Protein AF-A0AAP0IK93-F1 (afdb_monomer)

Sequence (463 aa):
MGVGRRNWWRASSRKKPPKEFVCSISGSLMADPVIVASGQTFERNCIQACKKLGFVPLSKLDLSTLIPNMAIKATILEWCDTHGVDRPKPLGFAEAERIVQSLMADKSEEQKLDKEEDKERIKVSETELLNSVAENPPLKQQQQEQQQLSHLYSSSSSSSSSSSSSSSEIIEINNNNNSTDHPPPTTTTTTTTTTTTTSSSSSSDAYLDEEDFIAKLRSPLASEQEEAVKSLRHLTRSNEASRHALCTPRLLASLRPLLISRYGEIQTNSIAALVNLSLHKPNRVRIVRAGIVPCLIDSLKGGYPESQEHASGALFSLALEEENKMAIGVLGGLPPLLHSLSKSTSTSKSERTRQDSASALYHLTLVQSNRVKVVKLGGGGDMVGRAMLVLCNLAVCGEGRAAMMDGNAVEVFVGMLREGVEGAVGERCVAALWGMSLGSLRFRAVAREAGVAEVMRRVAEGE

Radius of gyration: 30.21 Å; Cα contacts (8 Å, |Δi|>4): 502; chains: 1; bounding box: 104×87×72 Å

Mean predicted aligned error: 17.23 Å

Nearest PDB structures (foldseek):
  5xjg-assembly1_C  TM=6.463E-01  e=5.242E-07  Saccharomyces cerevisiae S288C
  6kbm-assembly1_A  TM=6.331E-01  e=2.290E-06  Saccharomyces cerevisiae
  8j07-assembly1_u7  TM=6.109E-01  e=3.517E-05  Homo sapiens
  7rro-assembly1_H9  TM=5.043E-01  e=2.090E-05  Bos taurus
  9cpc-assembly1_1B  TM=8.161E-01  e=1.900E-03  Sus scrofa

Secondary structure (DSSP, 8-state):
-------TTSSS-PPPPPGGGB-TTTSSB-SSEEE-TTS-EEEHHHHHHHHHTT--SSTT---S--EE-HHHHHHHHHHHHHTTPPPPPP--HHHHHHHHHHHHHHHHHHHHHHHHHHHHHHHHHHHHHHHHTTS---------------------------------PPPP----------PPPP-----------------------HHHHHHHHT-S-HHHHHHHHHHHHHHHHH-HHHHHHH--HHHHHHHTTGGG-SSHHHHHHHHHHHHHHHHSTTHHHHHHHTT-HHHHHHHHHHS-HHHHHHHHHHHHHHHTSHHHHHHHHHTT-HHHHHHHHH-----HHHHHHHHHHHHHHHHHHTSHHHHHHHHHHT-SSTHHHHHHHHHHHHTTSHHHHHHHHHTTHHHHHHHHHHTT-TTTTHHHHHHHHHHHHTT-HHHHHHHHHTTHHHHHHHHHHT-

Structure (mmCIF, N/CA/C/O backbone):
data_AF-A0AAP0IK93-F1
#
_entry.id   AF-A0AAP0IK93-F1
#
loop_
_atom_site.group_PDB
_atom_site.id
_atom_site.type_symbol
_atom_site.label_atom_id
_atom_site.label_alt_id
_atom_site.label_comp_id
_atom_site.label_asym_id
_atom_site.label_entity_id
_atom_site.label_seq_id
_atom_site.pdbx_PDB_ins_code
_atom_site.Cartn_x
_atom_site.Cartn_y
_atom_site.Cartn_z
_atom_site.occupancy
_atom_site.B_iso_or_equiv
_atom_site.auth_seq_id
_atom_site.auth_comp_id
_atom_site.auth_asym_id
_atom_site.auth_atom_id
_atom_site.pdbx_PDB_model_num
ATOM 1 N N . MET A 1 1 ? -31.321 -27.455 -30.297 1.00 30.66 1 MET A N 1
ATOM 2 C CA . MET A 1 1 ? -30.361 -28.350 -29.608 1.00 30.66 1 MET A CA 1
ATOM 3 C C . MET A 1 1 ? -29.434 -27.475 -28.781 1.00 30.66 1 MET A C 1
ATOM 5 O O . MET A 1 1 ? -28.816 -26.594 -29.362 1.00 30.66 1 MET A O 1
ATOM 9 N N . GLY A 1 2 ? -29.388 -27.638 -27.457 1.00 30.20 2 GLY A N 1
ATOM 10 C CA . GLY A 1 2 ? -28.602 -26.749 -26.592 1.00 30.20 2 GLY A CA 1
ATOM 11 C C . GLY A 1 2 ? -27.095 -26.977 -26.732 1.00 30.20 2 GLY A C 1
ATOM 12 O O . GLY A 1 2 ? -26.628 -28.110 -26.609 1.00 30.20 2 GLY A O 1
ATOM 13 N N . VAL A 1 3 ? -26.326 -25.908 -26.958 1.00 34.66 3 VAL A N 1
ATOM 14 C CA . VAL A 1 3 ? -24.856 -25.965 -26.968 1.00 34.66 3 VAL A CA 1
ATOM 15 C C . VAL A 1 3 ? -24.370 -26.047 -25.521 1.00 34.66 3 VAL A C 1
ATOM 17 O O . VAL A 1 3 ? -24.153 -25.038 -24.856 1.00 34.66 3 VAL A O 1
ATOM 20 N N . GLY A 1 4 ? -24.247 -27.272 -25.007 1.00 29.95 4 GLY A N 1
ATOM 21 C CA . GLY A 1 4 ? -23.831 -27.509 -23.627 1.00 29.95 4 GLY A CA 1
ATOM 22 C C . GLY A 1 4 ? -22.498 -26.828 -23.311 1.00 29.95 4 GLY A C 1
ATOM 23 O O . GLY A 1 4 ? -21.502 -27.064 -24.002 1.00 29.95 4 GLY A O 1
ATOM 24 N N . ARG A 1 5 ? -22.476 -26.007 -22.248 1.00 41.25 5 ARG A N 1
ATOM 25 C CA . ARG A 1 5 ? -21.263 -25.352 -21.728 1.00 41.25 5 ARG A CA 1
ATOM 26 C C . ARG A 1 5 ? -20.170 -26.423 -21.592 1.00 41.25 5 ARG A C 1
ATOM 28 O O . ARG A 1 5 ? -20.353 -27.406 -20.870 1.00 41.25 5 ARG A O 1
ATOM 35 N N . ARG A 1 6 ? -19.074 -26.301 -22.357 1.00 39.28 6 ARG A N 1
ATOM 36 C CA . ARG A 1 6 ? -18.053 -27.361 -22.471 1.00 39.28 6 ARG A CA 1
ATOM 37 C C . ARG A 1 6 ? -17.189 -27.409 -21.215 1.00 39.28 6 ARG A C 1
ATOM 39 O O . ARG A 1 6 ? -16.115 -26.823 -21.131 1.00 39.28 6 ARG A O 1
ATOM 46 N N . ASN A 1 7 ? -17.715 -28.136 -20.238 1.00 40.59 7 ASN A N 1
ATOM 47 C CA . ASN A 1 7 ? -17.163 -28.363 -18.914 1.00 40.59 7 ASN A CA 1
ATOM 48 C C . ASN A 1 7 ? -15.822 -29.111 -18.997 1.00 40.59 7 ASN A C 1
ATOM 50 O O . ASN A 1 7 ? -15.761 -30.339 -18.943 1.00 40.59 7 ASN A O 1
ATOM 54 N N . TRP A 1 8 ? -14.743 -28.338 -19.125 1.00 45.16 8 TRP A N 1
ATOM 55 C CA . TRP A 1 8 ? -13.360 -28.774 -19.348 1.00 45.16 8 TRP A CA 1
ATOM 56 C C . TRP A 1 8 ? -12.785 -29.699 -18.257 1.00 45.16 8 TRP A C 1
ATOM 58 O O . TRP A 1 8 ? -11.770 -30.350 -18.476 1.00 45.16 8 TRP A O 1
ATOM 68 N N . TRP A 1 9 ? -13.472 -29.840 -17.120 1.00 49.62 9 TRP A N 1
ATOM 69 C CA . TRP A 1 9 ? -13.144 -30.774 -16.037 1.00 49.62 9 TRP A CA 1
ATOM 70 C C . TRP A 1 9 ? -13.649 -32.218 -16.242 1.00 49.62 9 TRP A C 1
ATOM 72 O O . TRP A 1 9 ? -13.553 -33.027 -15.321 1.00 49.62 9 TRP A O 1
ATOM 82 N N . ARG A 1 10 ? -14.237 -32.568 -17.398 1.00 37.03 10 ARG A N 1
ATOM 83 C CA . ARG A 1 10 ? -14.806 -33.915 -17.641 1.00 37.03 10 ARG A CA 1
ATOM 84 C C . ARG A 1 10 ? -13.812 -34.955 -18.188 1.00 37.03 10 ARG A C 1
ATOM 86 O O . ARG A 1 10 ? -14.250 -36.014 -18.629 1.00 37.03 10 ARG A O 1
ATOM 93 N N . ALA A 1 11 ? -12.506 -34.678 -18.140 1.00 38.69 11 ALA A N 1
ATOM 94 C CA . ALA A 1 11 ? -11.440 -35.610 -18.512 1.00 38.69 11 ALA A CA 1
ATOM 95 C C . ALA A 1 11 ? -10.317 -35.629 -17.455 1.00 38.69 11 ALA A C 1
ATOM 97 O O . ALA A 1 11 ? -9.742 -34.592 -17.135 1.00 38.69 11 ALA A O 1
ATOM 98 N N . SER A 1 12 ? -9.981 -36.833 -16.974 1.00 39.72 12 SER A N 1
ATOM 99 C CA . SER A 1 12 ? -9.016 -37.124 -15.897 1.00 39.72 12 SER A CA 1
ATOM 100 C C . SER A 1 12 ? -9.389 -36.615 -14.489 1.00 39.72 12 SER A C 1
ATOM 102 O O . SER A 1 12 ? -10.067 -35.607 -14.304 1.00 39.72 12 SER A O 1
ATOM 104 N N . SER A 1 13 ? -8.960 -37.351 -13.461 1.00 46.22 13 SER A N 1
ATOM 105 C CA . SER A 1 13 ? -9.402 -37.231 -12.062 1.00 46.22 13 SER A CA 1
ATOM 106 C C . SER A 1 13 ? -8.677 -36.126 -11.274 1.00 46.22 13 SER A C 1
ATOM 108 O O . SER A 1 13 ? -8.149 -36.361 -10.186 1.00 46.22 13 SER A O 1
ATOM 110 N N . ARG A 1 14 ? -8.613 -34.913 -11.832 1.00 55.34 14 ARG A N 1
ATOM 111 C CA . ARG A 1 14 ? -7.933 -33.755 -11.224 1.00 55.34 14 ARG A CA 1
ATOM 112 C C . ARG A 1 14 ? -8.880 -32.993 -10.278 1.00 55.34 14 ARG A C 1
ATOM 114 O O . ARG A 1 14 ? -10.074 -32.864 -10.550 1.00 55.34 14 ARG A O 1
ATOM 121 N N . LYS A 1 15 ? -8.361 -32.494 -9.145 1.00 63.53 15 LYS A N 1
ATOM 122 C CA . LYS A 1 15 ? -9.154 -31.726 -8.159 1.00 63.53 15 LYS A CA 1
ATOM 123 C C . LYS A 1 15 ? -9.732 -30.463 -8.813 1.00 63.53 15 LYS A C 1
ATOM 125 O O . LYS A 1 15 ? -9.048 -29.811 -9.599 1.00 63.53 15 LYS A O 1
ATOM 130 N N . LYS A 1 16 ? -10.966 -30.082 -8.458 1.00 76.88 16 LYS A N 1
ATOM 131 C CA . LYS A 1 16 ? -11.557 -28.813 -8.920 1.00 76.88 16 LYS A CA 1
ATOM 132 C C . LYS A 1 16 ? -10.712 -27.626 -8.419 1.00 76.88 16 LYS A C 1
ATOM 134 O O . LYS A 1 16 ? -10.329 -27.645 -7.247 1.00 76.88 16 LYS A O 1
ATOM 139 N N . PRO A 1 17 ? -10.449 -26.602 -9.251 1.00 84.62 17 PRO A N 1
ATOM 140 C CA . PRO A 1 17 ? -9.770 -25.394 -8.795 1.00 84.62 17 PRO A CA 1
ATOM 141 C C . PRO A 1 17 ? -10.622 -24.626 -7.768 1.00 84.62 17 PRO A C 1
ATOM 143 O O . PRO A 1 17 ? -11.855 -24.653 -7.860 1.00 84.62 17 PRO A O 1
ATOM 146 N N . PRO A 1 18 ? -9.987 -23.912 -6.818 1.00 88.81 18 PRO A N 1
ATOM 147 C CA . PRO A 1 18 ? -10.634 -22.872 -6.020 1.00 88.81 18 PRO A CA 1
ATOM 148 C C . PRO A 1 18 ? -11.421 -21.887 -6.896 1.00 88.81 18 PRO A C 1
ATOM 150 O O . PRO A 1 18 ? -10.997 -21.545 -8.005 1.00 88.81 18 PRO A O 1
ATOM 153 N N . LYS A 1 19 ? -12.578 -21.420 -6.411 1.00 87.94 19 LYS A N 1
ATOM 154 C CA . LYS A 1 19 ? -13.476 -20.536 -7.182 1.00 87.94 19 LYS A CA 1
ATOM 155 C C . LYS A 1 19 ? -12.814 -19.194 -7.497 1.00 87.94 19 LYS A C 1
ATOM 157 O O . LYS A 1 19 ? -13.084 -18.592 -8.526 1.00 87.94 19 LYS A O 1
ATOM 162 N N . GLU A 1 20 ? -11.909 -18.778 -6.624 1.00 88.81 20 GLU A N 1
ATOM 163 C CA . GLU A 1 20 ? -11.118 -17.551 -6.643 1.00 88.81 20 GLU A CA 1
ATOM 164 C C . GLU A 1 20 ? -10.133 -17.506 -7.825 1.00 88.81 20 GLU A C 1
ATOM 166 O O . GLU A 1 20 ? -9.657 -16.435 -8.197 1.00 88.81 20 GLU A O 1
ATOM 171 N N . PHE A 1 21 ? -9.824 -18.663 -8.421 1.00 92.44 21 PHE A N 1
ATOM 172 C CA . PHE A 1 21 ? -8.907 -18.797 -9.556 1.00 92.44 21 PHE A CA 1
ATOM 173 C C . PHE A 1 21 ? -9.625 -18.805 -10.913 1.00 92.44 21 PHE A C 1
ATOM 175 O O . PHE A 1 21 ? -8.982 -18.670 -11.958 1.00 92.44 21 PHE A O 1
ATOM 182 N N . VAL A 1 22 ? -10.949 -18.977 -10.907 1.00 91.69 22 VAL A N 1
ATOM 183 C CA . VAL A 1 22 ? -11.781 -19.125 -12.104 1.00 91.69 22 VAL A CA 1
ATOM 184 C C . VAL A 1 22 ? -12.462 -17.796 -12.418 1.00 91.69 22 VAL A C 1
ATOM 186 O O . VAL A 1 22 ? -13.176 -17.240 -11.588 1.00 91.69 22 VAL A O 1
ATOM 189 N N . CYS A 1 23 ? -12.286 -17.288 -13.637 1.00 91.25 23 CYS A N 1
ATOM 190 C CA . CYS A 1 23 ? -13.024 -16.114 -14.092 1.00 91.25 23 CYS A CA 1
ATOM 191 C C . CYS A 1 23 ? -14.505 -16.479 -14.254 1.00 91.25 23 CYS A C 1
ATOM 193 O O . CYS A 1 23 ? -14.845 -17.359 -15.045 1.00 91.25 23 CYS A O 1
ATOM 195 N N . SER A 1 24 ? -15.402 -15.773 -13.564 1.00 89.31 24 SER A N 1
ATOM 196 C CA . SER A 1 24 ? -16.851 -16.018 -13.646 1.00 89.31 24 SER A CA 1
ATOM 197 C C . SER A 1 24 ? -17.481 -15.651 -14.998 1.00 89.31 24 SER A C 1
ATOM 199 O O . SER A 1 24 ? -18.638 -15.986 -15.225 1.00 89.31 24 SER A O 1
ATOM 201 N N . ILE A 1 25 ? -16.729 -15.008 -15.901 1.00 89.00 25 ILE A N 1
ATOM 202 C CA . ILE A 1 25 ? -17.160 -14.705 -17.276 1.00 89.00 25 ILE A CA 1
ATOM 203 C C . ILE A 1 25 ? -16.797 -15.860 -18.227 1.00 89.00 25 ILE A C 1
ATOM 205 O O . ILE A 1 25 ? -17.652 -16.326 -18.969 1.00 89.00 25 ILE A O 1
ATOM 209 N N . SER A 1 26 ? -15.558 -16.368 -18.203 1.00 90.06 26 SER A N 1
ATOM 210 C CA . SER A 1 26 ? -15.133 -17.462 -19.101 1.00 90.06 26 SER A CA 1
ATOM 211 C C . SER A 1 26 ? -15.367 -18.871 -18.553 1.00 90.06 26 SER A C 1
ATOM 213 O O . SER A 1 26 ? -15.296 -19.837 -19.309 1.00 90.06 26 SER A O 1
ATOM 215 N N . GLY A 1 27 ? -15.574 -19.026 -17.241 1.00 87.88 27 GLY A N 1
ATOM 216 C CA . GLY A 1 27 ? -15.600 -20.335 -16.580 1.00 87.88 27 GLY A CA 1
ATOM 217 C C . GLY A 1 27 ? -14.251 -21.072 -16.596 1.00 87.88 27 GLY A C 1
ATOM 218 O O . GLY A 1 27 ? -14.201 -22.263 -16.281 1.00 87.88 27 GLY A O 1
ATOM 219 N N . SER A 1 28 ? -13.161 -20.389 -16.966 1.00 89.94 28 SER A N 1
ATOM 220 C CA . SER A 1 28 ? -11.795 -20.922 -17.044 1.00 89.94 28 SER A CA 1
ATOM 221 C C . SER A 1 28 ? -10.909 -20.370 -15.927 1.00 89.94 28 SER A C 1
ATOM 223 O O . SER A 1 28 ? -11.189 -19.307 -15.371 1.00 89.94 28 SER A O 1
ATOM 225 N N . LEU A 1 29 ? -9.790 -21.045 -15.648 1.00 91.81 29 LEU A N 1
ATOM 226 C CA . LEU A 1 29 ? -8.690 -20.439 -14.890 1.00 91.81 29 LEU A CA 1
ATOM 227 C C . LEU A 1 29 ? -8.224 -19.135 -15.558 1.00 91.81 29 LEU A C 1
ATOM 229 O O . LEU A 1 29 ? -8.228 -19.030 -16.789 1.00 91.81 29 LEU A O 1
ATOM 233 N N . MET A 1 30 ? -7.829 -18.159 -14.742 1.00 94.38 30 MET A N 1
ATOM 234 C CA . MET A 1 30 ? -7.294 -16.875 -15.206 1.00 94.38 30 MET A CA 1
ATOM 235 C C . MET A 1 30 ? -5.810 -16.986 -15.568 1.00 94.38 30 MET A C 1
ATOM 237 O O . MET A 1 30 ? -4.995 -17.425 -14.759 1.00 94.38 30 MET A O 1
ATOM 241 N N . ALA A 1 31 ? -5.453 -16.536 -16.769 1.00 93.06 31 ALA A N 1
ATOM 242 C CA . ALA A 1 31 ? -4.078 -16.425 -17.248 1.00 93.06 31 ALA A CA 1
ATOM 243 C C . ALA A 1 31 ? -3.530 -14.999 -17.073 1.00 93.06 31 ALA A C 1
ATOM 245 O O . ALA A 1 31 ? -2.340 -14.818 -16.798 1.00 93.06 31 ALA A O 1
ATOM 246 N N . ASP A 1 32 ? -4.381 -13.978 -17.195 1.00 92.69 32 ASP A N 1
ATOM 247 C CA . ASP A 1 32 ? -4.060 -12.580 -16.892 1.00 92.69 32 ASP A CA 1
ATOM 248 C C . ASP A 1 32 ? -5.123 -11.962 -15.959 1.00 92.69 32 ASP A C 1
ATOM 250 O O . ASP A 1 32 ? -5.970 -11.172 -16.391 1.00 92.69 32 ASP A O 1
ATOM 254 N N . PRO A 1 33 ? -5.123 -12.359 -14.668 1.00 93.44 33 PRO A N 1
ATOM 255 C CA . PRO A 1 33 ? -6.087 -11.877 -13.686 1.00 93.44 33 PRO A CA 1
ATOM 256 C C . PRO A 1 33 ? -5.927 -10.373 -13.408 1.00 93.44 33 PRO A C 1
ATOM 258 O O . PRO A 1 33 ? -4.853 -9.896 -13.032 1.00 93.44 33 PRO A O 1
ATOM 261 N N . VAL A 1 34 ? -7.026 -9.628 -13.522 1.00 91.81 34 VAL A N 1
ATOM 262 C CA . VAL A 1 34 ? -7.142 -8.202 -13.190 1.00 91.81 34 VAL A CA 1
ATOM 263 C C . VAL A 1 34 ? -8.254 -7.959 -12.179 1.00 91.81 34 VAL A C 1
ATOM 265 O O . VAL A 1 34 ? -9.338 -8.526 -12.282 1.00 91.81 34 VAL A O 1
ATOM 268 N N . ILE A 1 35 ? -7.991 -7.081 -11.216 1.00 89.25 35 ILE A N 1
ATOM 269 C CA . ILE A 1 35 ? -8.988 -6.533 -10.298 1.00 89.25 35 ILE A CA 1
ATOM 270 C C . ILE A 1 35 ? -9.721 -5.385 -10.992 1.00 89.25 35 ILE A C 1
ATOM 272 O O . ILE A 1 35 ? -9.081 -4.528 -11.609 1.00 89.25 35 ILE A O 1
ATOM 276 N N . VAL A 1 36 ? -11.046 -5.366 -10.852 1.00 87.69 36 VAL A N 1
ATOM 277 C CA . VAL A 1 36 ? -11.916 -4.235 -11.224 1.00 87.69 36 VAL A CA 1
ATOM 278 C C . VAL A 1 36 ? -12.380 -3.472 -9.978 1.00 87.69 36 VAL A C 1
ATOM 280 O O . VAL A 1 36 ? -12.123 -3.902 -8.853 1.00 87.69 36 VAL A O 1
ATOM 283 N N . ALA A 1 37 ? -13.087 -2.352 -10.143 1.00 77.50 37 ALA A N 1
ATOM 284 C CA . ALA A 1 37 ? -13.436 -1.452 -9.036 1.00 77.50 37 ALA A CA 1
ATOM 285 C C . ALA A 1 37 ? -14.303 -2.081 -7.917 1.00 77.50 37 ALA A C 1
ATOM 287 O O . ALA A 1 37 ? -14.277 -1.593 -6.792 1.00 77.50 37 ALA A O 1
ATOM 288 N N . SER A 1 38 ? -15.014 -3.191 -8.172 1.00 78.00 38 SER A N 1
ATOM 289 C CA . SER A 1 38 ? -15.727 -3.969 -7.133 1.00 78.00 38 SER A CA 1
ATOM 290 C C . SER A 1 38 ? -14.809 -4.806 -6.229 1.00 78.00 38 SER A C 1
ATOM 292 O O . SER A 1 38 ? -15.278 -5.468 -5.301 1.00 78.00 38 SER A O 1
ATOM 294 N N . GLY A 1 39 ? -13.509 -4.849 -6.527 1.00 78.50 39 GLY A N 1
ATOM 295 C CA . GLY A 1 39 ? -12.535 -5.695 -5.850 1.00 78.50 39 GLY A CA 1
ATOM 296 C C . GLY A 1 39 ? -12.567 -7.173 -6.258 1.00 78.50 39 GLY A C 1
ATOM 297 O O . GLY A 1 39 ? -11.800 -7.971 -5.722 1.00 78.50 39 GLY A O 1
ATOM 298 N N . GLN A 1 40 ? -13.423 -7.560 -7.205 1.00 86.50 40 GLN A N 1
ATOM 299 C CA . GLN A 1 40 ? -13.408 -8.894 -7.811 1.00 86.50 40 GLN A CA 1
ATOM 300 C C . GLN A 1 40 ? -12.294 -9.001 -8.865 1.00 86.50 40 GLN A C 1
ATOM 302 O O . GLN A 1 40 ? -11.925 -8.006 -9.490 1.00 86.50 40 GLN A O 1
ATOM 307 N N . THR A 1 41 ? -11.765 -10.213 -9.063 1.00 90.50 41 THR A N 1
ATOM 308 C CA . THR A 1 41 ? -10.706 -10.504 -10.046 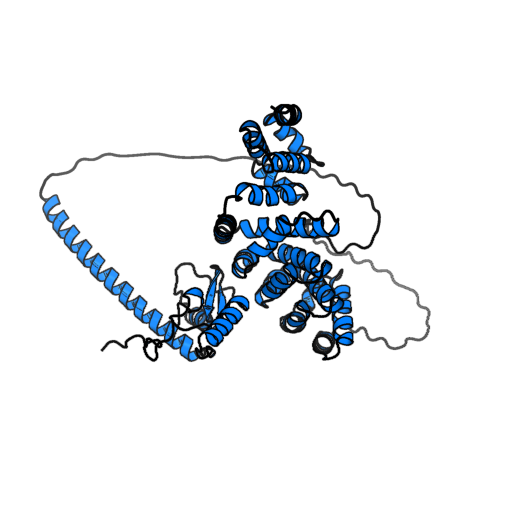1.00 90.50 41 THR A CA 1
ATOM 309 C C . THR A 1 41 ? -11.271 -11.306 -11.224 1.00 90.50 41 THR A C 1
ATOM 311 O O . THR A 1 41 ? -12.042 -12.240 -11.013 1.00 90.50 41 THR A O 1
ATOM 314 N N . PHE A 1 42 ? -10.891 -10.941 -12.450 1.00 92.56 42 PHE A N 1
ATOM 315 C CA . PHE A 1 42 ? -11.363 -11.532 -13.709 1.00 92.56 42 PHE A CA 1
ATOM 316 C C . PHE A 1 42 ? -10.220 -11.673 -14.723 1.00 92.56 42 PHE A C 1
ATOM 318 O O . PHE A 1 42 ? -9.195 -11.013 -14.603 1.00 92.56 42 PHE A O 1
ATOM 325 N N . GLU A 1 43 ? -10.413 -12.469 -15.774 1.00 93.75 43 GLU A N 1
ATOM 326 C CA . GLU A 1 43 ? -9.509 -12.513 -16.932 1.00 93.75 43 GLU A CA 1
ATOM 327 C C . GLU A 1 43 ? -9.567 -11.187 -17.723 1.00 93.75 43 GLU A C 1
ATOM 329 O O . GLU A 1 43 ? -10.660 -10.734 -18.083 1.00 93.75 43 GLU A O 1
ATOM 334 N N . ARG A 1 44 ? -8.413 -10.563 -18.021 1.00 92.81 44 ARG A N 1
ATOM 335 C CA . ARG A 1 44 ? -8.339 -9.213 -18.624 1.00 92.81 44 ARG A CA 1
ATOM 336 C C . ARG A 1 44 ? -9.187 -9.083 -19.882 1.00 92.81 44 ARG A C 1
ATOM 338 O O . ARG A 1 44 ? -9.974 -8.141 -19.999 1.00 92.81 44 ARG A O 1
ATOM 345 N N . ASN A 1 45 ? -9.046 -10.028 -20.807 1.00 93.56 45 ASN A N 1
ATOM 346 C CA . ASN A 1 45 ? -9.697 -9.928 -22.111 1.00 93.56 45 ASN A CA 1
ATOM 347 C C . ASN A 1 45 ? -11.219 -10.125 -22.020 1.00 93.56 45 ASN A C 1
ATOM 349 O O . ASN A 1 45 ? -11.942 -9.541 -22.822 1.00 93.56 45 ASN A O 1
ATOM 353 N N . CYS A 1 46 ? -11.726 -10.828 -20.996 1.00 91.69 46 CYS A N 1
ATOM 354 C CA . CYS A 1 46 ? -13.165 -10.886 -20.710 1.00 91.69 46 CYS A CA 1
ATOM 355 C C . CYS A 1 46 ? -13.721 -9.508 -20.331 1.00 91.69 46 CYS A C 1
ATOM 357 O O . CYS A 1 46 ? -14.769 -9.105 -20.832 1.00 91.69 46 CYS A O 1
ATOM 359 N N . ILE A 1 47 ? -13.009 -8.757 -19.484 1.00 90.69 47 ILE A N 1
ATOM 360 C CA . ILE A 1 47 ? -13.437 -7.412 -19.073 1.00 90.69 47 ILE A CA 1
ATOM 361 C C . ILE A 1 47 ? -13.288 -6.396 -20.211 1.00 90.69 47 ILE A C 1
ATOM 363 O O . ILE A 1 47 ? -14.159 -5.545 -20.388 1.00 90.69 47 ILE A O 1
ATOM 367 N N . GLN A 1 48 ? -12.234 -6.496 -21.025 1.00 89.88 48 GLN A N 1
ATOM 368 C CA . GLN A 1 48 ? -12.091 -5.648 -22.212 1.00 89.88 48 GLN A CA 1
ATOM 369 C C . GLN A 1 48 ? -13.190 -5.924 -23.254 1.00 89.88 48 GLN A C 1
ATOM 371 O O . GLN A 1 48 ? -13.736 -4.974 -23.810 1.00 89.88 48 GLN A O 1
ATOM 376 N N . ALA A 1 49 ? -13.571 -7.189 -23.467 1.00 90.06 49 ALA A N 1
ATOM 377 C CA . ALA A 1 49 ? -14.704 -7.558 -24.316 1.00 90.06 49 ALA A CA 1
ATOM 378 C C . ALA A 1 49 ? -16.038 -7.019 -23.765 1.00 90.06 49 ALA A C 1
ATOM 380 O O . ALA A 1 49 ? -16.784 -6.382 -24.505 1.00 90.06 49 ALA A O 1
ATOM 381 N N . CYS A 1 50 ? -16.297 -7.170 -22.458 1.00 89.12 50 CYS A N 1
ATOM 382 C CA . CYS A 1 50 ? -17.454 -6.560 -21.786 1.00 89.12 50 CYS A CA 1
ATOM 383 C C . CYS A 1 50 ? -17.517 -5.044 -22.032 1.00 89.12 50 CYS A C 1
ATOM 385 O O . CYS A 1 50 ? -18.541 -4.528 -22.473 1.00 89.12 50 CYS A O 1
ATOM 387 N N . LYS A 1 51 ? -16.393 -4.339 -21.840 1.00 87.50 51 LYS A N 1
ATOM 388 C CA . LYS A 1 51 ? -16.291 -2.889 -22.052 1.00 87.50 51 LYS A CA 1
ATOM 389 C C . LYS A 1 51 ? -16.508 -2.474 -23.513 1.00 87.50 51 LYS A C 1
ATOM 391 O O . LYS A 1 51 ? -17.170 -1.470 -23.747 1.00 87.50 51 LYS A O 1
ATOM 396 N N . LYS A 1 52 ? -15.992 -3.237 -24.485 1.00 87.88 52 LYS A N 1
ATOM 397 C CA . LYS A 1 52 ? -16.199 -2.991 -25.928 1.00 87.88 52 LYS A CA 1
ATOM 398 C C . LYS A 1 52 ? -17.658 -3.205 -26.352 1.00 87.88 52 LYS A C 1
ATOM 400 O O . LYS A 1 52 ? -18.151 -2.474 -27.202 1.00 87.88 52 LYS A O 1
ATOM 405 N N . LEU A 1 53 ? -18.338 -4.186 -25.759 1.00 85.75 53 LEU A N 1
ATOM 406 C CA . LEU A 1 53 ? -19.721 -4.561 -26.082 1.00 85.75 53 LEU A CA 1
ATOM 407 C C . LEU A 1 53 ? -20.773 -3.828 -25.224 1.00 85.75 53 LEU A C 1
ATOM 409 O O . LEU A 1 53 ? -21.958 -4.135 -25.323 1.00 85.75 53 LEU A O 1
ATOM 413 N N . GLY A 1 54 ? -20.359 -2.893 -24.359 1.00 81.75 54 GLY A N 1
ATOM 414 C CA . GLY A 1 54 ? -21.250 -2.187 -23.425 1.00 81.75 54 GLY A CA 1
ATOM 415 C C . GLY A 1 54 ? -21.899 -3.088 -22.364 1.00 81.75 54 GLY A C 1
ATOM 416 O O . GLY A 1 54 ? -22.846 -2.676 -21.697 1.00 81.75 54 GLY A O 1
ATOM 417 N N . PHE A 1 55 ? -21.419 -4.324 -22.205 1.00 79.94 55 PHE A N 1
ATOM 418 C CA . PHE A 1 55 ? -22.048 -5.340 -21.370 1.00 79.94 55 PHE A CA 1
ATOM 419 C C . PHE A 1 55 ? -21.511 -5.329 -19.942 1.00 79.94 55 PHE A C 1
ATOM 421 O O . PHE A 1 55 ? -20.304 -5.309 -19.701 1.00 79.94 55 PHE A O 1
ATOM 428 N N . VAL A 1 56 ? -22.428 -5.425 -18.982 1.00 76.00 56 VAL A N 1
ATOM 429 C CA . VAL A 1 56 ? -22.127 -5.490 -17.552 1.00 76.00 56 VAL A CA 1
ATOM 430 C C . VAL A 1 56 ? -22.671 -6.824 -17.010 1.00 76.00 56 VAL A C 1
ATOM 432 O O . VAL A 1 56 ? -23.862 -6.934 -16.705 1.00 76.00 56 VAL A O 1
ATOM 435 N N . PRO A 1 57 ? -21.836 -7.882 -16.908 1.00 64.50 57 PRO A N 1
ATOM 436 C CA . PRO A 1 57 ? -22.299 -9.215 -16.509 1.00 64.50 57 PRO A CA 1
ATOM 437 C C . PRO A 1 57 ? -22.799 -9.279 -15.058 1.00 64.50 57 PRO A C 1
ATOM 439 O O . PRO A 1 57 ? -23.617 -10.141 -14.742 1.00 64.50 57 PRO A O 1
ATOM 442 N N . LEU A 1 58 ? -22.374 -8.357 -14.189 1.00 63.97 58 LEU A N 1
ATOM 443 C CA . LEU A 1 58 ? -22.791 -8.265 -12.787 1.00 63.97 58 LEU A CA 1
ATOM 444 C C . LEU A 1 58 ? -23.239 -6.834 -12.476 1.00 63.97 58 LEU A C 1
ATOM 446 O O . LEU A 1 58 ? -22.503 -5.886 -12.740 1.00 63.97 58 LEU A O 1
ATOM 450 N N . SER A 1 59 ? -24.432 -6.662 -11.907 1.00 50.62 59 SER A N 1
ATOM 451 C CA . SER A 1 59 ? -24.975 -5.341 -11.562 1.00 50.62 59 SER A CA 1
ATOM 452 C C . SER A 1 59 ? -24.013 -4.546 -10.666 1.00 50.62 59 SER A C 1
ATOM 454 O O . SER A 1 59 ? -23.578 -5.065 -9.639 1.00 50.62 59 SER A O 1
ATOM 456 N N . LYS A 1 60 ? -23.753 -3.277 -11.018 1.00 56.75 60 LYS A N 1
ATOM 457 C CA . LYS A 1 60 ? -22.807 -2.352 -10.348 1.00 56.75 60 LYS A CA 1
ATOM 458 C C . LYS A 1 60 ? -21.305 -2.663 -10.540 1.00 56.75 60 LYS A C 1
ATOM 460 O O . LYS A 1 60 ? -20.489 -2.236 -9.727 1.00 56.75 60 LYS A O 1
ATOM 465 N N . LEU A 1 61 ? -20.915 -3.364 -11.609 1.00 62.25 61 LEU A N 1
ATOM 466 C CA . LEU A 1 61 ? -19.501 -3.580 -11.947 1.00 62.25 61 LEU A CA 1
ATOM 467 C C . LEU A 1 61 ? -18.924 -2.406 -12.765 1.00 62.25 61 LEU A C 1
ATOM 469 O O . LEU A 1 61 ? -19.148 -2.328 -13.971 1.00 62.25 61 LEU A O 1
ATOM 473 N N . ASP A 1 62 ? -18.160 -1.510 -12.131 1.00 67.38 62 ASP A N 1
ATOM 474 C CA . ASP A 1 62 ? -17.389 -0.493 -12.863 1.00 67.38 62 ASP A CA 1
ATOM 475 C C . ASP A 1 62 ? -16.137 -1.104 -13.530 1.00 67.38 62 ASP A C 1
ATOM 477 O O . ASP A 1 62 ? -15.310 -1.761 -12.891 1.00 67.38 62 ASP A O 1
ATOM 481 N N . LEU A 1 63 ? -16.018 -0.858 -14.841 1.00 69.31 63 LEU A N 1
ATOM 482 C CA . LEU A 1 63 ? -14.967 -1.343 -15.742 1.00 69.31 63 LEU A CA 1
ATOM 483 C C . LEU A 1 63 ? -13.963 -0.228 -16.129 1.00 69.31 63 LEU A C 1
ATOM 485 O O . LEU A 1 63 ? -13.217 -0.352 -17.110 1.00 69.31 63 LEU A O 1
ATOM 489 N N . SER A 1 64 ? -13.955 0.902 -15.410 1.00 67.25 64 SER A N 1
ATOM 490 C CA . SER A 1 64 ? -13.008 2.009 -15.610 1.00 67.25 64 SER A CA 1
ATOM 491 C C . SER A 1 64 ? -11.559 1.580 -15.361 1.00 67.25 64 SER A C 1
ATOM 493 O O . SER A 1 64 ? -10.659 1.930 -16.128 1.00 67.25 64 SER A O 1
ATOM 495 N N . THR A 1 65 ? -11.354 0.783 -14.310 1.00 73.00 65 THR A N 1
ATOM 496 C CA . THR A 1 65 ? -10.065 0.549 -13.661 1.00 73.00 65 THR A CA 1
ATOM 497 C C . THR A 1 65 ? -9.724 -0.933 -13.684 1.00 73.00 65 THR A C 1
ATOM 499 O O . THR A 1 65 ? -10.448 -1.736 -13.108 1.00 73.00 65 THR A O 1
ATOM 502 N N . LEU A 1 66 ? -8.606 -1.286 -14.330 1.00 86.56 66 LEU A N 1
ATOM 503 C CA . LEU A 1 66 ? -8.074 -2.651 -14.391 1.00 86.56 66 LEU A CA 1
ATOM 504 C C . LEU A 1 66 ? -6.691 -2.682 -13.734 1.00 86.56 66 LEU A C 1
ATOM 506 O O . LEU A 1 66 ? -5.765 -2.031 -14.220 1.00 86.56 66 LEU A O 1
ATOM 510 N N . ILE A 1 67 ? -6.547 -3.431 -12.643 1.00 85.06 67 ILE A N 1
ATOM 511 C CA . ILE A 1 67 ? -5.312 -3.500 -11.846 1.00 85.06 67 ILE A CA 1
ATOM 512 C C . ILE A 1 67 ? -4.770 -4.942 -11.881 1.00 85.06 67 ILE A C 1
ATOM 514 O O . ILE A 1 67 ? -5.490 -5.851 -11.470 1.00 85.06 67 ILE A O 1
ATOM 518 N N . PRO A 1 68 ? -3.543 -5.204 -12.379 1.00 90.31 68 PRO A N 1
ATOM 519 C CA . PRO A 1 68 ? -3.003 -6.563 -12.488 1.00 90.31 68 PRO A CA 1
ATOM 520 C C . PRO A 1 68 ? -2.883 -7.267 -11.131 1.00 90.31 68 PRO A C 1
ATOM 522 O O . PRO A 1 68 ? -2.192 -6.787 -10.231 1.00 90.31 68 PRO A O 1
ATOM 525 N N . ASN A 1 69 ? -3.502 -8.440 -10.993 1.00 90.75 69 ASN A N 1
ATOM 526 C CA . ASN A 1 69 ? -3.458 -9.241 -9.773 1.00 90.75 69 ASN A CA 1
ATOM 527 C C . ASN A 1 69 ? -2.341 -10.291 -9.852 1.00 90.75 69 ASN A C 1
ATOM 529 O O . ASN A 1 69 ? -2.580 -11.492 -9.995 1.00 90.75 69 ASN A O 1
ATOM 533 N N . MET A 1 70 ? -1.094 -9.818 -9.773 1.00 87.75 70 MET A N 1
ATOM 534 C CA . MET A 1 70 ? 0.093 -10.680 -9.841 1.00 87.75 70 MET A CA 1
ATOM 535 C C . MET A 1 70 ? 0.141 -11.720 -8.711 1.00 87.75 70 MET A C 1
ATOM 537 O O . MET A 1 70 ? 0.673 -12.805 -8.927 1.00 87.75 70 MET A O 1
ATOM 541 N N . ALA A 1 71 ? -0.465 -11.430 -7.553 1.00 82.38 71 ALA A N 1
ATOM 542 C CA . ALA A 1 71 ? -0.587 -12.377 -6.447 1.00 82.38 71 ALA A CA 1
ATOM 543 C C . ALA A 1 71 ? -1.453 -13.587 -6.840 1.00 82.38 71 ALA A C 1
ATOM 545 O O . ALA A 1 71 ? -0.958 -14.710 -6.833 1.00 82.38 71 ALA A O 1
ATOM 546 N N . ILE A 1 72 ? -2.696 -13.365 -7.295 1.00 89.94 72 ILE A N 1
ATOM 547 C CA . ILE A 1 72 ? -3.556 -14.452 -7.797 1.00 89.94 72 ILE A CA 1
ATOM 548 C C . ILE A 1 72 ? -2.912 -15.161 -8.994 1.00 89.94 72 ILE A C 1
ATOM 550 O O . ILE A 1 72 ? -2.985 -16.383 -9.073 1.00 89.94 72 ILE A O 1
ATOM 554 N N . LYS A 1 73 ? -2.214 -14.444 -9.887 1.00 91.94 73 LYS A N 1
ATOM 555 C CA . LYS A 1 73 ? -1.476 -15.077 -10.995 1.00 91.94 73 LYS A CA 1
ATOM 556 C C . LYS A 1 73 ? -0.416 -16.065 -10.495 1.00 91.94 73 LYS A C 1
ATOM 558 O O . LYS A 1 73 ? -0.344 -17.174 -11.015 1.00 91.94 73 LYS A O 1
ATOM 563 N N . ALA A 1 74 ? 0.370 -15.690 -9.485 1.00 87.88 74 ALA A N 1
ATOM 564 C CA . ALA A 1 74 ? 1.356 -16.578 -8.874 1.00 87.88 74 ALA A CA 1
ATOM 565 C C . ALA A 1 74 ? 0.687 -17.779 -8.182 1.00 87.88 74 ALA A C 1
ATOM 567 O O . ALA A 1 74 ? 1.073 -18.914 -8.442 1.00 87.88 74 ALA A O 1
ATOM 568 N N . THR A 1 75 ? -0.366 -17.559 -7.385 1.00 90.06 75 THR A N 1
ATOM 569 C CA . THR A 1 75 ? -1.083 -18.649 -6.695 1.00 90.06 75 THR A CA 1
ATOM 570 C C . THR A 1 75 ? -1.755 -19.626 -7.667 1.00 90.06 75 THR A C 1
ATOM 572 O O . THR A 1 75 ? -1.781 -20.825 -7.403 1.00 90.06 75 THR A O 1
ATOM 575 N N . ILE A 1 76 ? -2.261 -19.147 -8.810 1.00 91.44 76 ILE A N 1
ATOM 576 C CA . ILE A 1 76 ? -2.810 -20.005 -9.871 1.00 91.44 76 ILE A CA 1
ATOM 577 C C . ILE A 1 76 ? -1.721 -20.889 -10.479 1.00 91.44 76 ILE A C 1
ATOM 579 O O . ILE A 1 76 ? -1.953 -22.083 -10.656 1.00 91.44 76 ILE A O 1
ATOM 583 N N . LEU A 1 77 ? -0.550 -20.326 -10.795 1.00 91.81 77 LEU A N 1
ATOM 584 C CA . LEU A 1 77 ? 0.569 -21.085 -11.364 1.00 91.81 77 LEU A CA 1
ATOM 585 C C . LEU A 1 77 ? 1.072 -22.147 -10.377 1.00 91.81 77 LEU A C 1
ATOM 587 O O . LEU A 1 77 ? 1.123 -23.318 -10.739 1.00 91.81 77 LEU A O 1
ATOM 591 N N . GLU A 1 78 ? 1.305 -21.761 -9.121 1.00 90.50 78 GLU A N 1
ATOM 592 C CA . GLU A 1 78 ? 1.712 -22.663 -8.035 1.00 90.50 78 GLU A CA 1
ATOM 593 C C . GLU A 1 78 ? 0.701 -23.801 -7.816 1.00 90.50 78 GLU A C 1
ATOM 595 O O . GLU A 1 78 ? 1.068 -24.971 -7.692 1.00 90.50 78 GLU A O 1
ATOM 600 N N . TRP A 1 79 ? -0.602 -23.488 -7.830 1.00 91.75 79 TRP A N 1
ATOM 601 C CA . TRP A 1 79 ? -1.653 -24.500 -7.724 1.00 91.75 79 TRP A CA 1
ATOM 602 C C . TRP A 1 79 ? -1.662 -25.455 -8.920 1.00 91.75 79 TRP A C 1
ATOM 604 O O . TRP A 1 79 ? -1.861 -26.655 -8.719 1.00 91.75 79 TRP A O 1
ATOM 614 N N . CYS A 1 80 ? -1.446 -24.940 -10.137 1.00 90.19 80 CYS A N 1
ATOM 615 C CA . CYS A 1 80 ? -1.363 -25.751 -11.350 1.00 90.19 80 CYS A CA 1
ATOM 616 C C . CYS A 1 80 ? -0.186 -26.726 -11.273 1.00 90.19 80 CYS A C 1
ATOM 618 O O . CYS A 1 80 ? -0.388 -27.927 -11.447 1.00 90.19 80 CYS A O 1
ATOM 620 N N . ASP A 1 81 ? 1.003 -26.229 -10.928 1.00 89.44 81 ASP A N 1
ATOM 621 C CA . ASP A 1 81 ? 2.217 -27.036 -10.799 1.00 89.44 81 ASP A CA 1
ATOM 622 C C . ASP A 1 81 ? 2.057 -28.105 -9.700 1.00 89.44 81 ASP A C 1
ATOM 624 O O . ASP A 1 81 ? 2.252 -29.293 -9.957 1.00 89.44 81 ASP A O 1
ATOM 628 N N . THR A 1 82 ? 1.569 -27.714 -8.514 1.00 89.12 82 THR A N 1
ATOM 629 C CA . THR A 1 82 ? 1.295 -28.616 -7.374 1.00 89.12 82 THR A CA 1
ATOM 630 C C . THR A 1 82 ? 0.289 -29.728 -7.707 1.00 89.12 82 THR A C 1
ATOM 632 O O . THR A 1 82 ? 0.374 -30.830 -7.164 1.00 89.12 82 THR A O 1
ATOM 635 N N . HIS A 1 83 ? -0.694 -29.462 -8.574 1.00 86.06 83 HIS A N 1
ATOM 636 C CA . HIS A 1 83 ? -1.754 -30.421 -8.920 1.00 86.06 83 HIS A CA 1
ATOM 637 C C . HIS A 1 83 ? -1.550 -31.108 -10.278 1.00 86.06 83 HIS A C 1
ATOM 639 O O . HIS A 1 83 ? -2.432 -31.853 -10.717 1.00 86.06 83 HIS A O 1
ATOM 645 N N . GLY A 1 84 ? -0.418 -30.867 -10.949 1.00 84.50 84 GLY A N 1
ATOM 646 C CA . GLY A 1 84 ? -0.143 -31.384 -12.289 1.00 84.50 84 GLY A CA 1
ATOM 647 C C . GLY A 1 84 ? -1.194 -30.959 -13.318 1.00 84.50 84 GLY A C 1
ATOM 648 O O . GLY A 1 84 ? -1.556 -31.759 -14.179 1.00 84.50 84 GLY A O 1
ATOM 649 N N . VAL A 1 85 ? -1.740 -29.746 -13.191 1.00 86.75 85 VAL A N 1
ATOM 650 C CA . VAL A 1 85 ? -2.716 -29.145 -14.111 1.00 86.75 85 VAL A CA 1
ATOM 651 C C . VAL A 1 85 ? -1.980 -28.239 -15.094 1.00 86.75 85 VAL A C 1
ATOM 653 O O . VAL A 1 85 ? -1.071 -27.504 -14.722 1.00 86.75 85 VAL A O 1
ATOM 656 N N . ASP A 1 86 ? -2.385 -28.267 -16.358 1.00 86.88 86 ASP A N 1
ATOM 657 C CA . ASP A 1 86 ? -1.780 -27.450 -17.405 1.00 86.88 86 ASP A CA 1
ATOM 658 C C . ASP A 1 86 ? -1.994 -25.949 -17.132 1.00 86.88 86 ASP A C 1
ATOM 660 O O . ASP A 1 86 ? -3.128 -25.487 -16.973 1.00 86.88 86 ASP A O 1
ATOM 664 N N . ARG A 1 87 ? -0.896 -25.179 -17.081 1.00 90.31 87 ARG A N 1
ATOM 665 C CA . ARG A 1 87 ? -0.921 -23.734 -16.791 1.00 90.31 87 ARG A CA 1
ATOM 666 C C . ARG A 1 87 ? -1.848 -22.987 -17.775 1.00 90.31 87 ARG A C 1
ATOM 668 O O . ARG A 1 87 ? -1.769 -23.229 -18.985 1.00 90.31 87 ARG A O 1
ATOM 675 N N . PRO A 1 88 ? -2.700 -22.055 -17.301 1.00 91.06 88 PRO A N 1
ATOM 676 C CA . PRO A 1 88 ? -3.703 -21.411 -18.143 1.00 91.06 88 PRO A CA 1
ATOM 677 C C . PRO A 1 88 ? -3.062 -20.531 -19.222 1.00 91.06 88 PRO A C 1
ATOM 679 O O . PRO A 1 88 ? -2.197 -19.696 -18.950 1.00 91.06 88 PRO A O 1
ATOM 682 N N . LYS A 1 89 ? -3.512 -20.710 -20.467 1.00 87.69 89 LYS A N 1
ATOM 683 C CA . LYS A 1 89 ? -3.064 -19.926 -21.627 1.00 87.69 89 LYS A CA 1
ATOM 684 C C . LYS A 1 89 ? -3.870 -18.619 -21.723 1.00 87.69 89 LYS A C 1
ATOM 686 O O . LYS A 1 89 ? -5.077 -18.666 -21.487 1.00 87.69 89 LYS A O 1
ATOM 691 N N . PRO A 1 90 ? -3.255 -17.477 -22.093 1.00 85.62 90 PRO A N 1
ATOM 692 C CA . PRO A 1 90 ? -3.973 -16.219 -22.303 1.00 85.62 90 PRO A CA 1
ATOM 693 C C . PRO A 1 90 ? -5.151 -16.372 -23.270 1.00 85.62 90 PRO A C 1
ATOM 695 O O . PRO A 1 90 ? -4.983 -16.829 -24.401 1.00 85.62 90 PRO A O 1
ATOM 698 N N . LEU A 1 91 ? -6.346 -15.982 -22.823 1.00 89.06 91 LEU A N 1
ATOM 699 C CA . LEU A 1 91 ? -7.564 -16.049 -23.626 1.00 89.06 91 LEU A CA 1
ATOM 700 C C . LEU A 1 91 ? -7.510 -14.989 -24.734 1.00 89.06 91 LEU A C 1
ATOM 702 O O . LEU A 1 91 ? -7.496 -13.793 -24.447 1.00 89.06 91 LEU A O 1
ATOM 706 N N . GLY A 1 92 ? -7.485 -15.407 -26.001 1.00 90.69 92 GLY A N 1
ATOM 707 C CA . GLY A 1 92 ? -7.459 -14.484 -27.140 1.00 90.69 92 GLY A CA 1
ATOM 708 C C . GLY A 1 92 ? -8.682 -13.560 -27.164 1.00 90.69 92 GLY A C 1
ATOM 709 O O . GLY A 1 92 ? -9.797 -14.002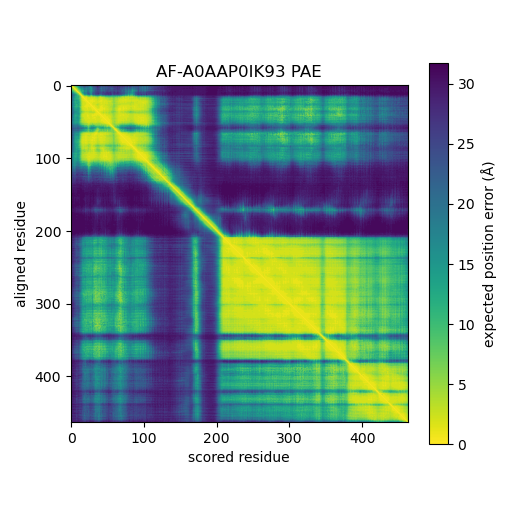 -26.895 1.00 90.69 92 GLY A O 1
ATOM 710 N N . PHE A 1 93 ? -8.486 -12.280 -27.504 1.00 90.50 93 PHE A N 1
ATOM 711 C CA . PHE A 1 93 ? -9.536 -11.256 -27.403 1.00 90.50 93 PHE A CA 1
ATOM 712 C C . PHE A 1 93 ? -10.824 -11.628 -28.158 1.00 90.50 93 PHE A C 1
ATOM 714 O O . PHE A 1 93 ? -11.902 -11.575 -27.578 1.00 90.50 93 PHE A O 1
ATOM 721 N N . ALA A 1 94 ? -10.716 -12.118 -29.397 1.00 90.31 94 ALA A N 1
ATOM 722 C CA . ALA A 1 94 ? -11.872 -12.549 -30.189 1.00 90.31 94 ALA A CA 1
ATOM 723 C C . ALA A 1 94 ? -12.646 -13.740 -29.578 1.00 90.31 94 ALA A C 1
ATOM 725 O O . ALA A 1 94 ? -13.841 -13.879 -29.819 1.00 90.31 94 ALA A O 1
ATOM 726 N N . GLU A 1 95 ? -11.999 -14.590 -28.772 1.00 91.25 95 GLU A N 1
ATOM 727 C CA . GLU A 1 95 ? -12.681 -15.673 -28.046 1.00 91.25 95 GLU A CA 1
ATOM 728 C C . GLU A 1 95 ? -13.375 -15.138 -26.786 1.00 91.25 95 GLU A C 1
ATOM 730 O O . GLU A 1 95 ? -14.502 -15.527 -26.484 1.00 91.25 95 GLU A O 1
ATOM 735 N N . ALA A 1 96 ? -12.754 -14.173 -26.098 1.00 90.25 96 ALA A N 1
ATOM 736 C CA . ALA A 1 96 ? -13.400 -13.442 -25.012 1.00 90.25 96 ALA A CA 1
ATOM 737 C C . ALA A 1 96 ? -14.643 -12.667 -25.495 1.00 90.25 96 ALA A C 1
ATOM 739 O O . ALA A 1 96 ? -15.656 -12.659 -24.799 1.00 90.25 96 ALA A O 1
ATOM 740 N N . GLU A 1 97 ? -14.612 -12.081 -26.699 1.00 91.38 97 GLU A N 1
ATOM 741 C CA . GLU A 1 97 ? -15.791 -11.458 -27.317 1.00 91.38 97 GLU A CA 1
ATOM 742 C C . GLU A 1 97 ? -16.925 -12.463 -27.555 1.00 91.38 97 GLU A C 1
ATOM 744 O O . GLU A 1 97 ? -18.054 -12.181 -27.161 1.00 91.38 97 GLU A O 1
ATOM 749 N N . ARG A 1 98 ? -16.646 -13.654 -28.109 1.00 91.81 98 ARG A N 1
ATOM 750 C CA . ARG A 1 98 ? -17.669 -14.705 -28.303 1.00 91.81 98 ARG A CA 1
ATOM 751 C C . ARG A 1 98 ? -18.298 -15.162 -26.988 1.00 91.81 98 ARG A C 1
ATOM 753 O O . ARG A 1 98 ? -19.512 -15.330 -26.914 1.00 91.81 98 ARG A O 1
ATOM 760 N N . ILE A 1 99 ? -17.481 -15.350 -25.950 1.00 90.88 99 ILE A N 1
ATOM 761 C CA . ILE A 1 99 ? -17.945 -15.720 -24.605 1.00 90.88 99 ILE A CA 1
ATOM 762 C C . ILE A 1 99 ? -18.896 -14.648 -24.058 1.00 90.88 99 ILE A C 1
ATOM 764 O O . ILE A 1 99 ? -19.986 -14.970 -23.590 1.00 90.88 99 ILE A O 1
ATOM 768 N N . VAL A 1 100 ? -18.520 -13.370 -24.164 1.00 89.44 100 VAL A N 1
ATOM 769 C CA . VAL A 1 100 ? -19.360 -12.254 -23.709 1.00 89.44 100 VAL A CA 1
ATOM 770 C C . VAL A 1 100 ? -20.646 -12.141 -24.534 1.00 89.44 100 VAL A C 1
ATOM 772 O O . VAL A 1 100 ? -21.713 -11.980 -23.952 1.00 89.44 100 VAL A O 1
ATOM 775 N N . GLN A 1 101 ? -20.583 -12.306 -25.858 1.00 89.00 101 GLN A N 1
ATOM 776 C CA . GLN A 1 101 ? -21.763 -12.324 -26.733 1.00 89.00 101 GLN A CA 1
ATOM 777 C C . GLN A 1 101 ? -22.730 -13.467 -26.385 1.00 89.00 101 GLN A C 1
ATOM 779 O O . GLN A 1 101 ? -23.940 -13.250 -26.367 1.00 89.00 101 GLN A O 1
ATOM 784 N N . SER A 1 102 ? -22.223 -14.654 -26.032 1.00 89.00 102 SER A N 1
ATOM 785 C CA . SER A 1 102 ? -23.065 -15.751 -25.534 1.00 89.00 102 SER A CA 1
ATOM 786 C C . SER A 1 102 ? -23.762 -15.373 -24.225 1.00 89.00 102 SER A C 1
ATOM 788 O O . SER A 1 102 ? -24.957 -15.591 -24.094 1.00 89.00 102 SER A O 1
ATOM 790 N N . LEU A 1 103 ? -23.060 -14.741 -23.278 1.00 86.62 103 LEU A N 1
ATOM 791 C CA . LEU A 1 103 ? -23.659 -14.287 -22.013 1.00 86.62 103 LEU A CA 1
ATOM 792 C C . LEU A 1 103 ? -24.671 -13.141 -22.194 1.00 86.62 103 LEU A C 1
ATOM 794 O O . LEU A 1 103 ? -25.575 -12.988 -21.374 1.00 86.62 103 LEU A O 1
ATOM 798 N N . MET A 1 104 ? -24.534 -12.336 -23.252 1.00 84.81 104 MET A N 1
ATOM 799 C CA . MET A 1 104 ? -25.544 -11.349 -23.652 1.00 84.81 104 MET A CA 1
ATOM 800 C C . MET A 1 104 ? -26.806 -12.029 -24.198 1.00 84.81 104 MET A C 1
ATOM 802 O O . MET A 1 104 ? -27.910 -11.578 -23.894 1.00 84.81 104 MET A O 1
ATOM 806 N N . ALA A 1 105 ? -26.653 -13.114 -24.967 1.00 83.31 105 ALA A N 1
ATOM 807 C CA . ALA A 1 105 ? -27.769 -13.916 -25.460 1.00 83.31 105 ALA A CA 1
ATOM 808 C C . ALA A 1 105 ? -28.495 -14.638 -24.313 1.00 83.31 105 ALA A C 1
ATOM 810 O O . ALA A 1 105 ? -29.691 -14.413 -24.157 1.00 83.31 105 ALA A O 1
ATOM 811 N N . ASP A 1 106 ? -27.771 -15.382 -23.460 1.00 79.12 106 ASP A N 1
ATOM 812 C CA . ASP A 1 106 ? -28.306 -16.076 -22.273 1.00 79.12 106 ASP A CA 1
ATOM 813 C C . ASP A 1 106 ? -29.225 -15.142 -21.451 1.00 79.12 106 ASP A C 1
ATOM 815 O O . ASP A 1 106 ? -30.409 -15.420 -21.257 1.00 79.12 106 ASP A O 1
ATOM 819 N N . LYS A 1 107 ? -28.719 -13.963 -21.053 1.00 72.12 107 LYS A N 1
ATOM 820 C CA . LYS A 1 107 ? -29.495 -12.973 -20.282 1.00 72.12 107 LYS A CA 1
ATOM 821 C C . LYS A 1 107 ? -30.698 -12.393 -21.026 1.00 72.12 107 LYS A C 1
ATOM 823 O O . LYS A 1 107 ? -31.653 -11.948 -20.393 1.00 72.12 107 LYS A O 1
ATOM 828 N N . SER A 1 108 ? -30.646 -12.351 -22.355 1.00 67.44 108 SER A N 1
ATOM 829 C CA . SER A 1 108 ? -31.749 -11.869 -23.1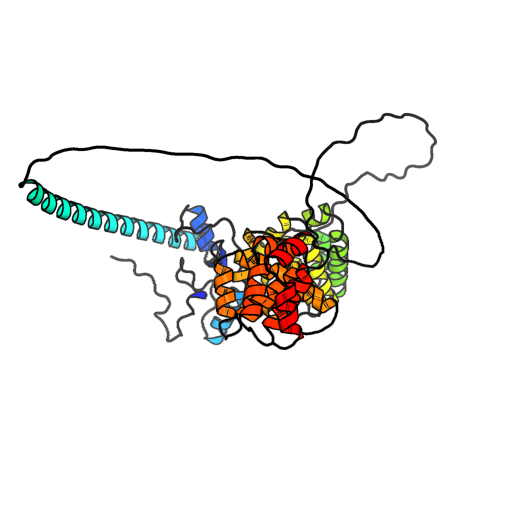97 1.00 67.44 108 SER A CA 1
ATOM 830 C C . SER A 1 108 ? -32.854 -12.917 -23.380 1.00 67.44 108 SER A C 1
ATOM 832 O O . SER A 1 108 ? -33.913 -12.587 -23.916 1.00 67.44 108 SER A O 1
ATOM 834 N N . GLU A 1 109 ? -32.619 -14.162 -22.959 1.00 65.06 109 GLU A N 1
ATOM 835 C CA . GLU A 1 109 ? -33.625 -15.222 -22.853 1.00 65.06 109 GLU A CA 1
ATOM 836 C C . GLU A 1 109 ? -34.170 -15.315 -21.419 1.00 65.06 109 GLU A C 1
ATOM 838 O O . GLU A 1 109 ? -35.388 -15.329 -21.249 1.00 65.06 109 GLU A O 1
ATOM 843 N N . GLU A 1 110 ? -33.310 -15.228 -20.394 1.00 63.28 110 GLU A N 1
ATOM 844 C CA . GLU A 1 110 ? -33.721 -15.103 -18.979 1.00 63.28 110 GLU A CA 1
ATOM 845 C C . GLU A 1 110 ? -34.718 -13.937 -18.790 1.00 63.28 110 GLU A C 1
ATOM 847 O O . GLU A 1 110 ? -35.847 -14.143 -18.351 1.00 63.28 110 GLU A O 1
ATOM 852 N N . GLN A 1 111 ? -34.388 -12.733 -19.282 1.00 60.31 111 GLN A N 1
ATOM 853 C CA . GLN A 1 111 ? -35.271 -11.553 -19.213 1.00 60.31 111 GLN A CA 1
ATOM 854 C C . GLN A 1 111 ? -36.533 -11.611 -20.101 1.00 60.31 111 GLN A C 1
ATOM 856 O O . GLN A 1 111 ? -37.304 -10.643 -20.122 1.00 60.31 111 GLN A O 1
ATOM 861 N N . LYS A 1 112 ? -36.737 -12.685 -20.875 1.00 59.06 112 LYS A N 1
ATOM 862 C CA . LYS A 1 112 ? -38.012 -12.968 -21.556 1.00 59.06 112 LYS A CA 1
ATOM 863 C C . LYS A 1 112 ? -38.859 -13.927 -20.731 1.00 59.06 112 LYS A C 1
ATOM 865 O O . LYS A 1 112 ? -40.033 -13.637 -20.551 1.00 59.06 112 LYS A O 1
ATOM 870 N N . LEU A 1 113 ? -38.252 -14.986 -20.192 1.00 57.09 113 LEU A N 1
ATOM 871 C CA . LEU A 1 113 ? -38.907 -15.937 -19.289 1.00 57.09 113 LEU A CA 1
ATOM 872 C C . LEU A 1 113 ? -39.485 -15.227 -18.057 1.00 57.09 113 LEU A C 1
ATOM 874 O O . LEU A 1 113 ? -40.683 -15.343 -17.817 1.00 57.09 113 LEU A O 1
ATOM 878 N N . ASP A 1 114 ? -38.695 -14.379 -17.383 1.00 56.19 114 ASP A N 1
ATOM 879 C CA . ASP A 1 114 ? -39.165 -13.555 -16.253 1.00 56.19 114 ASP A CA 1
ATOM 880 C C . ASP A 1 114 ? -40.426 -12.739 -16.618 1.00 56.19 114 ASP A C 1
ATOM 882 O O . ASP A 1 114 ? -41.361 -12.607 -15.830 1.00 56.19 114 ASP A O 1
ATOM 886 N N . LYS A 1 115 ? -40.474 -12.205 -17.848 1.00 55.22 115 LYS A N 1
ATOM 887 C CA . LYS A 1 115 ? -41.577 -11.369 -18.356 1.00 55.22 115 LYS A CA 1
ATOM 888 C C . LYS A 1 115 ? -42.773 -12.157 -18.876 1.00 55.22 115 LYS A C 1
ATOM 890 O O . LYS A 1 115 ? -43.821 -11.550 -19.091 1.00 55.22 115 LYS A O 1
ATOM 895 N N . GLU A 1 116 ? -42.637 -13.456 -19.116 1.00 56.94 116 GLU A N 1
ATOM 896 C CA . GLU A 1 116 ? -43.775 -14.328 -19.400 1.00 56.94 116 GLU A CA 1
ATOM 897 C C . GLU A 1 116 ? -44.363 -14.866 -18.089 1.00 56.94 116 GLU A C 1
ATOM 899 O O . GLU A 1 116 ? -45.576 -14.766 -17.920 1.00 56.94 116 GLU A O 1
ATOM 904 N N . GLU A 1 117 ? -43.540 -15.253 -17.102 1.00 55.09 117 GLU A N 1
ATOM 905 C CA . GLU A 1 117 ? -44.022 -15.624 -15.759 1.00 55.09 117 GLU A CA 1
ATOM 906 C C . GLU A 1 117 ? -44.771 -14.476 -15.056 1.00 55.09 117 GLU A C 1
ATOM 908 O O . GLU A 1 117 ? -45.886 -14.682 -14.571 1.00 55.09 117 GLU A O 1
ATOM 913 N N . ASP A 1 118 ? -44.231 -13.248 -15.041 1.00 55.75 118 ASP A N 1
ATOM 914 C CA . ASP A 1 118 ? -44.945 -12.087 -14.478 1.00 55.75 118 ASP A CA 1
ATOM 915 C C . ASP A 1 118 ? -46.258 -11.806 -15.227 1.00 55.75 118 ASP A C 1
ATOM 917 O O . ASP A 1 118 ? -47.262 -11.418 -14.630 1.00 55.75 118 ASP A O 1
ATOM 921 N N . LYS A 1 119 ? -46.289 -12.035 -16.543 1.00 55.34 119 LYS A N 1
ATOM 922 C CA . LYS A 1 119 ? -47.471 -11.792 -17.381 1.00 55.34 119 LYS A CA 1
ATOM 923 C C . LYS A 1 119 ? -48.541 -12.875 -17.224 1.00 55.34 119 LYS A C 1
ATOM 925 O O . LYS A 1 119 ? -49.715 -12.590 -17.459 1.00 55.34 119 LYS A O 1
ATOM 930 N N . GLU A 1 120 ? -48.176 -14.082 -16.798 1.00 56.78 120 GLU A N 1
ATOM 931 C CA . GLU A 1 120 ? -49.133 -15.087 -16.330 1.00 56.78 120 GLU A CA 1
ATOM 932 C C . GLU A 1 120 ? -49.613 -14.791 -14.903 1.00 56.78 120 GLU A C 1
ATOM 934 O O . GLU A 1 120 ? -50.823 -14.813 -14.676 1.00 56.78 120 GLU A O 1
ATOM 939 N N . ARG A 1 121 ? -48.728 -14.389 -13.974 1.00 55.12 121 ARG A N 1
ATOM 940 C CA . ARG A 1 121 ? -49.132 -13.934 -12.624 1.00 55.12 121 ARG A CA 1
ATOM 941 C C . ARG A 1 121 ? -50.149 -12.798 -12.681 1.00 55.12 121 ARG A C 1
ATOM 943 O O . ARG A 1 121 ? -51.182 -12.886 -12.028 1.00 55.12 121 ARG A O 1
ATOM 950 N N . ILE A 1 122 ? -49.890 -11.770 -13.493 1.00 55.34 122 ILE A N 1
ATOM 951 C CA . ILE A 1 122 ? -50.785 -10.615 -13.648 1.00 55.34 122 ILE A CA 1
ATOM 952 C C . ILE A 1 122 ? -52.162 -11.051 -14.169 1.00 55.34 122 ILE A C 1
ATOM 954 O O . ILE A 1 122 ? -53.167 -10.612 -13.619 1.00 55.34 122 ILE A O 1
ATOM 958 N N . LYS A 1 123 ? -52.235 -11.960 -15.154 1.00 54.66 123 LYS A N 1
ATOM 959 C CA . LYS A 1 123 ? -53.518 -12.503 -15.645 1.00 54.66 123 LYS A CA 1
ATOM 960 C C . LYS A 1 123 ? -54.293 -13.255 -14.563 1.00 54.66 123 LYS A C 1
ATOM 962 O O . LYS A 1 123 ? -55.502 -13.074 -14.459 1.00 54.66 123 LYS A O 1
ATOM 967 N N . VAL A 1 124 ? -53.616 -14.095 -13.773 1.00 52.38 124 VAL A N 1
ATOM 968 C CA . VAL A 1 124 ? -54.253 -14.829 -12.666 1.00 52.38 124 VAL A CA 1
ATOM 969 C C . VAL A 1 124 ? -54.819 -13.837 -11.646 1.00 52.38 124 VAL A C 1
ATOM 971 O O . VAL A 1 124 ? -56.007 -13.904 -11.329 1.00 52.38 124 VAL A O 1
ATOM 974 N N . SER A 1 125 ? -54.019 -12.851 -11.226 1.00 54.66 125 SER A N 1
ATOM 975 C CA . SER A 1 125 ? -54.463 -11.779 -10.326 1.00 54.66 125 SER A CA 1
ATOM 976 C C . SER A 1 125 ? -55.638 -10.974 -10.892 1.00 54.66 125 SER A C 1
ATOM 978 O O . SER A 1 125 ? -56.565 -10.650 -10.158 1.00 54.66 125 SER A O 1
ATOM 980 N N . GLU A 1 126 ? -55.642 -10.676 -12.193 1.00 53.44 126 GLU A N 1
ATOM 981 C CA . GLU A 1 126 ? -56.727 -9.952 -12.865 1.00 53.44 126 GLU A CA 1
ATOM 982 C C . GLU A 1 126 ? -58.034 -10.765 -12.874 1.00 53.44 126 GLU A C 1
ATOM 984 O O . GLU A 1 126 ? -59.092 -10.222 -12.561 1.00 53.44 126 GLU A O 1
ATOM 989 N N . THR A 1 127 ? -57.979 -12.082 -13.116 1.00 56.62 127 THR A N 1
ATOM 990 C CA . THR A 1 127 ? -59.168 -12.952 -13.004 1.00 56.62 127 THR A CA 1
ATOM 991 C C . THR A 1 127 ? -59.695 -13.093 -11.573 1.00 56.62 127 THR A C 1
ATOM 993 O O . THR A 1 127 ? -60.905 -13.182 -11.370 1.00 56.62 127 THR A O 1
ATOM 996 N N . GLU A 1 128 ? -58.815 -13.068 -10.572 1.00 56.06 128 GLU A N 1
ATOM 997 C CA . GLU A 1 128 ? -59.179 -13.170 -9.153 1.00 56.06 128 GLU A CA 1
ATOM 998 C C . GLU A 1 128 ? -59.795 -11.850 -8.634 1.00 56.06 128 GLU A C 1
ATOM 1000 O O . GLU A 1 128 ? -60.802 -11.849 -7.916 1.00 56.06 128 GLU A O 1
ATOM 1005 N N . LEU A 1 129 ? -59.275 -10.708 -9.099 1.00 47.28 129 LEU A N 1
ATOM 1006 C CA . LEU A 1 129 ? -59.835 -9.376 -8.850 1.00 47.28 129 LEU A CA 1
ATOM 1007 C C . LEU A 1 129 ? -61.194 -9.166 -9.536 1.00 47.28 129 LEU A C 1
ATOM 1009 O O . LEU A 1 129 ? -62.090 -8.589 -8.924 1.00 47.28 129 LEU A O 1
ATOM 1013 N N . LEU A 1 130 ? -61.388 -9.656 -10.765 1.00 50.56 130 LEU A N 1
ATOM 1014 C CA . LEU A 1 130 ? -62.664 -9.518 -11.482 1.00 50.56 130 LEU A CA 1
ATOM 1015 C C . LEU A 1 130 ? -63.823 -10.254 -10.789 1.00 50.56 130 LEU A C 1
ATOM 1017 O O . LEU A 1 130 ? -64.930 -9.721 -10.748 1.00 50.56 130 LEU A O 1
ATOM 1021 N N . ASN A 1 131 ? -63.569 -11.414 -10.173 1.00 50.91 131 ASN A N 1
ATOM 1022 C CA . ASN A 1 131 ? -64.555 -12.074 -9.306 1.00 50.91 131 ASN A CA 1
ATOM 1023 C C . ASN A 1 131 ? -64.843 -11.265 -8.027 1.00 50.91 131 ASN A C 1
ATOM 1025 O O . ASN A 1 131 ? -65.969 -11.261 -7.540 1.00 50.91 131 ASN A O 1
ATOM 1029 N N . SER A 1 132 ? -63.839 -10.562 -7.496 1.00 43.53 132 SER A N 1
ATOM 1030 C CA . SER A 1 132 ? -63.935 -9.815 -6.233 1.00 43.53 132 SER A CA 1
ATOM 1031 C C . SER A 1 132 ? -64.673 -8.472 -6.360 1.00 43.53 132 SER A C 1
ATOM 1033 O O . SER A 1 132 ? -65.216 -7.973 -5.381 1.00 43.53 132 SER A O 1
ATOM 1035 N N . VAL A 1 133 ? -64.712 -7.877 -7.559 1.00 45.19 133 VAL A N 1
ATOM 1036 C CA . VAL A 1 133 ? -65.353 -6.569 -7.828 1.00 45.19 133 VAL A CA 1
ATOM 1037 C C . VAL A 1 133 ? -66.866 -6.685 -8.095 1.00 45.19 133 VAL A C 1
ATOM 1039 O O . VAL A 1 133 ? -67.566 -5.675 -8.152 1.00 45.19 133 VAL A O 1
ATOM 1042 N N . ALA A 1 134 ? -67.409 -7.902 -8.197 1.00 47.66 134 ALA A N 1
ATOM 1043 C CA . ALA A 1 134 ? -68.852 -8.123 -8.314 1.00 47.66 134 ALA A CA 1
ATOM 1044 C C . ALA A 1 134 ? -69.637 -7.752 -7.035 1.00 47.66 134 ALA A C 1
ATOM 1046 O O . ALA A 1 134 ? -70.844 -7.517 -7.112 1.00 47.66 134 ALA A O 1
ATOM 1047 N N . GLU A 1 135 ? -68.973 -7.665 -5.875 1.00 45.53 135 GLU A N 1
ATOM 1048 C CA . GLU A 1 135 ? -69.610 -7.363 -4.591 1.00 45.53 135 GLU A CA 1
ATOM 1049 C C . GLU A 1 135 ? -69.151 -6.014 -3.992 1.00 45.53 135 GLU A C 1
ATOM 1051 O O . GLU A 1 135 ? -68.040 -5.884 -3.480 1.00 45.53 135 GLU A O 1
ATOM 1056 N N . ASN A 1 136 ? -70.105 -5.070 -3.924 1.00 36.22 136 ASN A N 1
ATOM 1057 C CA . ASN A 1 136 ? -70.145 -3.798 -3.163 1.00 36.22 136 ASN A CA 1
ATOM 1058 C C . ASN A 1 136 ? -69.719 -2.474 -3.873 1.00 36.22 136 ASN A C 1
ATOM 1060 O O . ASN A 1 136 ? -68.680 -2.412 -4.528 1.00 36.22 136 ASN A O 1
ATOM 1064 N N . PRO A 1 137 ? -70.496 -1.371 -3.706 1.00 37.72 137 PRO A N 1
ATOM 1065 C CA . PRO A 1 137 ? -70.206 -0.034 -4.257 1.00 37.72 137 PRO A CA 1
ATOM 1066 C C . PRO A 1 137 ? -69.442 0.916 -3.284 1.00 37.72 137 PRO A C 1
ATOM 1068 O O . PRO A 1 137 ? -69.378 0.640 -2.086 1.00 37.72 137 PRO A O 1
ATOM 1071 N N . PRO A 1 138 ? -68.884 2.061 -3.755 1.00 43.91 138 PRO A N 1
ATOM 1072 C CA . PRO A 1 138 ? -67.871 2.844 -3.015 1.00 43.91 138 PRO A CA 1
ATOM 1073 C C . PRO A 1 138 ? -68.336 4.159 -2.331 1.00 43.91 138 PRO A C 1
ATOM 1075 O O . PRO A 1 138 ? -69.334 4.770 -2.714 1.00 43.91 138 PRO A O 1
ATOM 1078 N N . LEU A 1 139 ? -67.514 4.668 -1.393 1.00 31.62 139 LEU A N 1
ATOM 1079 C CA . LEU A 1 139 ? -67.579 6.008 -0.756 1.00 31.62 139 LEU A CA 1
ATOM 1080 C C . LEU A 1 139 ? -66.173 6.684 -0.680 1.00 31.62 139 LEU A C 1
ATOM 1082 O O . LEU A 1 139 ? -65.190 6.085 -1.107 1.00 31.62 139 LEU A O 1
ATOM 1086 N N . LYS A 1 140 ? -66.064 7.952 -0.219 1.00 34.78 140 LYS A N 1
ATOM 1087 C CA . LYS A 1 140 ? -64.897 8.867 -0.424 1.00 34.78 140 LYS A CA 1
ATOM 1088 C C . LYS A 1 140 ? -64.370 9.566 0.856 1.00 34.78 140 LYS A C 1
ATOM 1090 O O . LYS A 1 140 ? -65.216 9.958 1.649 1.00 34.78 140 LYS A O 1
ATOM 1095 N N . GLN A 1 141 ? -63.052 9.874 0.943 1.00 31.28 141 GLN A N 1
ATOM 1096 C CA . GLN A 1 141 ? -62.384 11.105 1.507 1.00 31.28 141 GLN A CA 1
ATOM 1097 C C . GLN A 1 141 ? -60.818 10.960 1.492 1.00 31.28 141 GLN A C 1
ATOM 1099 O O . GLN A 1 141 ? -60.362 9.833 1.635 1.00 31.28 141 GLN A O 1
ATOM 1104 N N . GLN A 1 142 ? -59.940 11.896 1.044 1.00 33.47 142 GLN A N 1
ATOM 1105 C CA . GLN A 1 142 ? -59.438 13.248 1.488 1.00 33.47 142 GLN A CA 1
ATOM 1106 C C . GLN A 1 142 ? -58.273 13.234 2.548 1.00 33.47 142 GLN A C 1
ATOM 1108 O O . GLN A 1 142 ? -58.487 12.700 3.625 1.00 33.47 142 GLN A O 1
ATOM 1113 N N . GLN A 1 143 ? -56.999 13.596 2.218 1.00 35.56 143 GLN A N 1
ATOM 1114 C CA . GLN A 1 143 ? -56.225 14.891 2.391 1.00 35.56 143 GLN A CA 1
ATOM 1115 C C . GLN A 1 143 ? -55.654 15.175 3.826 1.00 35.56 143 GLN A C 1
ATOM 1117 O O . GLN A 1 143 ? -56.334 14.822 4.778 1.00 35.56 143 GLN A O 1
ATOM 1122 N N . GLN A 1 144 ? -54.482 15.802 4.132 1.00 34.28 144 GLN A N 1
ATOM 1123 C CA . GLN A 1 144 ? -53.320 16.430 3.407 1.00 34.28 144 GLN A CA 1
ATOM 1124 C C . GLN A 1 144 ? -51.965 16.132 4.188 1.00 34.28 144 GLN A C 1
ATOM 1126 O O . GLN A 1 144 ? -51.894 15.009 4.671 1.00 34.28 144 GLN A O 1
ATOM 1131 N N . GLU A 1 145 ? -50.837 16.869 4.413 1.00 31.92 145 GLU A N 1
ATOM 1132 C CA . GLU A 1 145 ? -50.294 18.254 4.211 1.00 31.92 145 GLU A CA 1
ATOM 1133 C C . GLU A 1 145 ? -48.704 18.313 4.139 1.00 31.92 145 GLU A C 1
ATOM 1135 O O . GLU A 1 145 ? -48.120 17.515 3.409 1.00 31.92 145 GLU A O 1
ATOM 1140 N N . GLN A 1 146 ? -47.987 19.253 4.815 1.00 30.69 146 GLN A N 1
ATOM 1141 C CA . GLN A 1 146 ? -46.636 19.839 4.488 1.00 30.69 146 GLN A CA 1
ATOM 1142 C C . GLN A 1 146 ? -45.903 20.485 5.729 1.00 30.69 146 GLN A C 1
ATOM 1144 O O . GLN A 1 146 ? -46.573 20.605 6.749 1.00 30.69 146 GLN A O 1
ATOM 1149 N N . GLN A 1 147 ? -44.642 21.013 5.807 1.00 32.31 147 GLN A N 1
ATOM 1150 C CA . GLN A 1 147 ? -43.318 21.028 5.079 1.00 32.31 147 GLN A CA 1
ATOM 1151 C C . GLN A 1 147 ? -42.263 21.890 5.914 1.00 32.31 147 GLN A C 1
ATOM 1153 O O . GLN A 1 147 ? -42.689 22.549 6.856 1.00 32.31 147 GLN A O 1
ATOM 1158 N N . GLN A 1 148 ? -40.952 21.982 5.539 1.00 32.59 148 GLN A N 1
ATOM 1159 C CA . GLN A 1 148 ? -39.914 23.043 5.879 1.00 32.59 148 GLN A CA 1
ATOM 1160 C C . GLN A 1 148 ? -39.051 22.932 7.189 1.00 32.59 148 GLN A C 1
ATOM 1162 O O . GLN A 1 148 ? -39.422 22.155 8.059 1.00 32.59 148 GLN A O 1
ATOM 1167 N N . LEU A 1 149 ? -37.881 23.600 7.434 1.00 26.77 149 LEU A N 1
ATOM 1168 C CA . LEU A 1 149 ? -36.959 24.540 6.697 1.00 26.77 149 LEU A CA 1
ATOM 1169 C C . LEU A 1 149 ? -35.449 24.402 7.155 1.00 26.77 149 LEU A C 1
ATOM 1171 O O . LEU A 1 149 ? -35.113 23.443 7.844 1.00 26.77 149 LEU A O 1
ATOM 1175 N N . SER A 1 150 ? -34.530 25.336 6.803 1.00 28.61 150 SER A N 1
ATOM 1176 C CA . SER A 1 150 ? -33.055 25.314 7.038 1.00 28.61 150 SER A CA 1
ATOM 1177 C C . SER A 1 150 ? -32.395 26.708 7.249 1.00 28.61 150 SER A C 1
ATOM 1179 O O . SER A 1 150 ? -32.940 27.687 6.750 1.00 28.61 150 SER A O 1
ATOM 1181 N N . HIS A 1 151 ? -31.225 26.803 7.934 1.00 27.75 151 HIS A N 1
ATOM 1182 C CA . HIS A 1 151 ? -30.279 27.966 8.075 1.00 27.75 151 HIS A CA 1
ATOM 1183 C C . HIS A 1 151 ? -29.106 27.606 9.062 1.00 27.75 151 HIS A C 1
ATOM 1185 O O . HIS A 1 151 ? -29.230 26.570 9.709 1.00 27.75 151 HIS A O 1
ATOM 1191 N N . LEU A 1 152 ? -27.956 28.302 9.279 1.00 26.86 152 LEU A N 1
ATOM 1192 C CA . LEU A 1 152 ? -27.284 29.503 8.700 1.00 26.86 152 LEU A CA 1
ATOM 1193 C C . LEU A 1 152 ? -25.746 29.566 9.034 1.00 26.86 152 LEU A C 1
ATOM 1195 O O . LEU A 1 152 ? -25.375 29.372 10.184 1.00 26.86 152 LEU A O 1
ATOM 1199 N N . TYR A 1 153 ? -24.914 29.998 8.066 1.00 24.86 153 TYR A N 1
ATOM 1200 C CA . TYR A 1 153 ? -23.639 30.781 8.150 1.00 24.86 153 TYR A CA 1
ATOM 1201 C C . TYR A 1 153 ? -22.306 30.284 8.791 1.00 24.86 153 TYR A C 1
ATOM 1203 O O . TYR A 1 153 ? -22.240 29.326 9.551 1.00 24.86 153 TYR A O 1
ATOM 1211 N N . SER A 1 154 ? -21.218 31.003 8.443 1.00 25.84 154 SER A N 1
ATOM 1212 C CA . SER A 1 154 ? -19.786 30.671 8.647 1.00 25.84 154 SER A CA 1
ATOM 1213 C C . SER A 1 154 ? -18.963 31.807 9.291 1.00 25.84 154 SER A C 1
ATOM 1215 O O . SER A 1 154 ? -19.351 32.972 9.221 1.00 25.84 154 SER A O 1
ATOM 1217 N N . SER A 1 155 ? -17.760 31.506 9.808 1.00 26.66 155 SER A N 1
ATOM 1218 C CA . SER A 1 155 ? -16.631 32.458 9.956 1.00 26.66 155 SER A CA 1
ATOM 1219 C C . SER A 1 155 ? -15.292 31.734 10.171 1.00 26.66 155 SER A C 1
ATOM 1221 O O . SER A 1 155 ? -15.268 30.595 10.632 1.00 26.66 155 SER A O 1
ATOM 1223 N N . SER A 1 156 ? -14.175 32.390 9.841 1.00 26.34 156 SER A N 1
ATOM 1224 C CA . SER A 1 156 ? -12.813 31.831 9.921 1.00 26.34 156 SER A CA 1
ATOM 1225 C C . SER A 1 156 ? -11.817 32.853 10.472 1.00 26.34 156 SER A C 1
ATOM 1227 O O . SER A 1 156 ? -11.981 34.052 10.261 1.00 26.34 156 SER A O 1
ATOM 1229 N N . SER A 1 157 ? -10.750 32.386 11.121 1.00 26.30 157 SER A N 1
ATOM 1230 C CA . SER A 1 157 ? -9.577 33.202 11.451 1.00 26.30 157 SER A CA 1
ATOM 1231 C C . SER A 1 157 ? -8.307 32.345 11.461 1.00 26.30 157 SER A C 1
ATOM 1233 O O . SER A 1 157 ? -8.360 31.129 11.645 1.00 26.30 157 SER A O 1
ATOM 1235 N N . SER A 1 158 ? -7.165 32.979 11.201 1.00 26.72 158 SER A N 1
ATOM 1236 C CA . SER A 1 158 ? -5.880 32.320 10.952 1.00 26.72 158 SER A CA 1
ATOM 1237 C C . SER A 1 158 ? -4.759 32.965 11.758 1.00 26.72 158 SER A C 1
ATOM 1239 O O . SER A 1 158 ? -4.673 34.192 11.818 1.00 26.72 158 SER A O 1
ATOM 1241 N N . SER A 1 159 ? -3.841 32.160 12.285 1.00 25.78 159 SER A N 1
ATOM 1242 C CA . SER A 1 159 ? -2.559 32.634 12.806 1.00 25.78 159 SER A CA 1
ATOM 1243 C C . SER A 1 159 ? -1.449 31.631 12.495 1.00 25.78 159 SER A C 1
ATOM 1245 O O . SER A 1 159 ? -1.674 30.423 12.423 1.00 25.78 159 SER A O 1
ATOM 1247 N N . SER A 1 160 ? -0.247 32.150 12.258 1.00 26.22 160 SER A N 1
ATOM 1248 C CA . SER A 1 160 ? 0.917 31.393 11.795 1.00 26.22 160 SER A CA 1
ATOM 1249 C C . SER A 1 160 ? 2.145 31.752 12.621 1.00 26.22 160 SER A C 1
ATOM 1251 O O . SER A 1 160 ? 2.422 32.933 12.828 1.00 26.22 160 SER A O 1
ATOM 1253 N N . SER A 1 161 ? 2.927 30.754 13.016 1.00 25.52 161 SER A N 1
ATOM 1254 C CA . SER A 1 161 ? 4.249 30.952 13.612 1.00 25.52 161 SER A CA 1
ATOM 1255 C C . SER A 1 161 ? 5.191 29.844 13.159 1.00 25.52 161 SER A C 1
ATOM 1257 O O . SER A 1 161 ? 4.816 28.673 13.169 1.00 25.52 161 SER A O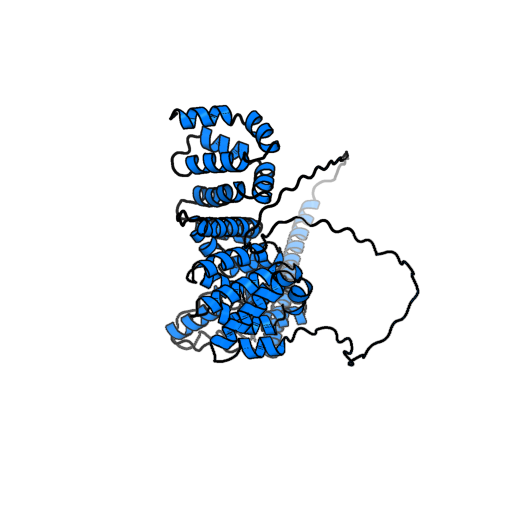 1
ATOM 1259 N N . SER A 1 162 ? 6.408 30.219 12.780 1.00 25.73 162 SER A N 1
ATOM 1260 C CA . SER A 1 162 ? 7.428 29.329 12.225 1.00 25.73 162 SER A CA 1
ATOM 1261 C C . SER A 1 162 ? 8.722 29.423 13.027 1.00 25.73 162 SER A C 1
ATOM 1263 O O . SER A 1 162 ? 9.208 30.526 13.278 1.00 25.73 162 SER A O 1
ATOM 1265 N N . SER A 1 163 ? 9.327 28.284 13.345 1.00 26.78 163 SER A N 1
ATOM 1266 C CA . SER A 1 163 ? 10.711 28.198 13.813 1.00 26.78 163 SER A CA 1
ATOM 1267 C C . SER A 1 163 ? 11.393 26.979 13.189 1.00 26.78 163 SER A C 1
ATOM 1269 O O . SER A 1 163 ? 10.745 25.992 12.846 1.00 26.78 163 SER A O 1
ATOM 1271 N N . SER A 1 164 ? 12.700 27.090 12.960 1.00 28.03 164 SER A N 1
ATOM 1272 C CA . SER A 1 164 ? 13.467 26.206 12.077 1.00 28.03 164 SER A CA 1
ATOM 1273 C C . SER A 1 164 ? 14.623 25.523 12.800 1.00 28.03 164 SER A C 1
ATOM 1275 O O . SER A 1 164 ? 15.341 26.176 13.557 1.00 28.03 164 SER A O 1
ATOM 1277 N N . SER A 1 165 ? 14.889 24.255 12.486 1.00 26.39 165 SER A N 1
ATOM 1278 C CA . SER A 1 165 ? 16.192 23.604 12.691 1.00 26.39 165 SER A CA 1
ATOM 1279 C C . SER A 1 165 ? 16.331 22.397 11.761 1.00 26.39 165 SER A C 1
ATOM 1281 O O . SER A 1 165 ? 15.353 21.713 11.480 1.00 26.39 165 SER A O 1
ATOM 1283 N N . SER A 1 166 ? 17.538 22.163 11.248 1.00 27.75 166 SER A N 1
ATOM 1284 C CA . SER A 1 166 ? 17.801 21.191 10.177 1.00 27.75 166 SER A CA 1
ATOM 1285 C C . SER A 1 166 ? 18.194 19.808 10.699 1.00 27.75 166 SER A C 1
ATOM 1287 O O . SER A 1 166 ? 19.042 19.737 11.587 1.00 27.75 166 SER A O 1
ATOM 1289 N N . SER A 1 167 ? 17.740 18.730 10.038 1.00 26.98 167 SER A N 1
ATOM 1290 C CA . SER A 1 167 ? 18.622 17.639 9.552 1.00 26.98 167 SER A CA 1
ATOM 1291 C C . SER A 1 167 ? 17.901 16.561 8.719 1.00 26.98 167 SER A C 1
ATOM 1293 O O . SER A 1 167 ? 17.138 15.765 9.246 1.00 26.98 167 SER A O 1
ATOM 1295 N N . SER A 1 168 ? 18.281 16.432 7.442 1.00 39.16 168 SER A N 1
ATOM 1296 C CA . SER A 1 168 ? 18.238 15.171 6.665 1.00 39.16 168 SER A CA 1
ATOM 1297 C C . SER A 1 168 ? 16.890 14.462 6.409 1.00 39.16 168 SER A C 1
ATOM 1299 O O . SER A 1 168 ? 16.884 13.271 6.095 1.00 39.16 168 SER A O 1
ATOM 1301 N N . GLU A 1 169 ? 15.754 15.158 6.428 1.00 32.53 169 GLU A N 1
ATOM 1302 C CA . GLU A 1 169 ? 14.429 14.525 6.291 1.00 32.53 169 GLU A CA 1
ATOM 1303 C C . GLU A 1 169 ? 13.993 14.242 4.838 1.00 32.53 169 GLU A C 1
ATOM 1305 O O . GLU A 1 169 ? 14.146 15.066 3.930 1.00 32.53 169 GLU A O 1
ATOM 1310 N N . ILE A 1 170 ? 13.424 13.054 4.606 1.00 44.12 170 ILE A N 1
ATOM 1311 C CA . ILE A 1 170 ? 12.569 12.774 3.436 1.00 44.12 170 ILE A CA 1
ATOM 1312 C C . ILE A 1 170 ? 11.285 13.599 3.599 1.00 44.12 170 ILE A C 1
ATOM 1314 O O . ILE A 1 170 ? 10.852 13.805 4.728 1.00 44.12 170 ILE A O 1
ATOM 1318 N N . ILE A 1 171 ? 10.684 14.071 2.498 1.00 43.84 171 ILE A N 1
ATOM 1319 C CA . ILE A 1 171 ? 9.452 14.875 2.558 1.00 43.84 171 ILE A CA 1
ATOM 1320 C C . ILE A 1 171 ? 8.378 14.114 3.339 1.00 43.84 171 ILE A C 1
ATOM 1322 O O . ILE A 1 171 ? 7.919 13.055 2.909 1.00 43.84 171 ILE A O 1
ATOM 1326 N N . GLU A 1 172 ? 7.973 14.679 4.474 1.00 41.25 172 GLU A N 1
ATOM 1327 C CA . GLU A 1 172 ? 6.824 14.191 5.223 1.00 41.25 172 GLU A CA 1
ATOM 1328 C C . GLU A 1 172 ? 5.548 14.399 4.406 1.00 41.25 172 GLU A C 1
ATOM 1330 O O . GLU A 1 172 ? 5.381 15.424 3.741 1.00 41.25 172 GLU A O 1
ATOM 1335 N N . ILE A 1 173 ? 4.621 13.442 4.473 1.00 48.22 173 ILE A N 1
ATOM 1336 C CA . ILE A 1 173 ? 3.325 13.517 3.787 1.00 48.22 173 ILE A CA 1
ATOM 1337 C C . ILE A 1 173 ? 2.405 14.451 4.596 1.00 48.22 173 ILE A C 1
ATOM 1339 O O . ILE A 1 173 ? 1.466 14.021 5.260 1.00 48.22 173 ILE A O 1
ATOM 1343 N N . ASN A 1 174 ? 2.738 15.744 4.595 1.00 35.38 174 ASN A N 1
ATOM 1344 C CA . ASN A 1 174 ? 2.053 16.786 5.351 1.00 35.38 174 ASN A CA 1
ATOM 1345 C C . ASN A 1 174 ? 1.016 17.492 4.458 1.00 35.38 174 ASN A C 1
ATOM 1347 O O . ASN A 1 174 ? 1.340 18.032 3.401 1.00 35.38 174 ASN A O 1
ATOM 1351 N N . ASN A 1 175 ? -0.253 17.430 4.859 1.00 37.31 175 ASN A N 1
ATOM 1352 C CA . ASN A 1 175 ? -1.403 17.537 3.959 1.00 37.31 175 ASN A CA 1
ATOM 1353 C C . ASN A 1 175 ? -2.038 18.945 3.958 1.00 37.31 175 ASN A C 1
ATOM 1355 O O . ASN A 1 175 ? -3.184 19.114 4.362 1.00 37.31 175 ASN A O 1
ATOM 1359 N N . ASN A 1 176 ? -1.290 19.962 3.512 1.00 30.56 176 ASN A N 1
ATOM 1360 C CA . ASN A 1 176 ? -1.757 21.355 3.423 1.00 30.56 176 ASN A CA 1
ATOM 1361 C C . ASN A 1 176 ? -1.842 21.840 1.964 1.00 30.56 176 ASN A C 1
ATOM 1363 O O . ASN A 1 176 ? -0.943 22.518 1.469 1.00 30.56 176 ASN A O 1
ATOM 1367 N N . ASN A 1 177 ? -2.949 21.529 1.283 1.00 30.92 177 ASN A N 1
ATOM 1368 C CA . ASN A 1 177 ? -3.268 22.119 -0.021 1.00 30.92 177 ASN A CA 1
ATOM 1369 C C . ASN A 1 177 ? -4.014 23.448 0.155 1.00 30.92 177 ASN A C 1
ATOM 1371 O O . ASN A 1 177 ? -5.155 23.451 0.614 1.00 30.92 177 ASN A O 1
ATOM 1375 N N . ASN A 1 178 ? -3.420 24.558 -0.284 1.00 30.08 178 ASN A N 1
ATOM 1376 C CA . ASN A 1 178 ? -4.162 25.786 -0.567 1.00 30.08 178 ASN A CA 1
ATOM 1377 C C . ASN A 1 178 ? -3.525 26.502 -1.767 1.00 30.08 178 ASN A C 1
ATOM 1379 O O . ASN A 1 178 ? -2.466 27.113 -1.643 1.00 30.08 178 ASN A O 1
ATOM 1383 N N . SER A 1 179 ? -4.141 26.364 -2.941 1.00 28.97 179 SER A N 1
ATOM 1384 C CA . SER A 1 179 ? -3.644 26.922 -4.202 1.00 28.97 179 SER A CA 1
ATOM 1385 C C . SER A 1 179 ? -4.365 28.226 -4.527 1.00 28.97 179 SER A C 1
ATOM 1387 O O . SER A 1 179 ? -5.586 28.238 -4.657 1.00 28.97 179 SER A O 1
ATOM 1389 N N . THR A 1 180 ? -3.609 29.307 -4.714 1.00 27.78 180 THR A N 1
ATOM 1390 C CA . THR A 1 180 ? -4.115 30.580 -5.244 1.00 27.78 180 THR A CA 1
ATOM 1391 C C . THR A 1 180 ? -3.187 31.073 -6.347 1.00 27.78 180 THR A C 1
ATOM 1393 O O . THR A 1 180 ? -2.081 31.533 -6.063 1.00 27.78 180 THR A O 1
ATOM 1396 N N . ASP A 1 181 ? -3.634 30.970 -7.597 1.00 30.88 181 ASP A N 1
ATOM 1397 C CA . ASP A 1 181 ? -2.939 31.538 -8.753 1.00 30.88 181 ASP A CA 1
ATOM 1398 C C . ASP A 1 181 ? -2.921 33.071 -8.697 1.00 30.88 181 ASP A C 1
ATOM 1400 O O . ASP A 1 181 ? -3.944 33.693 -8.423 1.00 30.88 181 ASP A O 1
ATOM 1404 N N . HIS A 1 182 ? -1.791 33.685 -9.057 1.00 30.47 182 HIS A N 1
ATOM 1405 C CA . HIS A 1 182 ? -1.750 35.027 -9.648 1.00 30.47 182 HIS A CA 1
ATOM 1406 C C . HIS A 1 182 ? -0.464 35.201 -10.489 1.00 30.47 182 HIS A C 1
ATOM 1408 O O . HIS A 1 182 ? 0.571 34.627 -10.145 1.00 30.47 182 HIS A O 1
ATOM 1414 N N . PRO A 1 183 ? -0.504 35.961 -11.603 1.00 35.22 183 PRO A N 1
ATOM 1415 C CA . PRO A 1 183 ? 0.617 36.081 -12.535 1.00 35.22 183 PRO A CA 1
ATOM 1416 C C . PRO A 1 183 ? 1.641 37.156 -12.114 1.00 35.22 183 PRO A C 1
ATOM 1418 O O . PRO A 1 183 ? 1.287 38.101 -11.403 1.00 35.22 183 PRO A O 1
ATOM 1421 N N . PRO A 1 184 ? 2.898 37.073 -12.592 1.00 36.09 184 PRO A N 1
ATOM 1422 C CA . PRO A 1 184 ? 3.912 38.097 -12.350 1.00 36.09 184 PRO A CA 1
ATOM 1423 C C . PRO A 1 184 ? 3.682 39.358 -13.212 1.00 36.09 184 PRO A C 1
ATOM 1425 O O . PRO A 1 184 ? 3.268 39.242 -14.369 1.00 36.09 184 PRO A O 1
ATOM 1428 N N . PRO A 1 185 ? 3.989 40.566 -12.702 1.00 31.83 185 PRO A N 1
ATOM 1429 C CA . PRO A 1 185 ? 3.936 41.800 -13.481 1.00 31.83 185 PRO A CA 1
ATOM 1430 C C . PRO A 1 185 ? 5.184 41.989 -14.357 1.00 31.83 185 PRO A C 1
ATOM 1432 O O . PRO A 1 185 ? 6.294 41.605 -13.994 1.00 31.83 185 PRO A O 1
ATOM 1435 N N . THR A 1 186 ? 5.014 42.664 -15.493 1.00 33.22 186 THR A N 1
ATOM 1436 C CA . THR A 1 186 ? 6.113 43.134 -16.349 1.00 33.22 186 THR A CA 1
ATOM 1437 C C . THR A 1 186 ? 6.801 44.367 -15.762 1.00 33.22 186 THR A C 1
ATOM 1439 O O . THR A 1 186 ? 6.127 45.360 -15.483 1.00 33.22 186 THR A O 1
ATOM 1442 N N . THR A 1 187 ? 8.134 44.374 -15.695 1.00 27.73 187 THR A N 1
ATOM 1443 C CA . THR A 1 187 ? 8.933 45.595 -15.500 1.00 27.73 187 THR A CA 1
ATOM 1444 C C . THR A 1 187 ? 10.044 45.693 -16.544 1.00 27.73 187 THR A C 1
ATOM 1446 O O . THR A 1 187 ? 10.841 44.777 -16.730 1.00 27.73 187 THR A O 1
ATOM 1449 N N . THR A 1 188 ? 10.078 46.823 -17.251 1.00 28.02 188 THR A N 1
ATOM 1450 C CA . THR A 1 188 ? 11.037 47.099 -18.328 1.00 28.02 188 THR A CA 1
ATOM 1451 C C . THR A 1 188 ? 12.194 47.936 -17.793 1.00 28.02 188 THR A C 1
ATOM 1453 O O . THR A 1 188 ? 11.969 49.063 -17.356 1.00 28.02 188 THR A O 1
ATOM 1456 N N . THR A 1 189 ? 13.428 47.439 -17.910 1.00 27.33 189 THR A N 1
ATOM 1457 C CA . THR A 1 189 ? 14.646 48.235 -17.688 1.00 27.33 189 THR A CA 1
ATOM 1458 C C . THR A 1 189 ? 15.659 47.931 -18.789 1.00 27.33 189 THR A C 1
ATOM 1460 O O . THR A 1 189 ? 15.888 46.771 -19.124 1.00 27.33 189 THR A O 1
ATOM 1463 N N . THR A 1 190 ? 16.263 48.976 -19.353 1.00 26.08 190 THR A N 1
ATOM 1464 C CA . THR A 1 190 ? 17.149 48.912 -20.528 1.00 26.08 190 THR A CA 1
ATOM 1465 C C . THR A 1 190 ? 18.552 49.406 -20.164 1.00 26.08 190 THR A C 1
ATOM 1467 O O . THR A 1 190 ? 18.686 50.240 -19.267 1.00 26.08 190 THR A O 1
ATOM 1470 N N . THR A 1 191 ? 19.564 49.021 -20.960 1.00 25.98 191 THR A N 1
ATOM 1471 C CA . THR A 1 191 ? 20.960 49.538 -20.952 1.00 25.98 191 THR A CA 1
ATOM 1472 C C . THR A 1 191 ? 21.815 49.100 -19.736 1.00 25.98 191 THR A C 1
ATOM 1474 O O . THR A 1 191 ? 21.292 48.914 -18.646 1.00 25.98 191 THR A O 1
ATOM 1477 N N . THR A 1 192 ? 23.130 48.844 -19.843 1.00 26.20 192 THR A N 1
ATOM 1478 C CA . THR A 1 192 ? 24.090 49.100 -20.946 1.00 26.20 192 THR A CA 1
ATOM 1479 C C . THR A 1 192 ? 25.071 47.932 -21.157 1.00 26.20 192 THR A C 1
ATOM 1481 O O . THR A 1 192 ? 25.329 47.141 -20.257 1.00 26.20 192 THR A O 1
ATOM 1484 N N . THR A 1 193 ? 25.631 47.851 -22.364 1.00 27.45 193 THR A N 1
ATOM 1485 C CA . THR A 1 193 ? 26.621 46.880 -22.852 1.00 27.45 193 THR A CA 1
ATOM 1486 C C . THR A 1 193 ? 28.005 46.959 -22.191 1.00 27.45 193 THR A C 1
ATOM 1488 O O . THR A 1 193 ? 28.581 48.040 -22.097 1.00 27.45 193 THR A O 1
ATOM 1491 N N . THR A 1 194 ? 28.625 45.795 -21.975 1.00 27.84 194 THR A N 1
ATOM 1492 C CA . THR A 1 194 ? 30.072 45.569 -22.184 1.00 27.84 194 THR A CA 1
ATOM 1493 C C . THR A 1 194 ? 30.311 44.134 -22.667 1.00 27.84 194 THR A C 1
ATOM 1495 O O . THR A 1 194 ? 29.519 43.235 -22.396 1.00 27.84 194 THR A O 1
ATOM 1498 N N . THR A 1 195 ? 31.364 43.923 -23.460 1.00 31.59 195 THR A N 1
ATOM 1499 C CA . THR A 1 195 ? 31.557 42.718 -24.287 1.00 31.59 195 THR A CA 1
ATOM 1500 C C . THR A 1 195 ? 32.672 41.796 -23.795 1.00 31.59 195 THR A C 1
ATOM 1502 O O . THR A 1 195 ? 33.805 42.261 -23.681 1.00 31.59 195 THR A O 1
ATOM 1505 N N . THR A 1 196 ? 32.417 40.482 -23.730 1.00 29.53 196 THR A N 1
ATOM 1506 C CA . THR A 1 196 ? 33.456 39.459 -23.987 1.00 29.53 196 THR A CA 1
ATOM 1507 C C . THR A 1 196 ? 32.869 38.095 -24.384 1.00 29.53 196 THR A C 1
ATOM 1509 O O . THR A 1 196 ? 32.001 37.565 -23.705 1.00 29.53 196 THR A O 1
ATOM 1512 N N . THR A 1 197 ? 33.383 37.530 -25.487 1.00 30.62 197 THR A N 1
ATOM 1513 C CA . THR A 1 197 ? 33.385 36.092 -25.861 1.00 30.62 197 THR A CA 1
ATOM 1514 C C . THR A 1 197 ? 32.168 35.233 -25.485 1.00 30.62 197 THR A C 1
ATOM 1516 O O . THR A 1 197 ? 32.146 34.572 -24.450 1.00 30.62 197 THR A O 1
ATOM 1519 N N . THR A 1 198 ? 31.209 35.129 -26.410 1.00 27.91 198 THR A N 1
ATOM 1520 C CA . THR A 1 198 ? 30.138 34.118 -26.364 1.00 27.91 198 THR A CA 1
ATOM 1521 C C . THR A 1 198 ? 30.617 32.801 -26.978 1.00 27.91 198 THR A C 1
ATOM 1523 O O . THR A 1 198 ? 30.853 32.738 -28.184 1.00 27.91 198 THR A O 1
ATOM 1526 N N . SER A 1 199 ? 30.712 31.737 -26.182 1.00 34.72 199 SER A N 1
ATOM 1527 C CA . SER A 1 199 ? 30.591 30.368 -26.694 1.00 34.72 199 SER A CA 1
ATOM 1528 C C . SER A 1 199 ? 29.103 30.021 -26.830 1.00 34.72 199 SER A C 1
ATOM 1530 O O . SER A 1 199 ? 28.274 30.445 -26.027 1.00 34.72 199 SER A O 1
ATOM 1532 N N . SER A 1 200 ? 28.731 29.300 -27.886 1.00 36.12 200 SER A N 1
ATOM 1533 C CA . SER A 1 200 ? 27.330 29.118 -28.277 1.00 36.12 200 SER A CA 1
ATOM 1534 C C . SER A 1 200 ? 26.612 28.036 -27.458 1.00 36.12 200 SER A C 1
ATOM 1536 O O . SER A 1 200 ? 26.423 26.916 -27.933 1.00 36.12 200 SER A O 1
ATOM 1538 N N . SER A 1 201 ? 26.172 28.366 -26.243 1.00 34.66 201 SER A N 1
ATOM 1539 C CA . SER A 1 201 ? 25.211 27.552 -25.489 1.00 34.66 201 SER A CA 1
ATOM 1540 C C . SER A 1 201 ? 23.781 27.846 -25.957 1.00 34.66 201 SER A C 1
ATOM 1542 O O . SER A 1 201 ? 23.111 28.737 -25.433 1.00 34.66 201 SER A O 1
ATOM 1544 N N . SER A 1 202 ? 23.312 27.105 -26.963 1.00 37.09 202 SER A N 1
ATOM 1545 C CA . SER A 1 202 ? 21.900 27.090 -27.362 1.00 37.09 202 SER A CA 1
ATOM 1546 C C . SER A 1 202 ? 21.020 26.618 -26.203 1.00 37.09 202 SER A C 1
ATOM 1548 O O . SER A 1 202 ? 21.270 25.553 -25.641 1.00 37.09 202 SER A O 1
ATOM 1550 N N . SER A 1 203 ? 19.979 27.381 -25.871 1.00 38.78 203 SER A N 1
ATOM 1551 C CA . SER A 1 203 ? 19.018 27.053 -24.815 1.00 38.78 203 SER A CA 1
ATOM 1552 C C . SER A 1 203 ? 18.149 25.850 -25.203 1.00 38.78 203 SER A C 1
ATOM 1554 O O . SER A 1 203 ? 17.095 26.003 -25.817 1.00 38.78 203 SER A O 1
ATOM 1556 N N . SER A 1 204 ? 18.608 24.651 -24.853 1.00 37.38 204 SER A N 1
ATOM 1557 C CA . SER A 1 204 ? 17.832 23.412 -24.913 1.00 37.38 204 SER A CA 1
ATOM 1558 C C . SER A 1 204 ? 17.181 23.137 -23.559 1.00 37.38 204 SER A C 1
ATOM 1560 O O . SER A 1 204 ? 17.898 22.968 -22.568 1.00 37.38 204 SER A O 1
ATOM 1562 N N . ASP A 1 205 ? 15.850 23.034 -23.515 1.00 37.16 205 ASP A N 1
ATOM 1563 C CA . ASP A 1 205 ? 15.155 22.520 -22.331 1.00 37.16 205 ASP A CA 1
ATOM 1564 C C . ASP A 1 205 ? 15.700 21.135 -21.963 1.00 37.16 205 ASP A C 1
ATOM 1566 O O . ASP A 1 205 ? 15.903 20.275 -22.825 1.00 37.16 205 ASP A O 1
ATOM 1570 N N . ALA A 1 206 ? 15.959 20.924 -20.673 1.00 41.09 206 ALA A N 1
ATOM 1571 C CA . ALA A 1 206 ? 16.576 19.702 -20.178 1.00 41.09 206 ALA A CA 1
ATOM 1572 C C . ALA A 1 206 ? 15.576 18.533 -20.191 1.00 41.09 206 ALA A C 1
ATOM 1574 O O . ALA A 1 206 ? 14.945 18.221 -19.178 1.00 41.09 206 ALA A O 1
ATOM 1575 N N . TYR A 1 207 ? 15.448 17.875 -21.345 1.00 52.56 207 TYR A N 1
ATOM 1576 C CA . TYR A 1 207 ? 14.778 16.582 -21.461 1.00 52.56 207 TYR A CA 1
ATOM 1577 C C . TYR A 1 207 ? 15.403 15.597 -20.467 1.00 52.56 207 TYR A C 1
ATOM 1579 O O . TYR A 1 207 ? 16.571 15.228 -20.583 1.00 52.56 207 TYR A O 1
ATOM 1587 N N . LEU A 1 208 ? 14.613 15.175 -19.478 1.00 61.34 208 LEU A N 1
ATOM 1588 C CA . LEU A 1 208 ? 15.000 14.113 -18.557 1.00 61.34 208 LEU A CA 1
ATOM 1589 C C . LEU A 1 208 ? 15.021 12.801 -19.344 1.00 61.34 208 LEU A C 1
ATOM 1591 O O . LEU A 1 208 ? 13.966 12.336 -19.777 1.00 61.34 208 LEU A O 1
ATOM 1595 N N . ASP A 1 209 ? 16.207 12.229 -19.547 1.00 76.62 209 ASP A N 1
ATOM 1596 C CA . ASP A 1 209 ? 16.377 11.046 -20.389 1.00 76.62 209 ASP A CA 1
ATOM 1597 C C . ASP A 1 209 ? 15.808 9.784 -19.715 1.00 76.62 209 ASP A C 1
ATOM 1599 O O . ASP A 1 209 ? 16.470 9.076 -18.951 1.00 76.62 209 ASP A O 1
ATOM 1603 N N . GLU A 1 210 ? 14.530 9.514 -19.992 1.00 85.25 210 GLU A N 1
ATOM 1604 C CA . GLU A 1 210 ? 13.835 8.300 -19.563 1.00 85.25 210 GLU A CA 1
ATOM 1605 C C . GLU A 1 210 ? 14.508 7.032 -20.120 1.00 85.25 210 GLU A C 1
ATOM 1607 O O . GLU A 1 210 ? 14.437 5.985 -19.478 1.00 85.25 210 GLU A O 1
ATOM 1612 N N . GLU A 1 211 ? 15.166 7.100 -21.283 1.00 88.19 211 GLU A N 1
ATOM 1613 C CA . GLU A 1 211 ? 15.798 5.940 -21.916 1.00 88.19 211 GLU A CA 1
ATOM 1614 C C . GLU A 1 211 ? 17.131 5.586 -21.252 1.00 88.19 211 GLU A C 1
ATOM 1616 O O . GLU A 1 211 ? 17.361 4.404 -21.004 1.00 88.19 211 GLU A O 1
ATOM 1621 N N . ASP A 1 212 ? 17.962 6.565 -20.875 1.00 89.12 212 ASP A N 1
ATOM 1622 C CA . ASP A 1 212 ? 19.167 6.333 -20.057 1.00 89.12 212 ASP A CA 1
ATOM 1623 C C . ASP A 1 212 ? 18.807 5.695 -18.704 1.00 89.12 212 ASP A C 1
ATOM 1625 O O . ASP A 1 212 ? 19.382 4.672 -18.310 1.00 89.12 212 ASP A O 1
ATOM 1629 N N . PHE A 1 213 ? 17.773 6.219 -18.031 1.00 89.94 213 PHE A N 1
ATOM 1630 C CA . PHE A 1 213 ? 17.231 5.589 -16.827 1.00 89.94 213 PHE A CA 1
ATOM 1631 C C . PHE A 1 213 ? 16.753 4.156 -17.107 1.00 89.94 213 PHE A C 1
ATOM 1633 O O . PHE A 1 213 ? 17.131 3.233 -16.385 1.00 89.94 213 PHE A O 1
ATOM 1640 N N . ILE A 1 214 ? 15.941 3.927 -18.144 1.00 93.56 214 ILE A N 1
ATOM 1641 C CA . ILE A 1 214 ? 15.428 2.589 -18.483 1.00 93.56 214 ILE A CA 1
ATOM 1642 C C . ILE A 1 214 ? 16.559 1.615 -18.844 1.00 93.56 214 ILE A C 1
ATOM 1644 O O . ILE A 1 214 ? 16.465 0.439 -18.484 1.00 93.56 214 ILE A O 1
ATOM 1648 N N . ALA A 1 215 ? 17.615 2.073 -19.517 1.00 93.88 215 ALA A N 1
ATOM 1649 C CA . ALA A 1 215 ? 18.777 1.268 -19.869 1.00 93.88 215 ALA A CA 1
ATOM 1650 C C . ALA A 1 215 ? 19.533 0.817 -18.611 1.00 93.88 215 ALA A C 1
ATOM 1652 O O . ALA A 1 215 ? 19.669 -0.386 -18.380 1.00 93.88 215 ALA A O 1
ATOM 1653 N N . LYS A 1 216 ? 19.935 1.758 -17.747 1.00 94.25 216 LYS A N 1
ATOM 1654 C CA . LYS A 1 216 ? 20.689 1.460 -16.517 1.00 94.25 216 LYS A CA 1
ATOM 1655 C C . LYS A 1 216 ? 19.878 0.634 -15.512 1.00 94.25 216 LYS A C 1
ATOM 1657 O O . LYS A 1 216 ? 20.388 -0.341 -14.966 1.00 94.25 216 LYS A O 1
ATOM 1662 N N . LEU A 1 217 ? 18.581 0.922 -15.343 1.00 94.62 217 LEU A N 1
ATOM 1663 C CA . LEU A 1 217 ? 17.671 0.124 -14.498 1.00 94.62 217 LEU A CA 1
ATOM 1664 C C . LEU A 1 217 ? 17.490 -1.325 -14.994 1.00 94.62 217 LEU A C 1
ATOM 1666 O O . LEU A 1 217 ? 17.084 -2.188 -14.217 1.00 94.62 217 LEU A O 1
ATOM 1670 N N . ARG A 1 218 ? 17.769 -1.602 -16.276 1.00 94.88 218 ARG A N 1
ATOM 1671 C CA . ARG A 1 218 ? 17.720 -2.945 -16.884 1.00 94.88 218 ARG A CA 1
ATOM 1672 C C . ARG A 1 218 ? 19.096 -3.586 -17.071 1.00 94.88 218 ARG A C 1
ATOM 1674 O O . ARG A 1 218 ? 19.157 -4.718 -17.551 1.00 94.88 218 ARG A O 1
ATOM 1681 N N . SER A 1 219 ? 20.176 -2.897 -16.704 1.00 94.69 219 SER A N 1
ATOM 1682 C CA . SER A 1 219 ? 21.534 -3.428 -16.801 1.00 94.69 219 SER A CA 1
ATOM 1683 C C . SER A 1 219 ? 21.682 -4.721 -15.989 1.00 94.69 219 SER A C 1
ATOM 1685 O O . SER A 1 219 ? 21.101 -4.826 -14.905 1.00 94.69 219 SER A O 1
ATOM 1687 N N . PRO A 1 220 ? 22.469 -5.714 -16.447 1.00 92.62 220 PRO A N 1
ATOM 1688 C CA . PRO A 1 220 ? 22.844 -6.850 -15.611 1.00 92.62 220 PRO A CA 1
ATOM 1689 C C . PRO A 1 220 ? 23.840 -6.469 -14.497 1.00 92.62 220 PRO A C 1
ATOM 1691 O O . PRO A 1 220 ? 24.059 -7.276 -13.592 1.00 92.62 220 PRO A O 1
ATOM 1694 N N . LEU A 1 221 ? 24.435 -5.267 -14.527 1.00 95.31 221 LEU A N 1
ATOM 1695 C CA . LEU A 1 221 ? 25.337 -4.781 -13.485 1.00 95.31 221 LEU A CA 1
ATOM 1696 C C . LEU A 1 221 ? 24.550 -4.136 -12.339 1.00 95.31 221 LEU A C 1
ATOM 1698 O O . LEU A 1 221 ? 23.892 -3.109 -12.501 1.00 95.31 221 LEU A O 1
ATOM 1702 N N . ALA A 1 222 ? 24.684 -4.707 -11.140 1.00 94.94 222 ALA A N 1
ATOM 1703 C CA . ALA A 1 222 ? 24.063 -4.180 -9.924 1.00 94.94 222 ALA A CA 1
ATOM 1704 C C . ALA A 1 222 ? 24.503 -2.734 -9.608 1.00 94.94 222 ALA A C 1
ATOM 1706 O O . ALA A 1 222 ? 23.705 -1.954 -9.102 1.00 94.94 222 ALA A O 1
ATOM 1707 N N . SER A 1 223 ? 25.736 -2.348 -9.953 1.00 95.31 223 SER A N 1
ATOM 1708 C CA . SER A 1 223 ? 26.247 -0.982 -9.778 1.00 95.31 223 SER A CA 1
ATOM 1709 C C . SER A 1 223 ? 25.499 0.052 -10.625 1.00 95.31 223 SER A C 1
ATOM 1711 O O . SER A 1 223 ? 25.129 1.103 -10.112 1.00 95.31 223 SER A O 1
ATOM 1713 N N . GLU A 1 224 ? 25.219 -0.259 -11.893 1.00 95.56 224 GLU A N 1
ATOM 1714 C CA . GLU A 1 224 ? 24.484 0.631 -12.806 1.00 95.56 224 GLU A CA 1
ATOM 1715 C C . GLU A 1 224 ? 23.008 0.749 -12.399 1.00 95.56 224 GLU A C 1
ATOM 1717 O O . GLU A 1 224 ? 22.440 1.842 -12.409 1.00 95.56 224 GLU A O 1
ATOM 1722 N N . GLN A 1 225 ? 22.403 -0.360 -11.951 1.00 96.81 225 GLN A N 1
ATOM 1723 C CA . GLN A 1 225 ? 21.075 -0.340 -11.333 1.00 96.81 225 GLN A CA 1
ATOM 1724 C C . GLN A 1 225 ? 21.051 0.559 -10.087 1.00 96.81 225 GLN A C 1
ATOM 1726 O O . GLN A 1 225 ? 20.122 1.350 -9.924 1.00 96.81 225 GLN A O 1
ATOM 1731 N N . GLU A 1 226 ? 22.054 0.446 -9.209 1.00 96.56 226 GLU A N 1
ATOM 1732 C CA . GLU A 1 226 ? 22.144 1.206 -7.958 1.00 96.56 226 GLU A CA 1
ATOM 1733 C C . GLU A 1 226 ? 22.316 2.713 -8.203 1.00 96.56 226 GLU A C 1
ATOM 1735 O O . GLU A 1 226 ? 21.595 3.520 -7.610 1.00 96.56 226 GLU A O 1
ATOM 1740 N N . GLU A 1 227 ? 23.211 3.095 -9.118 1.00 95.62 227 GLU A N 1
ATOM 1741 C CA . GLU A 1 227 ? 23.413 4.483 -9.545 1.00 95.62 227 GLU A CA 1
ATOM 1742 C C . GLU A 1 227 ? 22.127 5.080 -10.140 1.00 95.62 227 GLU A C 1
ATOM 1744 O O . GLU A 1 227 ? 21.727 6.193 -9.779 1.00 95.62 227 GLU A O 1
ATOM 1749 N N . ALA A 1 228 ? 21.424 4.321 -10.987 1.00 95.88 228 ALA A N 1
ATOM 1750 C CA . ALA A 1 228 ? 20.171 4.757 -11.593 1.00 95.88 228 ALA A CA 1
ATOM 1751 C C . ALA A 1 228 ? 19.057 4.972 -10.558 1.00 95.88 228 ALA A C 1
ATOM 1753 O O . ALA A 1 228 ? 18.386 6.005 -10.596 1.00 95.88 228 ALA A O 1
ATOM 1754 N N . VAL A 1 229 ? 18.865 4.059 -9.594 1.00 96.38 229 VAL A N 1
ATOM 1755 C CA . VAL A 1 229 ? 17.824 4.241 -8.561 1.00 96.38 229 VAL A CA 1
ATOM 1756 C C . VAL A 1 229 ? 18.178 5.342 -7.563 1.00 96.38 229 VAL A C 1
ATOM 1758 O O . VAL A 1 229 ? 17.278 6.047 -7.107 1.00 96.38 229 VAL A O 1
ATOM 1761 N N . LYS A 1 230 ? 19.466 5.560 -7.262 1.00 95.75 230 LYS A N 1
ATOM 1762 C CA . LYS A 1 230 ? 19.929 6.697 -6.445 1.00 95.75 230 LYS A CA 1
ATOM 1763 C C . LYS A 1 230 ? 19.690 8.028 -7.159 1.00 95.75 230 LYS A C 1
ATOM 1765 O O . LYS A 1 230 ? 19.125 8.946 -6.562 1.00 95.75 230 LYS A O 1
ATOM 1770 N N . SER A 1 231 ? 20.010 8.101 -8.449 1.00 94.56 231 SER A N 1
ATOM 1771 C CA . SER A 1 231 ? 19.759 9.279 -9.290 1.00 94.56 231 SER A CA 1
ATOM 1772 C C . SER A 1 231 ? 18.259 9.568 -9.432 1.00 94.56 231 SER A C 1
ATOM 1774 O O . SER A 1 231 ? 17.830 10.712 -9.275 1.00 94.56 231 SER A O 1
ATOM 1776 N N . LEU A 1 232 ? 17.435 8.529 -9.613 1.00 94.75 232 LEU A N 1
ATOM 1777 C CA . LEU A 1 232 ? 15.975 8.639 -9.663 1.00 94.75 232 LEU A CA 1
ATOM 1778 C C . LEU A 1 232 ? 15.386 9.088 -8.313 1.00 94.75 232 LEU A C 1
ATOM 1780 O O . LEU A 1 232 ? 14.539 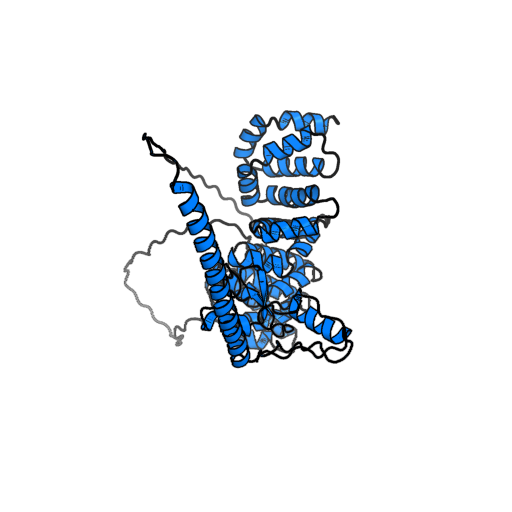9.984 -8.287 1.00 94.75 232 LEU A O 1
ATOM 1784 N N . ARG A 1 233 ? 15.854 8.531 -7.181 1.00 95.31 233 ARG A N 1
ATOM 1785 C CA . ARG A 1 233 ? 15.477 8.963 -5.816 1.00 95.31 233 ARG A CA 1
ATOM 1786 C C . ARG A 1 233 ? 15.825 10.435 -5.594 1.00 95.31 233 ARG A C 1
ATOM 1788 O O . ARG A 1 233 ? 15.003 11.167 -5.052 1.00 95.31 233 ARG A O 1
ATOM 1795 N N . HIS A 1 234 ? 17.000 10.886 -6.032 1.00 94.06 234 HIS A N 1
ATOM 1796 C CA . HIS A 1 234 ? 17.418 12.284 -5.916 1.00 94.06 234 HIS A CA 1
ATOM 1797 C C . HIS A 1 234 ? 16.533 13.220 -6.756 1.00 94.06 234 HIS A C 1
ATOM 1799 O O . HIS A 1 234 ? 15.912 14.138 -6.220 1.00 94.06 234 HIS A O 1
ATOM 1805 N N . LEU A 1 235 ? 16.409 12.948 -8.058 1.00 92.56 235 LEU A N 1
ATOM 1806 C CA . LEU A 1 235 ? 15.678 13.781 -9.017 1.00 92.56 235 LEU A CA 1
ATOM 1807 C C . LEU A 1 235 ? 14.179 13.908 -8.689 1.00 92.56 235 LEU A C 1
ATOM 1809 O O . LEU A 1 235 ? 13.579 14.959 -8.910 1.00 92.56 235 LEU A O 1
ATOM 1813 N N . THR A 1 236 ? 13.576 12.865 -8.114 1.00 93.81 236 THR A N 1
ATOM 1814 C CA . THR A 1 236 ? 12.165 12.866 -7.685 1.00 93.81 236 THR A CA 1
ATOM 1815 C C . THR A 1 236 ? 11.931 13.462 -6.290 1.00 93.81 236 THR A C 1
ATOM 1817 O O . THR A 1 236 ? 10.774 13.692 -5.933 1.00 93.81 236 THR A O 1
ATOM 1820 N N . ARG A 1 237 ? 12.981 13.735 -5.493 1.00 92.62 237 ARG A N 1
ATOM 1821 C CA . ARG A 1 237 ? 12.851 14.191 -4.092 1.00 92.62 237 ARG A CA 1
ATOM 1822 C C . ARG A 1 237 ? 12.169 15.547 -3.974 1.00 92.62 237 ARG A C 1
ATOM 1824 O O . ARG A 1 237 ? 11.262 15.686 -3.162 1.00 92.62 237 ARG A O 1
ATOM 1831 N N . SER A 1 238 ? 12.562 16.520 -4.793 1.00 87.00 238 SER A N 1
ATOM 1832 C CA . SER A 1 238 ? 12.067 17.904 -4.678 1.00 87.00 238 SER A CA 1
ATOM 1833 C C . SER A 1 238 ? 11.348 18.411 -5.930 1.00 87.00 238 SER A C 1
ATOM 1835 O O . SER A 1 238 ? 10.473 19.260 -5.809 1.00 87.00 238 SER A O 1
ATOM 1837 N N . ASN A 1 239 ? 11.667 17.887 -7.118 1.00 89.81 239 ASN A N 1
ATOM 1838 C CA . ASN A 1 239 ? 11.119 18.386 -8.379 1.00 89.81 239 ASN A CA 1
ATOM 1839 C C . ASN A 1 239 ? 9.797 17.681 -8.742 1.00 89.81 239 ASN A C 1
ATOM 1841 O O . ASN A 1 239 ? 9.767 16.481 -9.020 1.00 89.81 239 ASN A O 1
ATOM 1845 N N . GLU A 1 240 ? 8.695 18.433 -8.758 1.00 90.62 240 GLU A N 1
ATOM 1846 C CA . GLU A 1 240 ? 7.373 17.917 -9.126 1.00 90.62 240 GLU A CA 1
ATOM 1847 C C . GLU A 1 240 ? 7.213 17.642 -10.627 1.00 90.62 240 GLU A C 1
ATOM 1849 O O . GLU A 1 240 ? 6.611 16.630 -10.984 1.00 90.62 240 GLU A O 1
ATOM 1854 N N . ALA A 1 241 ? 7.826 18.441 -11.505 1.00 91.19 241 ALA A N 1
ATOM 1855 C CA . ALA A 1 241 ? 7.844 18.156 -12.940 1.00 91.19 241 ALA A CA 1
ATOM 1856 C C . ALA A 1 241 ? 8.571 16.830 -13.232 1.00 91.19 241 ALA A C 1
ATOM 1858 O O . ALA A 1 241 ? 8.072 16.013 -14.006 1.00 91.19 241 ALA A O 1
ATOM 1859 N N . SER A 1 242 ? 9.673 16.541 -12.526 1.00 91.56 242 SER A N 1
ATOM 1860 C CA . SER A 1 242 ? 10.326 15.223 -12.572 1.00 91.56 242 SER A CA 1
ATOM 1861 C C . SER A 1 242 ? 9.414 14.106 -12.067 1.00 91.56 242 SER A C 1
ATOM 1863 O O . SER A 1 242 ? 9.368 13.034 -12.671 1.00 91.56 242 SER A O 1
ATOM 1865 N N . ARG A 1 243 ? 8.659 14.336 -10.980 1.00 94.31 243 ARG A N 1
ATOM 1866 C CA . ARG A 1 243 ? 7.676 13.360 -10.477 1.00 94.31 243 ARG A CA 1
ATOM 1867 C C . ARG A 1 243 ? 6.573 13.088 -11.499 1.00 94.31 243 ARG A C 1
ATOM 1869 O O . ARG A 1 243 ? 6.184 11.933 -11.656 1.00 94.31 243 ARG A O 1
ATOM 1876 N N . HIS A 1 244 ? 6.086 14.109 -12.198 1.00 92.19 244 HIS A N 1
ATOM 1877 C CA . HIS A 1 244 ? 5.102 13.967 -13.269 1.00 92.19 244 HIS A CA 1
ATOM 1878 C C . HIS A 1 244 ? 5.675 13.180 -14.459 1.00 92.19 244 HIS A C 1
ATOM 1880 O O . HIS A 1 244 ? 5.128 12.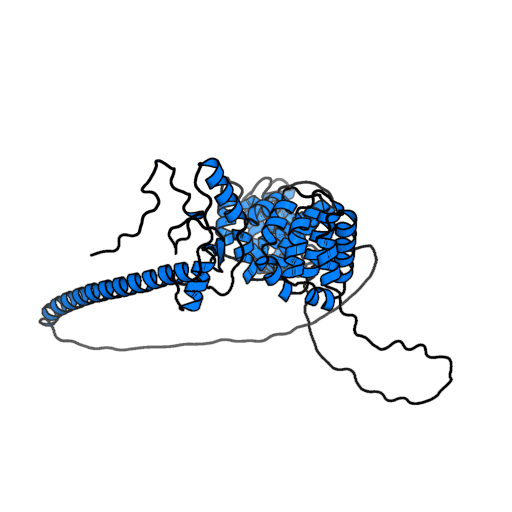141 -14.833 1.00 92.19 244 HIS A O 1
ATOM 1886 N N . ALA A 1 245 ? 6.792 13.649 -15.023 1.00 92.31 245 ALA A N 1
ATOM 1887 C CA . ALA A 1 245 ? 7.384 13.110 -16.246 1.00 92.31 245 ALA A CA 1
ATOM 1888 C C . ALA A 1 245 ? 7.831 11.648 -16.092 1.00 92.31 245 ALA A C 1
ATOM 1890 O O . ALA A 1 245 ? 7.482 10.803 -16.912 1.00 92.31 245 ALA A O 1
ATOM 1891 N N . LEU A 1 246 ? 8.544 11.323 -15.009 1.00 92.56 246 LEU A N 1
ATOM 1892 C CA . LEU A 1 246 ? 9.178 10.011 -14.835 1.00 92.56 246 LEU A CA 1
ATOM 1893 C C . LEU A 1 246 ? 8.204 8.908 -14.387 1.00 92.56 246 LEU A C 1
ATOM 1895 O O . LEU A 1 246 ? 8.556 7.732 -14.407 1.00 92.56 246 LEU A O 1
ATOM 1899 N N . CYS A 1 247 ? 6.956 9.219 -14.018 1.00 94.69 247 CYS A N 1
ATOM 1900 C CA . CYS A 1 247 ? 5.984 8.200 -13.600 1.00 94.69 247 CYS A CA 1
ATOM 1901 C C . CYS A 1 247 ? 5.331 7.463 -14.791 1.00 94.69 247 CYS A C 1
ATOM 1903 O O . CYS A 1 247 ? 4.104 7.316 -14.870 1.00 94.69 247 CYS A O 1
ATOM 1905 N N . THR A 1 248 ? 6.122 7.034 -15.775 1.00 94.19 248 THR A N 1
ATOM 1906 C CA . THR A 1 248 ? 5.633 6.355 -16.985 1.00 94.19 248 THR A CA 1
ATOM 1907 C C . THR A 1 248 ? 5.363 4.864 -16.731 1.00 94.19 248 THR A C 1
ATOM 1909 O O . THR A 1 248 ? 5.969 4.254 -15.845 1.00 94.19 248 THR A O 1
ATOM 1912 N N . PRO A 1 249 ? 4.505 4.209 -17.537 1.00 91.19 249 PRO A N 1
ATOM 1913 C CA . PRO A 1 249 ? 4.359 2.755 -17.490 1.00 91.19 249 PRO A CA 1
ATOM 1914 C C . PRO A 1 249 ? 5.663 1.999 -17.794 1.00 91.19 249 PRO A C 1
ATOM 1916 O O . PRO A 1 249 ? 5.842 0.886 -17.304 1.00 91.19 249 PRO A O 1
ATOM 1919 N N . ARG A 1 250 ? 6.577 2.587 -18.584 1.00 94.25 250 ARG A N 1
ATOM 1920 C CA . ARG A 1 250 ? 7.850 1.967 -18.987 1.00 94.25 250 ARG A CA 1
ATOM 1921 C C . ARG A 1 250 ? 8.882 2.022 -17.865 1.00 94.25 250 ARG A C 1
ATOM 1923 O O . ARG A 1 250 ? 9.503 0.995 -17.576 1.00 94.25 250 ARG A O 1
ATOM 1930 N N . LEU A 1 251 ? 9.018 3.166 -17.192 1.00 95.44 251 LEU A N 1
ATOM 1931 C CA . LEU A 1 251 ? 9.895 3.299 -16.033 1.00 95.44 251 LEU A CA 1
ATOM 1932 C C . LEU A 1 251 ? 9.371 2.453 -14.868 1.00 95.44 251 LEU A C 1
ATOM 1934 O O . LEU A 1 251 ? 10.124 1.653 -14.323 1.00 95.44 251 LEU A O 1
ATOM 1938 N N . LEU A 1 252 ? 8.068 2.513 -14.556 1.00 95.88 252 LEU A N 1
ATOM 1939 C CA . LEU A 1 252 ? 7.461 1.683 -13.504 1.00 95.88 252 LEU A CA 1
ATOM 1940 C C . LEU A 1 252 ? 7.634 0.176 -13.768 1.00 95.88 252 LEU A C 1
ATOM 1942 O O . LEU A 1 252 ? 7.940 -0.576 -12.843 1.00 95.88 252 LEU A O 1
ATOM 1946 N N . ALA A 1 253 ? 7.498 -0.281 -15.019 1.00 93.88 253 ALA A N 1
ATOM 1947 C CA . ALA A 1 253 ? 7.755 -1.678 -15.379 1.00 93.88 253 ALA A CA 1
ATOM 1948 C C . ALA A 1 253 ? 9.234 -2.085 -15.231 1.00 93.88 253 ALA A C 1
ATOM 1950 O O . ALA A 1 253 ? 9.505 -3.245 -14.926 1.00 93.88 253 ALA A O 1
ATOM 1951 N N . SER A 1 254 ? 10.166 -1.145 -15.420 1.00 95.81 254 SER A N 1
ATOM 1952 C CA . SER A 1 254 ? 11.617 -1.364 -15.289 1.00 95.81 254 SER A CA 1
ATOM 1953 C C . SER A 1 254 ? 12.092 -1.281 -13.833 1.00 95.81 254 SER A C 1
ATOM 1955 O O . SER A 1 254 ? 12.990 -2.013 -13.443 1.00 95.81 254 SER A O 1
ATOM 1957 N N . LEU A 1 255 ? 11.440 -0.454 -13.010 1.00 96.44 255 LEU A N 1
ATOM 1958 C CA . LEU A 1 255 ? 11.691 -0.319 -11.573 1.00 96.44 255 LEU A CA 1
ATOM 1959 C C . LEU A 1 255 ? 11.123 -1.502 -10.767 1.00 96.44 255 LEU A C 1
ATOM 1961 O O . LEU A 1 255 ? 11.689 -1.886 -9.747 1.00 96.44 255 LEU A O 1
ATOM 1965 N N . ARG A 1 256 ? 10.011 -2.106 -11.215 1.00 95.56 256 ARG A N 1
ATOM 1966 C CA . ARG A 1 256 ? 9.292 -3.160 -10.471 1.00 95.56 256 ARG A CA 1
ATOM 1967 C C . ARG A 1 256 ? 10.161 -4.347 -10.004 1.00 95.56 256 ARG A C 1
ATOM 1969 O O . ARG A 1 256 ? 9.973 -4.747 -8.858 1.00 95.56 256 ARG A O 1
ATOM 1976 N N . PRO A 1 257 ? 11.092 -4.916 -10.799 1.00 95.12 257 PRO A N 1
ATOM 1977 C CA . PRO A 1 257 ? 11.979 -5.985 -10.326 1.00 95.12 257 PRO A CA 1
ATOM 1978 C C . PRO A 1 257 ? 12.941 -5.526 -9.220 1.00 95.12 257 PRO A C 1
ATOM 1980 O O . PRO A 1 257 ? 13.286 -6.307 -8.337 1.00 95.12 257 PRO A O 1
ATOM 1983 N N . LEU A 1 258 ? 13.346 -4.254 -9.235 1.00 96.94 258 LEU A N 1
ATOM 1984 C CA . LEU A 1 258 ? 14.305 -3.690 -8.284 1.00 96.94 258 LEU A CA 1
ATOM 1985 C C . LEU A 1 258 ? 13.685 -3.466 -6.893 1.00 96.94 258 LEU A C 1
ATOM 1987 O O . LEU A 1 258 ? 14.381 -3.558 -5.884 1.00 96.94 258 LEU A O 1
ATOM 1991 N N . LEU A 1 259 ? 12.357 -3.290 -6.818 1.00 96.38 259 LEU A N 1
ATOM 1992 C CA . LEU A 1 259 ? 11.593 -3.236 -5.559 1.00 96.38 259 LEU A CA 1
ATOM 1993 C C . LEU A 1 259 ? 11.663 -4.537 -4.738 1.00 96.38 259 LEU A C 1
ATOM 1995 O O . LEU A 1 259 ? 11.370 -4.508 -3.546 1.00 96.38 259 LEU A O 1
ATOM 1999 N N . ILE A 1 260 ? 12.055 -5.657 -5.354 1.00 94.62 260 ILE A N 1
ATOM 2000 C CA . ILE A 1 260 ? 12.344 -6.945 -4.695 1.00 94.62 260 ILE A CA 1
ATOM 2001 C C . ILE A 1 260 ? 13.833 -7.327 -4.840 1.00 94.62 260 ILE A C 1
ATOM 2003 O O . ILE A 1 260 ? 14.199 -8.496 -4.936 1.00 94.62 260 ILE A O 1
ATOM 2007 N N . SER A 1 261 ? 14.692 -6.300 -4.869 1.00 95.31 261 SER A N 1
ATOM 2008 C CA . SER A 1 261 ? 16.156 -6.359 -4.836 1.00 95.31 261 SER A CA 1
ATOM 2009 C C . SER A 1 261 ? 16.716 -7.346 -3.795 1.00 95.31 261 SER A C 1
ATOM 2011 O O . SER A 1 261 ? 16.444 -7.179 -2.609 1.00 95.31 261 SER A O 1
ATOM 2013 N N . ARG A 1 262 ? 17.595 -8.287 -4.183 1.00 94.81 262 ARG A N 1
ATOM 2014 C CA . ARG A 1 262 ? 18.486 -8.998 -3.235 1.00 94.81 262 ARG A CA 1
ATOM 2015 C C . ARG A 1 262 ? 19.625 -8.115 -2.699 1.00 94.81 262 ARG A C 1
ATOM 2017 O O . ARG A 1 262 ? 20.441 -8.575 -1.907 1.00 94.81 262 ARG A O 1
ATOM 2024 N N . TYR A 1 263 ? 19.731 -6.890 -3.211 1.00 95.81 263 TYR A N 1
ATOM 2025 C CA . TYR A 1 263 ? 20.712 -5.883 -2.826 1.00 95.81 263 TYR A CA 1
ATOM 2026 C C . TYR A 1 263 ? 19.984 -4.759 -2.081 1.00 95.81 263 TYR A C 1
ATOM 2028 O O . TYR A 1 263 ? 19.116 -4.099 -2.657 1.00 95.81 263 TYR A O 1
ATOM 2036 N N . GLY A 1 264 ? 20.323 -4.541 -0.807 1.00 95.31 264 GLY A N 1
ATOM 2037 C CA . GLY A 1 264 ? 19.569 -3.636 0.070 1.00 95.31 264 GLY A CA 1
ATOM 2038 C C . GLY A 1 264 ? 19.573 -2.172 -0.357 1.00 95.31 264 GLY A C 1
ATOM 2039 O O . GLY A 1 264 ? 18.535 -1.517 -0.261 1.00 95.31 264 GLY A O 1
ATOM 2040 N N . GLU A 1 265 ? 20.685 -1.684 -0.910 1.00 96.12 265 GLU A N 1
ATOM 2041 C CA . GLU A 1 265 ? 20.760 -0.348 -1.510 1.00 96.12 265 GLU A CA 1
ATOM 2042 C C . GLU A 1 265 ? 19.799 -0.216 -2.696 1.00 96.12 265 GLU A C 1
ATOM 2044 O O . GLU A 1 265 ? 19.022 0.738 -2.755 1.00 96.12 265 GLU A O 1
ATOM 2049 N N . ILE A 1 266 ? 19.785 -1.195 -3.605 1.00 97.44 266 ILE A N 1
ATOM 2050 C CA . ILE A 1 266 ? 18.899 -1.188 -4.775 1.00 97.44 266 ILE A CA 1
ATOM 2051 C C . ILE A 1 266 ? 17.432 -1.241 -4.335 1.00 97.44 266 ILE A C 1
ATOM 2053 O O . ILE A 1 266 ? 16.639 -0.417 -4.793 1.00 97.44 266 ILE A O 1
ATOM 2057 N N . GLN A 1 267 ? 17.064 -2.145 -3.417 1.00 97.44 267 GLN A N 1
ATOM 2058 C CA . GLN A 1 267 ? 15.687 -2.253 -2.923 1.00 97.44 267 GLN A CA 1
ATOM 2059 C C . GLN A 1 267 ? 15.231 -0.950 -2.249 1.00 97.44 267 GLN A C 1
ATOM 2061 O O . GLN A 1 267 ? 14.210 -0.372 -2.629 1.00 97.44 267 GLN A O 1
ATOM 2066 N N . THR A 1 268 ? 16.022 -0.447 -1.300 1.00 95.94 268 THR A N 1
ATOM 2067 C CA . THR A 1 268 ? 15.675 0.728 -0.490 1.00 95.94 268 THR A CA 1
ATOM 2068 C C . THR A 1 268 ? 15.560 1.985 -1.347 1.00 95.94 268 THR A C 1
ATOM 2070 O O . THR A 1 268 ? 14.565 2.706 -1.248 1.00 95.94 268 THR A O 1
ATOM 2073 N N . ASN A 1 269 ? 16.524 2.235 -2.240 1.00 97.31 269 ASN A N 1
ATOM 2074 C CA . ASN A 1 269 ? 16.474 3.402 -3.120 1.00 97.31 269 ASN A CA 1
ATOM 2075 C C . ASN A 1 269 ? 15.347 3.288 -4.165 1.00 97.31 269 ASN A C 1
ATOM 2077 O O . ASN A 1 269 ? 14.714 4.301 -4.464 1.00 97.31 269 ASN A O 1
ATOM 2081 N N . SER A 1 270 ? 15.017 2.080 -4.647 1.00 97.62 270 SER A N 1
ATOM 2082 C CA . SER A 1 270 ? 13.875 1.858 -5.553 1.00 97.62 270 SER A CA 1
ATOM 2083 C C . SER A 1 270 ? 12.532 2.181 -4.896 1.00 97.62 270 SER A C 1
ATOM 2085 O O . SER A 1 270 ? 11.696 2.860 -5.495 1.00 97.62 270 SER A O 1
ATOM 2087 N N . ILE A 1 271 ? 12.312 1.714 -3.660 1.00 97.44 271 ILE A N 1
ATOM 2088 C CA . ILE A 1 271 ? 11.062 1.975 -2.933 1.00 97.44 271 ILE A CA 1
ATOM 2089 C C . ILE A 1 271 ? 10.990 3.457 -2.538 1.00 97.44 271 ILE A C 1
ATOM 2091 O O . ILE A 1 271 ? 9.945 4.075 -2.718 1.00 97.44 271 ILE A O 1
ATOM 2095 N N . ALA A 1 272 ? 12.097 4.074 -2.111 1.00 96.12 272 ALA A N 1
ATOM 2096 C CA . ALA A 1 272 ? 12.144 5.509 -1.821 1.00 96.12 272 ALA A CA 1
ATOM 2097 C C . ALA A 1 272 ? 11.844 6.386 -3.052 1.00 96.12 272 ALA A C 1
ATOM 2099 O O . ALA A 1 272 ? 11.109 7.369 -2.951 1.00 96.12 272 ALA A O 1
ATOM 2100 N N . ALA A 1 273 ? 12.366 6.024 -4.229 1.00 96.81 273 ALA A N 1
ATOM 2101 C CA . ALA A 1 273 ? 12.016 6.687 -5.483 1.00 96.81 273 ALA A CA 1
ATOM 2102 C C . ALA A 1 273 ? 10.513 6.551 -5.795 1.00 96.81 273 ALA A C 1
ATOM 2104 O O . ALA A 1 273 ? 9.888 7.506 -6.254 1.00 96.81 273 ALA A O 1
ATOM 2105 N N . LEU A 1 274 ? 9.900 5.403 -5.489 1.00 96.94 274 LEU A N 1
ATOM 2106 C CA . LEU A 1 274 ? 8.457 5.214 -5.636 1.00 96.94 274 LEU A CA 1
ATOM 2107 C C . LEU A 1 274 ? 7.638 6.059 -4.639 1.00 96.94 274 LEU A C 1
ATOM 2109 O O . LEU A 1 274 ? 6.627 6.636 -5.041 1.00 96.94 274 LEU A O 1
ATOM 2113 N N . VAL A 1 275 ? 8.074 6.174 -3.375 1.00 95.56 275 VAL A N 1
ATOM 2114 C CA . VAL A 1 275 ? 7.464 7.080 -2.379 1.00 95.56 275 VAL A CA 1
ATOM 2115 C C . VAL A 1 275 ? 7.451 8.501 -2.932 1.00 95.56 275 VAL A C 1
ATOM 2117 O O . VAL A 1 275 ? 6.377 9.089 -3.047 1.00 95.56 275 VAL A O 1
ATOM 2120 N N . ASN A 1 276 ? 8.603 9.002 -3.387 1.00 96.88 276 ASN A N 1
ATOM 2121 C CA . ASN A 1 276 ? 8.709 10.316 -4.018 1.00 96.88 276 ASN A CA 1
ATOM 2122 C C . ASN A 1 276 ? 7.740 10.461 -5.205 1.00 96.88 276 ASN A C 1
ATOM 2124 O O . ASN A 1 276 ? 6.980 11.426 -5.263 1.00 96.88 276 ASN A O 1
ATOM 2128 N N . LEU A 1 277 ? 7.712 9.496 -6.134 1.00 96.56 277 LEU A N 1
ATOM 2129 C CA . LEU A 1 277 ? 6.782 9.515 -7.271 1.00 96.56 277 LEU A CA 1
ATOM 2130 C C . LEU A 1 277 ? 5.309 9.563 -6.828 1.00 96.56 277 LEU A C 1
ATOM 2132 O O . LEU A 1 277 ? 4.514 10.219 -7.493 1.00 96.56 277 LEU A O 1
ATOM 2136 N N . SER A 1 278 ? 4.931 8.918 -5.722 1.00 96.75 278 SER A N 1
ATOM 2137 C CA . SER A 1 278 ? 3.542 8.885 -5.232 1.00 96.75 278 SER A CA 1
ATOM 2138 C C . SER A 1 278 ? 3.041 10.192 -4.591 1.00 96.75 278 SER A C 1
ATOM 2140 O O . SER A 1 278 ? 1.829 10.352 -4.426 1.00 96.75 278 SER A O 1
ATOM 2142 N N . LEU A 1 279 ? 3.939 11.137 -4.272 1.00 93.62 279 LEU A N 1
ATOM 2143 C CA . LEU A 1 279 ? 3.572 12.448 -3.717 1.00 93.62 279 LEU A CA 1
ATOM 2144 C C . LEU A 1 279 ? 2.734 13.277 -4.711 1.00 93.62 279 LEU A C 1
ATOM 2146 O O . LEU A 1 279 ? 1.750 13.898 -4.318 1.00 93.62 279 LEU A O 1
ATOM 2150 N N . HIS A 1 280 ? 3.075 13.236 -6.004 1.00 94.81 280 HIS A N 1
ATOM 2151 C CA . HIS A 1 280 ? 2.305 13.887 -7.072 1.00 94.81 280 HIS A CA 1
ATOM 2152 C C . HIS A 1 280 ? 1.006 13.103 -7.330 1.00 94.81 280 HIS A C 1
ATOM 2154 O O . HIS A 1 280 ? 1.032 11.984 -7.847 1.00 94.81 280 HIS A O 1
ATOM 2160 N N . LYS A 1 281 ? -0.144 13.687 -6.964 1.00 93.38 281 LYS A N 1
ATOM 2161 C CA . LYS A 1 281 ? -1.447 12.998 -6.876 1.00 93.38 281 LYS A CA 1
ATOM 2162 C C . LYS A 1 281 ? -1.803 12.107 -8.095 1.00 93.38 281 LYS A C 1
ATOM 2164 O O . LYS A 1 281 ? -2.095 10.927 -7.876 1.00 93.38 281 LYS A O 1
ATOM 2169 N N . PRO A 1 282 ? -1.712 12.564 -9.366 1.00 93.19 282 PRO A N 1
ATOM 2170 C CA . PRO A 1 282 ? -2.017 11.737 -10.546 1.00 93.19 282 PRO A CA 1
ATOM 2171 C C . PRO A 1 282 ? -1.198 10.440 -10.681 1.00 93.19 282 PRO A C 1
ATOM 2173 O O . PRO A 1 282 ? -1.612 9.507 -11.375 1.00 93.19 282 PRO A O 1
ATOM 2176 N N . ASN A 1 283 ? -0.040 10.345 -10.021 1.00 96.12 283 ASN A N 1
ATOM 2177 C CA . ASN A 1 283 ? 0.817 9.162 -10.075 1.00 96.12 283 ASN A CA 1
ATOM 2178 C C . ASN A 1 283 ? 0.275 7.995 -9.253 1.00 96.12 283 ASN A C 1
ATOM 2180 O O . ASN A 1 283 ? 0.546 6.841 -9.586 1.00 96.12 283 ASN A O 1
ATOM 2184 N N . ARG A 1 284 ? -0.512 8.260 -8.205 1.00 95.44 284 ARG A N 1
ATOM 2185 C CA . ARG A 1 284 ? -0.966 7.232 -7.257 1.00 95.44 284 ARG A CA 1
ATOM 2186 C C . ARG A 1 284 ? -1.742 6.120 -7.956 1.00 95.44 284 ARG A C 1
ATOM 2188 O O . ARG A 1 284 ? -1.452 4.941 -7.763 1.00 95.44 284 ARG A O 1
ATOM 2195 N N . VAL A 1 285 ? -2.678 6.480 -8.832 1.00 94.38 285 VAL A N 1
ATOM 2196 C CA . VAL A 1 285 ? -3.467 5.510 -9.611 1.00 94.38 285 VAL A CA 1
ATOM 2197 C C . VAL A 1 285 ? -2.607 4.806 -10.674 1.00 94.38 285 VAL A C 1
ATOM 2199 O O . VAL A 1 285 ? -2.798 3.618 -10.942 1.00 94.38 285 VAL A O 1
ATOM 2202 N N . ARG A 1 286 ? -1.612 5.496 -11.257 1.00 94.88 286 ARG A N 1
ATOM 2203 C CA . ARG A 1 286 ? -0.666 4.920 -12.240 1.00 94.88 286 ARG A CA 1
ATOM 2204 C C . ARG A 1 286 ? 0.209 3.834 -11.602 1.00 94.88 286 ARG A C 1
ATOM 2206 O O . ARG A 1 286 ? 0.329 2.747 -12.165 1.00 94.88 286 ARG A O 1
ATOM 2213 N N . ILE A 1 287 ? 0.744 4.092 -10.408 1.00 96.75 287 ILE A N 1
ATOM 2214 C CA . ILE A 1 287 ? 1.577 3.158 -9.634 1.00 96.75 287 ILE A CA 1
ATOM 2215 C C . ILE A 1 287 ? 0.797 1.883 -9.276 1.00 96.75 287 ILE A C 1
ATOM 2217 O O . ILE A 1 287 ? 1.293 0.776 -9.495 1.00 96.75 287 ILE A O 1
ATOM 2221 N N . VAL A 1 288 ? -0.447 2.006 -8.799 1.00 95.38 288 VAL A N 1
ATOM 2222 C CA . VAL A 1 288 ? -1.280 0.827 -8.495 1.00 95.38 288 VAL A CA 1
ATOM 2223 C C . VAL A 1 288 ? -1.633 0.050 -9.770 1.00 95.38 288 VAL A C 1
ATOM 2225 O O . VAL A 1 288 ? -1.452 -1.169 -9.807 1.00 95.38 288 VAL A O 1
ATOM 2228 N N . ARG A 1 289 ? -2.042 0.727 -10.856 1.00 92.12 289 ARG A N 1
ATOM 2229 C CA . ARG A 1 289 ? -2.348 0.085 -12.154 1.00 92.12 289 ARG A CA 1
ATOM 2230 C C . ARG A 1 289 ? -1.132 -0.577 -12.824 1.00 92.12 289 ARG A C 1
ATOM 2232 O O . ARG A 1 289 ? -1.319 -1.526 -13.581 1.00 92.12 289 ARG A O 1
ATOM 2239 N N . ALA A 1 290 ? 0.099 -0.165 -12.511 1.00 92.69 290 ALA A N 1
ATOM 2240 C CA . ALA A 1 290 ? 1.326 -0.843 -12.952 1.00 92.69 290 ALA A CA 1
ATOM 2241 C C . ALA A 1 290 ? 1.611 -2.178 -12.213 1.00 92.69 290 ALA A C 1
ATOM 2243 O O . ALA A 1 290 ? 2.552 -2.901 -12.560 1.00 92.69 290 ALA A O 1
ATOM 2244 N N . GLY A 1 291 ? 0.794 -2.539 -11.214 1.00 92.25 291 GLY A N 1
ATOM 2245 C CA . GLY A 1 291 ? 0.940 -3.781 -10.449 1.00 92.25 291 GLY A CA 1
ATOM 2246 C C . GLY A 1 291 ? 2.103 -3.739 -9.455 1.00 92.25 291 GLY A C 1
ATOM 2247 O O . GLY A 1 291 ? 2.759 -4.755 -9.247 1.00 92.25 291 GLY A O 1
ATOM 2248 N N . ILE A 1 292 ? 2.382 -2.564 -8.881 1.00 96.50 292 ILE A N 1
ATOM 2249 C CA . ILE A 1 292 ? 3.497 -2.333 -7.945 1.00 96.50 292 ILE A CA 1
ATOM 2250 C C . ILE A 1 292 ? 3.157 -2.745 -6.500 1.00 96.50 292 ILE A C 1
ATOM 2252 O O . ILE A 1 292 ? 4.032 -3.165 -5.748 1.00 96.50 292 ILE A O 1
ATOM 2256 N N . VAL A 1 293 ? 1.879 -2.669 -6.113 1.00 96.62 293 VAL A N 1
ATOM 2257 C CA . VAL A 1 293 ? 1.411 -2.931 -4.737 1.00 96.62 293 VAL A CA 1
ATOM 2258 C C . VAL A 1 293 ? 1.825 -4.307 -4.175 1.00 96.62 293 VAL A C 1
ATOM 2260 O O . VAL A 1 293 ? 2.234 -4.331 -3.017 1.00 96.62 293 VAL A O 1
ATOM 2263 N N . PRO A 1 294 ? 1.817 -5.428 -4.930 1.00 95.56 294 PRO A N 1
ATOM 2264 C CA . PRO A 1 294 ? 2.346 -6.706 -4.437 1.00 95.56 294 PRO A CA 1
ATOM 2265 C C . PRO A 1 294 ? 3.824 -6.634 -4.025 1.00 95.56 294 PRO A C 1
ATOM 2267 O O . PRO A 1 294 ? 4.184 -7.129 -2.964 1.00 95.56 294 PRO A O 1
ATOM 2270 N N . CYS A 1 295 ? 4.667 -5.937 -4.795 1.00 96.31 295 CYS A N 1
ATOM 2271 C CA . CYS A 1 295 ? 6.083 -5.765 -4.459 1.00 96.31 295 CYS A CA 1
ATOM 2272 C C . CYS A 1 295 ? 6.268 -4.954 -3.166 1.00 96.31 295 CYS A C 1
ATOM 2274 O O . CYS A 1 295 ? 7.110 -5.302 -2.348 1.00 96.31 295 CYS A O 1
ATOM 2276 N N . LEU A 1 296 ? 5.452 -3.915 -2.940 1.00 96.88 296 LEU A N 1
ATOM 2277 C CA . LEU A 1 296 ? 5.450 -3.171 -1.669 1.00 96.88 296 LEU A CA 1
ATOM 2278 C C . LEU A 1 296 ? 4.998 -4.045 -0.493 1.00 96.88 296 LEU A C 1
ATOM 2280 O O . LEU A 1 296 ? 5.577 -3.981 0.586 1.00 96.88 296 LEU A O 1
ATOM 2284 N N . ILE A 1 297 ? 3.983 -4.881 -0.711 1.00 95.56 297 ILE A N 1
ATOM 2285 C CA . ILE A 1 297 ? 3.461 -5.833 0.274 1.00 95.56 297 ILE A CA 1
ATOM 2286 C C . ILE A 1 297 ? 4.526 -6.854 0.686 1.00 95.56 297 ILE A C 1
ATOM 2288 O O . ILE A 1 297 ? 4.635 -7.164 1.870 1.00 95.56 297 ILE A O 1
ATOM 2292 N N . ASP A 1 298 ? 5.319 -7.367 -0.254 1.00 93.44 298 ASP A N 1
ATOM 2293 C CA . ASP A 1 298 ? 6.366 -8.347 0.045 1.00 93.44 298 ASP A CA 1
ATOM 2294 C C . ASP A 1 298 ? 7.600 -7.692 0.690 1.00 93.44 298 ASP A C 1
ATOM 2296 O O . ASP A 1 298 ? 8.126 -8.214 1.676 1.00 93.44 298 ASP A O 1
ATOM 2300 N N . SER A 1 299 ? 7.983 -6.489 0.251 1.00 93.75 299 SER A N 1
ATOM 2301 C CA . SER A 1 299 ? 9.033 -5.691 0.903 1.00 93.75 299 SER A CA 1
ATOM 2302 C C . SER A 1 299 ? 8.663 -5.254 2.324 1.00 93.75 299 SER A C 1
ATOM 2304 O O . SER A 1 299 ? 9.535 -5.230 3.188 1.00 93.75 299 SER A O 1
ATOM 2306 N N . LEU A 1 300 ? 7.381 -4.998 2.613 1.00 92.25 300 LEU A N 1
ATOM 2307 C CA . LEU A 1 300 ? 6.903 -4.724 3.974 1.00 92.25 300 LEU A CA 1
ATOM 2308 C C . LEU A 1 300 ? 6.934 -5.973 4.879 1.00 92.25 300 LEU A C 1
ATOM 2310 O O . LEU A 1 300 ? 7.162 -5.845 6.078 1.00 92.25 300 LEU A O 1
ATOM 2314 N N . LYS A 1 301 ? 6.736 -7.183 4.331 1.00 90.69 301 LYS A N 1
ATOM 2315 C CA . LYS A 1 301 ? 6.841 -8.443 5.099 1.00 90.69 301 LYS A CA 1
ATOM 2316 C C . LYS A 1 301 ? 8.288 -8.835 5.412 1.00 90.69 301 LYS A C 1
ATOM 2318 O O . LYS A 1 301 ? 8.536 -9.386 6.481 1.00 90.69 301 LYS A O 1
ATOM 2323 N N . GLY A 1 302 ? 9.205 -8.648 4.458 1.00 86.88 302 GLY A N 1
ATOM 2324 C CA . GLY A 1 302 ? 10.521 -9.302 4.489 1.00 86.88 302 GLY A CA 1
ATOM 2325 C C . GLY A 1 302 ? 11.670 -8.579 3.781 1.00 86.88 302 GLY A C 1
ATOM 2326 O O . GLY A 1 302 ? 12.728 -9.178 3.614 1.00 86.88 302 GLY A O 1
ATOM 2327 N N . GLY A 1 303 ? 11.495 -7.320 3.369 1.00 88.38 303 GLY A N 1
ATOM 2328 C CA . GLY A 1 303 ? 12.597 -6.471 2.902 1.00 88.38 303 GLY A CA 1
ATOM 2329 C C . GLY A 1 303 ? 13.477 -5.958 4.049 1.00 88.38 303 GLY A C 1
ATOM 2330 O O . GLY A 1 303 ? 13.216 -6.224 5.224 1.00 88.38 303 GLY A O 1
ATOM 2331 N N . TYR A 1 304 ? 14.516 -5.188 3.722 1.00 90.50 304 TYR A N 1
ATOM 2332 C CA . TYR A 1 304 ? 15.400 -4.549 4.714 1.00 90.50 304 TYR A CA 1
ATOM 2333 C C . TYR A 1 304 ? 14.655 -3.501 5.571 1.00 90.50 304 TYR A C 1
ATOM 2335 O O . TYR A 1 304 ? 13.646 -2.973 5.111 1.00 90.50 304 TYR A O 1
ATOM 2343 N N . PRO A 1 305 ? 15.137 -3.121 6.774 1.00 89.06 305 PRO A N 1
ATOM 2344 C CA . PRO A 1 305 ? 14.423 -2.188 7.656 1.00 89.06 305 PRO A CA 1
ATOM 2345 C C . PRO A 1 305 ? 14.015 -0.860 6.993 1.00 89.06 305 PRO A C 1
ATOM 2347 O O . PRO A 1 305 ? 12.836 -0.522 7.005 1.00 89.06 305 PRO A O 1
ATOM 2350 N N . GLU A 1 306 ? 14.933 -0.165 6.308 1.00 90.25 306 GLU A N 1
ATOM 2351 C CA . GLU A 1 306 ? 14.591 1.080 5.592 1.00 90.25 306 GLU A CA 1
ATOM 2352 C C . GLU A 1 306 ? 13.672 0.821 4.374 1.00 90.25 306 GLU A C 1
ATOM 2354 O O . GLU A 1 306 ? 12.842 1.654 4.019 1.00 90.25 306 GLU A O 1
ATOM 2359 N N . SER A 1 307 ? 13.738 -0.371 3.769 1.00 92.81 307 SER A N 1
ATOM 2360 C CA . SER A 1 307 ? 12.772 -0.796 2.746 1.00 92.81 307 SER A CA 1
ATOM 2361 C C . SER A 1 307 ? 11.370 -1.057 3.320 1.00 92.81 307 SER A C 1
ATOM 2363 O O . SER A 1 307 ? 10.394 -0.809 2.617 1.00 92.81 307 SER A O 1
ATOM 2365 N N . GLN A 1 308 ? 11.247 -1.512 4.574 1.00 91.94 308 GLN A N 1
ATOM 2366 C CA . GLN A 1 308 ? 9.963 -1.652 5.279 1.00 91.94 308 GLN A CA 1
ATOM 2367 C C . GLN A 1 308 ? 9.374 -0.272 5.614 1.00 91.94 308 GLN A C 1
ATOM 2369 O O . GLN A 1 308 ? 8.207 -0.038 5.301 1.00 91.94 308 GLN A O 1
ATOM 2374 N N . GLU A 1 309 ? 10.195 0.650 6.143 1.00 90.06 309 GLU A N 1
ATOM 2375 C CA . GLU A 1 309 ? 9.838 2.063 6.391 1.00 90.06 309 GLU A CA 1
ATOM 2376 C C . GLU A 1 309 ? 9.265 2.718 5.112 1.00 90.06 309 GLU A C 1
ATOM 2378 O O . GLU A 1 309 ? 8.153 3.254 5.108 1.00 90.06 309 GLU A O 1
ATOM 2383 N N . HIS A 1 310 ? 9.976 2.607 3.982 1.00 94.19 310 HIS A N 1
ATOM 2384 C CA . HIS A 1 310 ? 9.514 3.186 2.713 1.00 94.19 310 HIS A CA 1
ATOM 2385 C C . HIS A 1 310 ? 8.317 2.434 2.111 1.00 94.19 310 HIS A C 1
ATOM 2387 O O . HIS A 1 310 ? 7.500 3.043 1.419 1.00 94.19 310 HIS A O 1
ATOM 2393 N N . ALA A 1 311 ? 8.165 1.130 2.367 1.00 95.50 311 ALA A N 1
ATOM 2394 C CA . ALA A 1 311 ? 7.021 0.358 1.880 1.00 95.50 311 ALA A CA 1
ATOM 2395 C C . ALA A 1 311 ? 5.714 0.722 2.605 1.00 95.50 311 ALA A C 1
ATOM 2397 O O . ALA A 1 311 ? 4.674 0.814 1.946 1.00 95.50 311 ALA A O 1
ATOM 2398 N N . SER A 1 312 ? 5.745 0.989 3.918 1.00 93.25 312 SER A N 1
ATOM 2399 C CA . SER A 1 312 ? 4.574 1.516 4.634 1.00 93.25 312 SER A CA 1
ATOM 2400 C C . SER A 1 312 ? 4.211 2.923 4.159 1.00 93.25 312 SER A C 1
ATOM 2402 O O . SER A 1 312 ? 3.048 3.153 3.827 1.00 93.25 312 SER A O 1
ATOM 2404 N N . GLY A 1 313 ? 5.190 3.826 4.021 1.00 93.06 313 GLY A N 1
ATOM 2405 C CA . GLY A 1 313 ? 4.958 5.187 3.520 1.00 93.06 313 GLY A CA 1
ATOM 2406 C C . GLY A 1 313 ? 4.402 5.213 2.090 1.00 93.06 313 GLY A C 1
ATOM 2407 O O . GLY A 1 313 ? 3.478 5.969 1.786 1.00 93.06 313 GLY A O 1
ATOM 2408 N N . ALA A 1 314 ? 4.879 4.316 1.217 1.00 96.44 314 ALA A N 1
ATOM 2409 C CA . ALA A 1 314 ? 4.319 4.135 -0.121 1.00 96.44 314 ALA A CA 1
ATOM 2410 C C . ALA A 1 314 ? 2.865 3.636 -0.072 1.00 96.44 314 ALA A C 1
ATOM 2412 O O . ALA A 1 314 ? 2.006 4.182 -0.762 1.00 96.44 314 ALA A O 1
ATOM 2413 N N . LEU A 1 315 ? 2.557 2.622 0.745 1.00 97.06 315 LEU A N 1
ATOM 2414 C CA . LEU A 1 315 ? 1.191 2.100 0.872 1.00 97.06 315 LEU A CA 1
ATOM 2415 C C . LEU A 1 315 ? 0.223 3.132 1.473 1.00 97.06 315 LEU A C 1
ATOM 2417 O O . LEU A 1 315 ? -0.916 3.204 1.014 1.00 97.06 315 LEU A O 1
ATOM 2421 N N . PHE A 1 316 ? 0.672 3.964 2.418 1.00 94.88 316 PHE A N 1
ATOM 2422 C CA . PHE A 1 316 ? -0.082 5.113 2.931 1.00 94.88 316 PHE A CA 1
ATOM 2423 C C . PHE A 1 316 ? -0.358 6.143 1.826 1.00 94.88 316 PHE A C 1
ATOM 2425 O O . PHE A 1 316 ? -1.520 6.413 1.524 1.00 94.88 316 PHE A O 1
ATOM 2432 N N . SER A 1 317 ? 0.686 6.641 1.156 1.00 96.19 317 SER A N 1
ATOM 2433 C CA . SER A 1 317 ? 0.572 7.630 0.073 1.00 96.19 317 SER A CA 1
ATOM 2434 C C . SER A 1 317 ? -0.357 7.173 -1.063 1.00 96.19 317 SER A C 1
ATOM 2436 O O . SER A 1 317 ? -1.145 7.953 -1.598 1.00 96.19 317 SER A O 1
ATOM 2438 N N . LEU A 1 318 ? -0.326 5.880 -1.409 1.00 97.06 318 LEU A N 1
ATOM 2439 C CA . LEU A 1 318 ? -1.225 5.294 -2.406 1.00 97.06 318 LEU A CA 1
ATOM 2440 C C . LEU A 1 318 ? -2.661 5.105 -1.889 1.00 97.06 318 LEU A C 1
ATOM 2442 O O . LEU A 1 318 ? -3.588 5.189 -2.694 1.00 97.06 318 LEU A O 1
ATOM 2446 N N . ALA A 1 319 ? -2.861 4.862 -0.589 1.00 95.88 319 ALA A N 1
ATOM 2447 C CA . ALA A 1 319 ? -4.178 4.697 0.034 1.00 95.88 319 ALA A CA 1
ATOM 2448 C C . ALA A 1 319 ? -4.940 6.018 0.247 1.00 95.88 319 ALA A C 1
ATOM 2450 O O . ALA A 1 319 ? -6.150 5.973 0.463 1.00 95.88 319 ALA A O 1
ATOM 2451 N N . LEU A 1 320 ? -4.276 7.175 0.134 1.00 91.75 320 LEU A N 1
ATOM 2452 C CA . LEU A 1 320 ? -4.928 8.493 0.107 1.00 91.75 320 LEU A CA 1
ATOM 2453 C C . LEU A 1 320 ? -5.913 8.659 -1.069 1.00 91.75 320 LEU A C 1
ATOM 2455 O O . LEU A 1 320 ? -6.805 9.498 -0.999 1.00 91.75 320 LEU A O 1
ATOM 2459 N N . GLU A 1 321 ? -5.767 7.872 -2.139 1.00 93.88 321 GLU A N 1
ATOM 2460 C CA . GLU A 1 321 ? -6.580 7.976 -3.356 1.00 93.88 321 GLU A CA 1
ATOM 2461 C C . GLU A 1 321 ? -7.748 6.975 -3.358 1.00 93.88 321 GLU A C 1
ATOM 2463 O O . GLU A 1 321 ? -7.541 5.780 -3.128 1.00 93.88 321 GLU A O 1
ATOM 2468 N N . GLU A 1 322 ? -8.975 7.430 -3.632 1.00 88.00 322 GLU A N 1
ATOM 2469 C CA . GLU A 1 322 ? -10.190 6.611 -3.470 1.00 88.00 322 GLU A CA 1
ATOM 2470 C C . GLU A 1 322 ? -10.177 5.333 -4.323 1.00 88.00 322 GLU A C 1
ATOM 2472 O O . GLU A 1 322 ? -10.425 4.234 -3.815 1.00 88.00 322 GLU A O 1
ATOM 2477 N N . GLU A 1 323 ? -9.809 5.443 -5.603 1.00 90.25 323 GLU A N 1
ATOM 2478 C CA . GLU A 1 323 ? -9.778 4.329 -6.559 1.00 90.25 323 GLU A CA 1
ATOM 2479 C C . GLU A 1 323 ? -8.766 3.241 -6.167 1.00 90.25 323 GLU A C 1
ATOM 2481 O O . GLU A 1 323 ? -8.913 2.072 -6.538 1.00 90.25 323 GLU A O 1
ATOM 2486 N N . ASN A 1 324 ? -7.741 3.602 -5.393 1.00 94.56 324 ASN A N 1
ATOM 2487 C CA . ASN A 1 324 ? -6.702 2.681 -4.949 1.00 94.56 324 ASN A CA 1
ATOM 2488 C C . ASN A 1 324 ? -7.131 1.848 -3.734 1.00 94.56 324 ASN A C 1
ATOM 2490 O O . ASN A 1 324 ? -6.710 0.692 -3.608 1.00 94.56 324 ASN A O 1
ATOM 2494 N N . LYS A 1 325 ? -7.957 2.402 -2.834 1.00 91.69 325 LYS A N 1
ATOM 2495 C CA . LYS A 1 325 ? -8.226 1.817 -1.507 1.00 91.69 325 LYS A CA 1
ATOM 2496 C C . LYS A 1 325 ? -8.773 0.396 -1.579 1.00 91.69 325 LYS A C 1
ATOM 2498 O O . LYS A 1 325 ? -8.298 -0.499 -0.872 1.00 91.69 325 LYS A O 1
ATOM 2503 N N . MET A 1 326 ? -9.760 0.150 -2.445 1.00 88.44 326 MET A N 1
ATOM 2504 C CA . MET A 1 326 ? -10.324 -1.196 -2.567 1.00 88.44 326 MET A CA 1
ATOM 2505 C C . MET A 1 326 ? -9.309 -2.171 -3.174 1.00 88.44 326 MET A C 1
ATOM 2507 O O . MET A 1 326 ? -9.176 -3.288 -2.679 1.00 88.44 326 MET A O 1
ATOM 2511 N N . ALA A 1 327 ? -8.540 -1.744 -4.179 1.00 90.75 327 ALA A N 1
ATOM 2512 C CA . ALA A 1 327 ? -7.550 -2.588 -4.839 1.00 90.75 327 ALA A CA 1
ATOM 2513 C C . ALA A 1 327 ? -6.392 -2.989 -3.910 1.00 90.75 327 ALA A C 1
ATOM 2515 O O . ALA A 1 327 ? -6.061 -4.171 -3.841 1.00 90.75 327 ALA A O 1
ATOM 2516 N N . ILE A 1 328 ? -5.831 -2.058 -3.128 1.00 94.62 328 ILE A N 1
ATOM 2517 C CA . ILE A 1 328 ? -4.786 -2.357 -2.128 1.00 94.62 328 ILE A CA 1
ATOM 2518 C C . ILE A 1 328 ? -5.303 -3.377 -1.099 1.00 94.62 328 ILE A C 1
ATOM 2520 O O . ILE A 1 328 ? -4.622 -4.353 -0.773 1.00 94.62 328 ILE A O 1
ATOM 2524 N N . GLY A 1 329 ? -6.547 -3.213 -0.640 1.00 91.38 329 GLY A N 1
ATOM 2525 C CA . GLY A 1 329 ? -7.190 -4.158 0.271 1.00 91.38 329 GLY A CA 1
ATOM 2526 C C . GLY A 1 329 ? -7.604 -5.495 -0.361 1.00 91.38 329 GLY A C 1
ATOM 2527 O O . GLY A 1 329 ? -7.962 -6.420 0.366 1.00 91.38 329 GLY A O 1
ATOM 2528 N N . VAL A 1 330 ? -7.596 -5.638 -1.691 1.00 89.19 330 VAL A N 1
ATOM 2529 C CA . VAL A 1 330 ? -7.790 -6.921 -2.406 1.00 89.19 330 VAL A CA 1
ATOM 2530 C C . VAL A 1 330 ? -6.456 -7.608 -2.686 1.00 89.19 330 VAL A C 1
ATOM 2532 O O . VAL A 1 330 ? -6.359 -8.818 -2.524 1.00 89.19 330 VAL A O 1
ATOM 2535 N N . LEU A 1 331 ? -5.415 -6.842 -3.022 1.00 91.75 331 LEU A N 1
ATOM 2536 C CA . LEU A 1 331 ? -4.051 -7.333 -3.256 1.00 91.75 331 LEU A CA 1
ATOM 2537 C C . LEU A 1 331 ? -3.337 -7.820 -1.980 1.00 91.75 331 LEU A C 1
ATOM 2539 O O . LEU A 1 331 ? -2.200 -8.272 -2.057 1.00 91.75 331 LEU A O 1
ATOM 2543 N N . GLY A 1 332 ? -3.995 -7.753 -0.818 1.00 90.25 332 GLY A N 1
ATOM 2544 C CA . GLY A 1 332 ? -3.469 -8.268 0.446 1.00 90.25 332 GLY A CA 1
ATOM 2545 C C . GLY A 1 332 ? -2.674 -7.253 1.267 1.00 90.25 332 GLY A C 1
ATOM 2546 O O . GLY A 1 332 ? -1.825 -7.661 2.051 1.00 90.25 332 GLY A O 1
ATOM 2547 N N . GLY A 1 333 ? -2.938 -5.947 1.125 1.00 93.56 333 GLY A N 1
ATOM 2548 C CA . GLY A 1 333 ? -2.264 -4.914 1.924 1.00 93.56 333 GLY A CA 1
ATOM 2549 C C . GLY A 1 333 ? -2.633 -4.917 3.414 1.00 93.56 333 GLY A C 1
ATOM 2550 O O . GLY A 1 333 ? -1.820 -4.533 4.246 1.00 93.56 333 GLY A O 1
ATOM 2551 N N . LEU A 1 334 ? -3.834 -5.384 3.776 1.00 91.19 334 LEU A N 1
ATOM 2552 C CA . LEU A 1 334 ? -4.349 -5.287 5.151 1.00 91.19 334 LEU A CA 1
ATOM 2553 C C . LEU A 1 334 ? -3.564 -6.135 6.183 1.00 91.19 334 LEU A C 1
ATOM 2555 O O . LEU A 1 334 ? -3.224 -5.581 7.227 1.00 91.19 334 LEU A O 1
ATOM 2559 N N . PRO A 1 335 ? -3.240 -7.431 5.953 1.00 89.31 335 PRO A N 1
ATOM 2560 C CA . PRO A 1 335 ? -2.530 -8.234 6.953 1.00 89.31 335 PRO A CA 1
ATOM 2561 C C . PRO A 1 335 ? -1.108 -7.740 7.290 1.00 89.31 335 PRO A C 1
ATOM 2563 O O . PRO A 1 335 ? -0.811 -7.669 8.481 1.00 89.31 335 PRO A O 1
ATOM 2566 N N . PRO A 1 336 ? -0.238 -7.357 6.326 1.00 90.12 336 PRO A N 1
ATOM 2567 C CA . PRO A 1 336 ? 1.080 -6.797 6.638 1.00 90.12 336 PRO A CA 1
ATOM 2568 C C . PRO A 1 336 ? 1.006 -5.507 7.458 1.00 90.12 336 PRO A C 1
ATOM 2570 O O . PRO A 1 336 ? 1.694 -5.402 8.466 1.00 90.12 336 PRO A O 1
ATOM 2573 N N . LEU A 1 337 ? 0.130 -4.563 7.089 1.00 90.38 337 LEU A N 1
ATOM 2574 C CA . LEU A 1 337 ? -0.026 -3.304 7.828 1.00 90.38 337 LEU A CA 1
ATOM 2575 C C . LEU A 1 337 ? -0.512 -3.556 9.269 1.00 90.38 337 LEU A C 1
ATOM 2577 O O . LEU A 1 337 ? -0.001 -2.949 10.207 1.00 90.38 337 LEU A O 1
ATOM 2581 N N . LEU A 1 338 ? -1.444 -4.500 9.468 1.00 86.94 338 LEU A N 1
ATOM 2582 C CA . LEU A 1 338 ? -1.886 -4.921 10.807 1.00 86.94 338 LEU A CA 1
ATOM 2583 C C . LEU A 1 338 ? -0.758 -5.591 11.608 1.00 86.94 338 LEU A C 1
ATOM 2585 O O . LEU A 1 338 ? -0.659 -5.380 12.816 1.00 86.94 338 LEU A O 1
ATOM 2589 N N . HIS A 1 339 ? 0.106 -6.372 10.955 1.00 85.06 339 HIS A N 1
ATOM 2590 C CA . HIS A 1 339 ? 1.270 -6.975 11.603 1.00 85.06 339 HIS A CA 1
ATOM 2591 C C . HIS A 1 339 ? 2.294 -5.913 12.035 1.00 85.06 339 HIS A C 1
ATOM 2593 O O . HIS A 1 339 ? 2.767 -5.967 13.171 1.00 85.06 339 HIS A O 1
ATOM 2599 N N . SER A 1 340 ? 2.561 -4.902 11.200 1.00 84.12 340 SER A N 1
ATOM 2600 C CA . SER A 1 340 ? 3.433 -3.770 11.546 1.00 84.12 340 SER A CA 1
ATOM 2601 C C . SER A 1 340 ? 2.976 -3.031 12.808 1.00 84.12 340 SER A C 1
ATOM 2603 O O . SER A 1 340 ? 3.816 -2.658 13.621 1.00 84.12 340 SER A O 1
ATOM 2605 N N . LEU A 1 341 ? 1.662 -2.884 13.034 1.00 78.06 341 LEU A N 1
ATOM 2606 C CA . LEU A 1 341 ? 1.126 -2.298 14.275 1.00 78.06 341 LEU A CA 1
ATOM 2607 C C . LEU A 1 341 ? 1.332 -3.173 15.521 1.00 78.06 341 LEU A C 1
ATOM 2609 O O . LEU A 1 341 ? 1.398 -2.644 16.626 1.00 78.06 341 LEU A O 1
ATOM 2613 N N . SER A 1 342 ? 1.427 -4.495 15.360 1.00 71.31 342 SER A N 1
ATOM 2614 C CA . SER A 1 342 ? 1.619 -5.437 16.476 1.00 71.31 342 SER A CA 1
ATOM 2615 C C . SER A 1 342 ? 3.078 -5.589 16.927 1.00 71.31 342 SER A C 1
ATOM 2617 O O . SER A 1 342 ? 3.347 -6.186 17.970 1.00 71.31 342 SER A O 1
ATOM 2619 N N . LYS A 1 343 ? 4.038 -5.068 16.153 1.00 66.69 343 LYS A N 1
ATOM 2620 C CA . LYS A 1 343 ? 5.471 -5.276 16.377 1.00 66.69 343 LYS A CA 1
ATOM 2621 C C . LYS A 1 343 ? 6.030 -4.237 17.355 1.00 66.69 343 LYS A C 1
ATOM 2623 O O . LYS A 1 343 ? 6.433 -3.144 16.965 1.00 66.69 343 LYS A O 1
ATOM 2628 N N . SER A 1 344 ? 6.063 -4.596 18.638 1.00 51.84 344 SER A N 1
ATOM 2629 C CA . SER A 1 344 ? 6.581 -3.745 19.717 1.00 51.84 344 SER A CA 1
ATOM 2630 C C . SER A 1 344 ? 8.116 -3.666 19.715 1.00 51.84 344 SER A C 1
ATOM 2632 O O . SER A 1 344 ? 8.787 -4.291 20.535 1.00 51.84 344 SER A O 1
ATOM 2634 N N . THR A 1 345 ? 8.684 -2.896 18.784 1.00 51.75 345 THR A N 1
ATOM 2635 C CA . THR A 1 345 ? 10.122 -2.585 18.720 1.00 51.75 345 THR A CA 1
ATOM 2636 C C . THR A 1 345 ? 10.366 -1.090 18.904 1.00 51.75 345 THR A C 1
ATOM 2638 O O . THR A 1 345 ? 10.129 -0.306 17.992 1.00 51.75 345 THR A O 1
ATOM 2641 N N . SER A 1 346 ? 10.870 -0.694 20.077 1.00 50.38 346 SER A N 1
ATOM 2642 C CA . SER A 1 346 ? 11.021 0.706 20.513 1.00 50.38 346 SER A CA 1
ATOM 2643 C C . SER A 1 346 ? 12.192 1.455 19.853 1.00 50.38 346 SER A C 1
ATOM 2645 O O . SER A 1 346 ? 13.082 1.963 20.530 1.00 50.38 346 SER A O 1
ATOM 2647 N N . THR A 1 347 ? 12.211 1.532 18.520 1.00 58.69 347 THR A N 1
ATOM 2648 C CA . THR A 1 347 ? 13.132 2.392 17.760 1.00 58.69 347 THR A CA 1
ATOM 2649 C C . THR A 1 347 ? 12.348 3.464 17.004 1.00 58.69 347 THR A C 1
ATOM 2651 O O . THR A 1 347 ? 11.281 3.193 16.459 1.00 58.69 347 THR A O 1
ATOM 2654 N N . SER A 1 348 ? 12.885 4.686 16.920 1.00 53.81 348 SER A N 1
ATOM 2655 C CA . SER A 1 348 ? 12.219 5.813 16.235 1.00 53.81 348 SER A CA 1
ATOM 2656 C C . SER A 1 348 ? 11.836 5.493 14.775 1.00 53.81 348 SER A C 1
ATOM 2658 O O . SER A 1 348 ? 10.754 5.858 14.318 1.00 53.81 348 SER A O 1
ATOM 2660 N N . LYS A 1 349 ? 12.666 4.710 14.070 1.00 56.81 349 LYS A N 1
ATOM 2661 C CA . LYS A 1 349 ? 12.382 4.187 12.720 1.00 56.81 349 LYS A CA 1
ATOM 2662 C C . LYS A 1 349 ? 11.176 3.235 12.673 1.00 56.81 349 LYS A C 1
ATOM 2664 O O . LYS A 1 349 ? 10.347 3.316 11.764 1.00 56.81 349 LYS A O 1
ATOM 2669 N N . SER A 1 350 ? 11.034 2.367 13.677 1.00 65.56 350 SER A N 1
ATOM 2670 C CA . SER A 1 350 ? 9.867 1.485 13.811 1.00 65.56 350 SER A CA 1
ATOM 2671 C C . SER A 1 350 ? 8.577 2.269 14.083 1.00 65.56 350 SER A C 1
ATOM 2673 O O . SER A 1 350 ? 7.504 1.823 13.678 1.00 65.56 350 SER A O 1
ATOM 2675 N N . GLU A 1 351 ? 8.667 3.439 14.723 1.00 74.00 351 GLU A N 1
ATOM 2676 C CA . GLU A 1 351 ? 7.503 4.290 14.990 1.00 74.00 351 GLU A CA 1
ATOM 2677 C C . GLU A 1 351 ? 6.942 4.912 13.707 1.00 74.00 351 GLU A C 1
ATOM 2679 O O . GLU A 1 351 ? 5.735 4.855 13.488 1.00 74.00 351 GLU A O 1
ATOM 2684 N N . ARG A 1 352 ? 7.798 5.407 12.796 1.00 77.94 352 ARG A N 1
ATOM 2685 C CA . ARG A 1 352 ? 7.347 5.920 11.485 1.00 77.94 352 ARG A CA 1
ATOM 2686 C C . ARG A 1 352 ? 6.656 4.824 10.661 1.00 77.94 352 ARG A C 1
ATOM 2688 O O . ARG A 1 352 ? 5.568 5.047 10.140 1.00 77.94 352 ARG A O 1
ATOM 2695 N N . THR A 1 353 ? 7.211 3.607 10.659 1.00 84.00 353 THR A N 1
ATOM 2696 C CA . THR A 1 353 ? 6.594 2.431 10.006 1.00 84.00 353 THR A CA 1
ATOM 2697 C C . THR A 1 353 ? 5.203 2.117 10.574 1.00 84.00 353 THR A C 1
ATOM 2699 O O . THR A 1 353 ? 4.267 1.824 9.824 1.00 84.00 353 THR A O 1
ATOM 2702 N N . ARG A 1 354 ? 5.039 2.191 11.903 1.00 83.12 354 ARG A N 1
ATOM 2703 C CA . ARG A 1 354 ? 3.741 2.020 12.573 1.00 83.12 354 ARG A CA 1
ATOM 2704 C C . ARG A 1 354 ? 2.764 3.148 12.238 1.00 83.12 354 ARG A C 1
ATOM 2706 O O . ARG A 1 354 ? 1.614 2.857 11.917 1.00 83.12 354 ARG A O 1
ATOM 2713 N N . GLN A 1 355 ? 3.214 4.401 12.262 1.00 83.06 355 GLN A N 1
ATOM 2714 C CA . GLN A 1 355 ? 2.394 5.569 11.946 1.00 83.06 355 GLN A CA 1
ATOM 2715 C C . GLN A 1 355 ? 1.833 5.496 10.522 1.00 83.06 355 GLN A C 1
ATOM 2717 O O . GLN A 1 355 ? 0.619 5.590 10.341 1.00 83.06 355 GLN A O 1
ATOM 2722 N N . ASP A 1 356 ? 2.696 5.253 9.532 1.00 88.06 356 ASP A N 1
ATOM 2723 C CA . ASP A 1 356 ? 2.290 5.076 8.136 1.00 88.06 356 ASP A CA 1
ATOM 2724 C C . ASP A 1 356 ? 1.346 3.876 7.985 1.00 88.06 356 ASP A C 1
ATOM 2726 O O . ASP A 1 356 ? 0.344 3.954 7.276 1.00 88.06 356 ASP A O 1
ATOM 2730 N N . SER A 1 357 ? 1.607 2.774 8.701 1.00 90.00 357 SER A N 1
ATOM 2731 C CA . SER A 1 357 ? 0.734 1.593 8.674 1.00 90.00 357 SER A 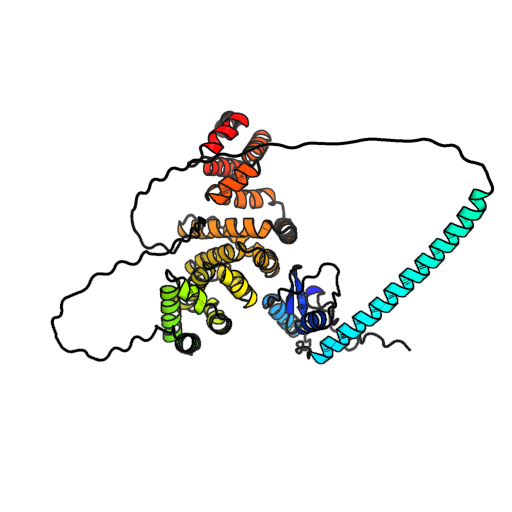CA 1
ATOM 2732 C C . SER A 1 357 ? -0.660 1.872 9.248 1.00 90.00 357 SER A C 1
ATOM 2734 O O . SER A 1 357 ? -1.649 1.371 8.711 1.00 90.00 357 SER A O 1
ATOM 2736 N N . ALA A 1 358 ? -0.766 2.691 10.298 1.00 86.12 358 ALA A N 1
ATOM 2737 C CA . ALA A 1 358 ? -2.041 3.098 10.887 1.00 86.12 358 ALA A CA 1
ATOM 2738 C C . ALA A 1 358 ? -2.814 4.059 9.976 1.00 86.12 358 ALA A C 1
ATOM 2740 O O . ALA A 1 358 ? -3.998 3.832 9.728 1.00 86.12 358 ALA A O 1
ATOM 2741 N N . SER A 1 359 ? -2.146 5.076 9.422 1.00 84.69 359 SER A N 1
ATOM 2742 C CA . SER A 1 359 ? -2.745 6.004 8.455 1.00 84.69 359 SER A CA 1
ATOM 2743 C C . SER A 1 359 ? -3.210 5.265 7.193 1.00 84.69 359 SER A C 1
ATOM 2745 O O . SER A 1 359 ? -4.343 5.442 6.746 1.00 84.69 359 SER A O 1
ATOM 2747 N N . ALA A 1 360 ? -2.398 4.343 6.661 1.00 91.88 360 ALA A N 1
ATOM 2748 C CA . ALA A 1 360 ? -2.801 3.466 5.564 1.00 91.88 360 ALA A CA 1
ATOM 2749 C C . ALA A 1 360 ? -4.047 2.641 5.929 1.00 91.88 360 ALA A C 1
ATOM 2751 O O . ALA A 1 360 ? -5.016 2.631 5.172 1.00 91.88 360 ALA A O 1
ATOM 2752 N N . LEU A 1 361 ? -4.069 1.978 7.091 1.00 90.31 361 LEU A N 1
ATOM 2753 C CA . LEU A 1 361 ? -5.229 1.194 7.531 1.00 90.31 361 LEU A CA 1
ATOM 2754 C C . LEU A 1 361 ? -6.487 2.049 7.713 1.00 90.31 361 LEU A C 1
ATOM 2756 O O . LEU A 1 361 ? -7.565 1.599 7.323 1.00 90.31 361 LEU A O 1
ATOM 2760 N N . TYR A 1 362 ? -6.368 3.274 8.226 1.00 85.75 362 TYR A N 1
ATOM 2761 C CA . TYR A 1 362 ? -7.467 4.238 8.298 1.00 85.75 362 TYR A CA 1
ATOM 2762 C C . TYR A 1 362 ? -8.065 4.506 6.913 1.00 85.75 362 TYR A C 1
ATOM 2764 O O . TYR A 1 362 ? -9.225 4.167 6.672 1.00 85.75 362 TYR A O 1
ATOM 2772 N N . HIS A 1 363 ? -7.270 4.995 5.955 1.00 87.62 363 HIS A N 1
ATOM 2773 C CA . HIS A 1 363 ? -7.795 5.296 4.622 1.00 87.62 363 HIS A CA 1
ATOM 2774 C C . HIS A 1 363 ? -8.318 4.041 3.904 1.00 87.62 363 HIS A C 1
ATOM 2776 O O . HIS A 1 363 ? -9.378 4.088 3.281 1.00 87.62 363 HIS A O 1
ATOM 2782 N N . LEU A 1 364 ? -7.650 2.888 4.044 1.00 90.00 364 LEU A N 1
ATOM 2783 C CA . LEU A 1 364 ? -8.119 1.618 3.479 1.00 90.00 364 LEU A CA 1
ATOM 2784 C C . LEU A 1 364 ? -9.438 1.135 4.100 1.00 90.00 364 LEU A C 1
ATOM 2786 O O . LEU A 1 364 ? -10.229 0.509 3.390 1.00 90.00 364 LEU A O 1
ATOM 2790 N N . THR A 1 365 ? -9.696 1.413 5.383 1.00 85.44 365 THR A N 1
ATOM 2791 C CA . THR A 1 365 ? -10.944 1.050 6.083 1.00 85.44 365 THR A CA 1
ATOM 2792 C C . THR A 1 365 ? -12.070 2.067 5.916 1.00 85.44 365 THR A C 1
ATOM 2794 O O . THR A 1 365 ? -13.188 1.792 6.347 1.00 85.44 365 THR A O 1
ATOM 2797 N N . LEU A 1 366 ? -11.873 3.168 5.185 1.00 82.06 366 LEU A N 1
ATOM 2798 C CA . LEU A 1 366 ? -12.998 3.960 4.665 1.00 82.06 366 LEU A CA 1
ATOM 2799 C C . LEU A 1 366 ? -13.862 3.130 3.689 1.00 82.06 366 LEU A C 1
ATOM 2801 O O . LEU A 1 366 ? -15.075 3.312 3.620 1.00 82.06 366 LEU A O 1
ATOM 2805 N N . VAL A 1 367 ? -13.272 2.137 3.008 1.00 80.62 367 VAL A N 1
ATOM 2806 C CA . VAL A 1 367 ? -13.987 1.218 2.108 1.00 80.62 367 VAL A CA 1
ATOM 2807 C C . VAL A 1 367 ? -14.643 0.066 2.883 1.00 80.62 367 VAL A C 1
ATOM 2809 O O . VAL A 1 367 ? -13.966 -0.775 3.480 1.00 80.62 367 VAL A O 1
ATOM 2812 N N . GLN A 1 368 ? -15.972 -0.053 2.793 1.00 76.56 368 GLN A N 1
ATOM 2813 C CA . GLN A 1 368 ? -16.768 -1.066 3.509 1.00 76.56 368 GLN A CA 1
ATOM 2814 C C . GLN A 1 368 ? -16.303 -2.517 3.265 1.00 76.56 368 GLN A C 1
ATOM 2816 O O . GLN A 1 368 ? -16.251 -3.316 4.201 1.00 76.56 368 GLN A O 1
ATOM 2821 N N . SER A 1 369 ? -15.915 -2.874 2.034 1.00 80.56 369 SER A N 1
ATOM 2822 C CA . SER A 1 369 ? -15.421 -4.226 1.720 1.00 80.56 369 SER A CA 1
ATOM 2823 C C . SER A 1 369 ? -14.061 -4.535 2.361 1.00 80.56 369 SER A C 1
ATOM 2825 O O . SER A 1 369 ? -13.755 -5.701 2.606 1.00 80.56 369 SER A O 1
ATOM 2827 N N . ASN A 1 370 ? -13.265 -3.515 2.696 1.00 85.25 370 ASN A N 1
ATOM 2828 C CA . ASN A 1 370 ? -12.032 -3.667 3.462 1.00 85.25 370 ASN A CA 1
ATOM 2829 C C . ASN A 1 370 ? -12.299 -3.742 4.970 1.00 85.25 370 ASN A C 1
ATOM 2831 O O . ASN A 1 370 ? -11.654 -4.553 5.629 1.00 85.25 370 ASN A O 1
ATOM 2835 N N . ARG A 1 371 ? -13.290 -3.009 5.508 1.00 79.38 371 ARG A N 1
ATOM 2836 C CA . ARG A 1 371 ? -13.734 -3.170 6.912 1.00 79.38 371 ARG A CA 1
ATOM 2837 C C . ARG A 1 371 ? -14.067 -4.630 7.217 1.00 79.38 371 ARG A C 1
ATOM 2839 O O . ARG A 1 371 ? -13.511 -5.205 8.144 1.00 79.38 371 ARG A O 1
ATOM 2846 N N . VAL A 1 372 ? -14.879 -5.272 6.371 1.00 75.00 372 VAL A N 1
ATOM 2847 C CA . VAL A 1 372 ? -15.249 -6.694 6.524 1.00 75.00 372 VAL A CA 1
ATOM 2848 C C . VAL A 1 372 ? -14.030 -7.629 6.457 1.00 75.00 372 VAL A C 1
ATOM 2850 O O . VAL A 1 372 ? -14.003 -8.647 7.148 1.00 75.00 372 VAL A O 1
ATOM 2853 N N . LYS A 1 373 ? -12.994 -7.297 5.672 1.00 78.56 373 LYS A N 1
ATOM 2854 C CA . LYS A 1 373 ? -11.731 -8.059 5.657 1.00 78.56 373 LYS A CA 1
ATOM 2855 C C . LYS A 1 373 ? -10.934 -7.862 6.943 1.00 78.56 373 LYS A C 1
ATOM 2857 O O . LYS A 1 373 ? -10.487 -8.857 7.495 1.00 78.56 373 LYS A O 1
ATOM 2862 N N . VAL A 1 374 ? -10.782 -6.629 7.438 1.00 78.25 374 VAL A N 1
ATOM 2863 C CA . VAL A 1 374 ? -10.113 -6.354 8.725 1.00 78.25 374 VAL A CA 1
ATOM 2864 C C . VAL A 1 374 ? -10.826 -7.089 9.861 1.00 78.25 374 VAL A C 1
ATOM 2866 O O . VAL A 1 374 ? -10.164 -7.792 10.621 1.00 78.25 374 VAL A O 1
ATOM 2869 N N . VAL A 1 375 ? -12.164 -7.044 9.896 1.00 70.75 375 VAL A N 1
ATOM 2870 C CA . VAL A 1 375 ? -12.984 -7.795 10.862 1.00 70.75 375 VAL A CA 1
ATOM 2871 C C . VAL A 1 375 ? -12.681 -9.297 10.806 1.00 70.75 375 VAL A C 1
ATOM 2873 O O . VAL A 1 375 ? -12.388 -9.903 11.831 1.00 70.75 375 VAL A O 1
ATOM 2876 N N . LYS A 1 376 ? -12.654 -9.905 9.613 1.00 70.25 376 LYS A N 1
ATOM 2877 C CA . LYS A 1 376 ? -12.300 -11.329 9.458 1.00 70.25 376 LYS A CA 1
ATOM 2878 C C . LYS A 1 376 ? -10.846 -11.636 9.842 1.00 70.25 376 LYS A C 1
ATOM 2880 O O . LYS A 1 376 ? -10.591 -12.665 10.458 1.00 70.25 376 LYS A O 1
ATOM 2885 N N . LEU A 1 377 ? -9.901 -10.747 9.529 1.00 72.00 377 LEU A N 1
ATOM 2886 C CA . LEU A 1 377 ? -8.477 -10.892 9.867 1.00 72.00 377 LEU A CA 1
ATOM 2887 C C . LEU A 1 377 ? -8.193 -10.784 11.374 1.00 72.00 377 LEU A C 1
ATOM 2889 O O . LEU A 1 377 ? -7.139 -11.239 11.819 1.00 72.00 377 LEU A O 1
ATOM 2893 N N . GLY A 1 378 ? -9.100 -10.188 12.152 1.00 58.28 378 GLY A N 1
ATOM 2894 C CA . GLY A 1 378 ? -9.073 -10.175 13.618 1.00 58.28 378 GLY A CA 1
ATOM 2895 C C . GLY A 1 378 ? -10.171 -11.023 14.270 1.00 58.28 378 GLY A C 1
ATOM 2896 O O . GLY A 1 378 ? -10.453 -10.830 15.445 1.00 58.28 378 GLY A O 1
ATOM 2897 N N . GLY A 1 379 ? -10.765 -11.984 13.549 1.00 47.00 379 GLY A N 1
ATOM 2898 C CA . GLY A 1 379 ? -11.795 -12.893 14.079 1.00 47.00 379 GLY A CA 1
ATOM 2899 C C . GLY A 1 379 ? -11.322 -13.863 15.177 1.00 47.00 379 GLY A C 1
ATOM 2900 O O . GLY A 1 379 ? -12.110 -14.673 15.649 1.00 47.00 379 GLY A O 1
ATOM 2901 N N . GLY A 1 380 ? -10.051 -13.789 15.586 1.00 50.00 380 GLY A N 1
ATOM 2902 C CA . GLY A 1 380 ? -9.470 -14.506 16.725 1.00 50.00 380 GLY A CA 1
ATOM 2903 C C . GLY A 1 380 ? -9.439 -13.657 18.001 1.00 50.00 380 GLY A C 1
ATOM 2904 O O . GLY A 1 380 ? -8.370 -13.458 18.569 1.00 50.00 380 GLY A O 1
ATOM 2905 N N . GLY A 1 381 ? -10.586 -13.112 18.415 1.00 51.09 381 GLY A N 1
ATOM 2906 C CA . GLY A 1 381 ? -10.770 -12.401 19.692 1.00 51.09 381 GLY A CA 1
ATOM 2907 C C . GLY A 1 381 ? -10.328 -10.930 19.726 1.00 51.09 381 GLY A C 1
ATOM 2908 O O . GLY A 1 381 ? -11.079 -10.085 20.203 1.00 51.09 381 GLY A O 1
ATOM 2909 N N . ASP A 1 382 ? -9.157 -10.587 19.183 1.00 67.88 382 ASP A N 1
ATOM 2910 C CA . ASP A 1 382 ? -8.581 -9.235 19.313 1.00 67.88 382 ASP A CA 1
ATOM 2911 C C . ASP A 1 382 ? -9.022 -8.250 18.207 1.00 67.88 382 ASP A C 1
ATOM 2913 O O . ASP A 1 382 ? -8.210 -7.701 17.457 1.00 67.88 382 ASP A O 1
ATOM 2917 N N . MET A 1 383 ? -10.332 -8.022 18.072 1.00 67.62 383 MET A N 1
ATOM 2918 C CA . MET A 1 383 ? -10.839 -6.939 17.214 1.00 67.62 383 MET A CA 1
ATOM 2919 C C . MET A 1 383 ? -10.675 -5.575 17.879 1.00 67.62 383 MET A C 1
ATOM 2921 O O . MET A 1 383 ? -10.215 -4.625 17.244 1.00 67.62 383 MET A O 1
ATOM 2925 N N . VAL A 1 384 ? -11.025 -5.497 19.165 1.00 69.25 384 VAL A N 1
ATOM 2926 C CA . VAL A 1 384 ? -10.999 -4.253 19.938 1.00 69.25 384 VAL A CA 1
ATOM 2927 C C . VAL A 1 384 ? -9.568 -3.743 20.069 1.00 69.25 384 VAL A C 1
ATOM 2929 O O . VAL A 1 384 ? -9.317 -2.603 19.700 1.00 69.25 384 VAL A O 1
ATOM 2932 N N . GLY A 1 385 ? -8.600 -4.571 20.475 1.00 70.00 385 GLY A N 1
ATOM 2933 C CA . GLY A 1 385 ? -7.208 -4.138 20.607 1.00 70.00 385 GLY A CA 1
ATOM 2934 C C . GLY A 1 385 ? -6.545 -3.777 19.277 1.00 70.00 385 GLY A C 1
ATOM 2935 O O . GLY A 1 385 ? -5.736 -2.853 19.250 1.00 70.00 385 GLY A O 1
ATOM 2936 N N . ARG A 1 386 ? -6.928 -4.394 18.150 1.00 70.88 386 ARG A N 1
ATOM 2937 C CA . ARG A 1 386 ? -6.444 -3.990 16.812 1.00 70.88 386 ARG A CA 1
ATOM 2938 C C . ARG A 1 386 ? -7.054 -2.687 16.308 1.00 70.88 386 ARG A C 1
ATOM 2940 O O . ARG A 1 386 ? -6.324 -1.861 15.763 1.00 70.88 386 ARG A O 1
ATOM 2947 N N . ALA A 1 387 ? -8.356 -2.481 16.497 1.00 75.06 387 ALA A N 1
ATOM 2948 C CA . ALA A 1 387 ? -8.989 -1.193 16.219 1.00 75.06 387 ALA A CA 1
ATOM 2949 C C . ALA A 1 387 ? -8.383 -0.097 17.112 1.00 75.06 387 ALA A C 1
ATOM 2951 O O . ALA A 1 387 ? -8.021 0.974 16.626 1.00 75.06 387 ALA A O 1
ATOM 2952 N N . MET A 1 388 ? -8.169 -0.411 18.391 1.00 77.00 388 MET A N 1
ATOM 2953 C CA . MET A 1 388 ? -7.545 0.485 19.353 1.00 77.00 388 MET A CA 1
ATOM 2954 C C . MET A 1 388 ? -6.084 0.785 18.996 1.00 77.00 388 MET A C 1
ATOM 2956 O O . MET A 1 388 ? -5.688 1.939 19.062 1.00 77.00 388 MET A O 1
ATOM 2960 N N . LEU A 1 389 ? -5.297 -0.188 18.515 1.00 75.06 389 LEU A N 1
ATOM 2961 C CA . LEU A 1 389 ? -3.949 0.060 17.985 1.00 75.06 389 LEU A CA 1
ATOM 2962 C C . LEU A 1 389 ? -3.971 1.064 16.824 1.00 75.06 389 LEU A C 1
ATOM 2964 O O . LEU A 1 389 ? -3.160 1.988 16.825 1.00 75.06 389 LEU A O 1
ATOM 2968 N N . VAL A 1 390 ? -4.895 0.939 15.863 1.00 80.75 390 VAL A N 1
ATOM 2969 C CA . VAL A 1 390 ? -5.043 1.948 14.795 1.00 80.75 390 VAL A CA 1
ATOM 2970 C C . VAL A 1 390 ? -5.350 3.321 15.406 1.00 80.75 390 VAL A C 1
ATOM 2972 O O . VAL A 1 390 ? -4.658 4.286 15.093 1.00 80.75 390 VAL A O 1
ATOM 2975 N N . LEU A 1 391 ? -6.306 3.404 16.335 1.00 82.56 391 LEU A N 1
ATOM 2976 C CA . LEU A 1 391 ? -6.713 4.653 16.992 1.00 82.56 391 LEU A CA 1
ATOM 2977 C C . LEU A 1 391 ? -5.591 5.300 17.831 1.00 82.56 391 LEU A C 1
ATOM 2979 O O . LEU A 1 391 ? -5.395 6.508 17.742 1.00 82.56 391 LEU A O 1
ATOM 2983 N N . CYS A 1 392 ? -4.793 4.533 18.580 1.00 79.50 392 CYS A N 1
ATOM 2984 C CA . CYS A 1 392 ? -3.640 5.055 19.325 1.00 79.50 392 CYS A CA 1
ATOM 2985 C C . CYS A 1 392 ? -2.594 5.687 18.401 1.00 79.50 392 CYS A C 1
ATOM 2987 O O . CYS A 1 392 ? -2.061 6.746 18.713 1.00 79.50 392 CYS A O 1
ATOM 2989 N N . ASN A 1 393 ? -2.304 5.058 17.257 1.00 78.75 393 ASN A N 1
ATOM 2990 C CA . ASN A 1 393 ? -1.346 5.600 16.291 1.00 78.75 393 ASN A CA 1
ATOM 2991 C C . ASN A 1 393 ? -1.958 6.793 15.516 1.00 78.75 393 ASN A C 1
ATOM 2993 O O . ASN A 1 393 ? -1.257 7.753 15.212 1.00 78.75 393 ASN A O 1
ATOM 2997 N N . LEU A 1 394 ? -3.271 6.812 15.252 1.00 82.69 394 LEU A N 1
ATOM 2998 C CA . LEU A 1 394 ? -3.954 7.992 14.694 1.00 82.69 394 LEU A CA 1
ATOM 2999 C C . LEU A 1 394 ? -3.959 9.193 15.656 1.00 82.69 394 LEU A C 1
ATOM 3001 O O . LEU A 1 394 ? -3.853 10.329 15.202 1.00 82.69 394 LEU A O 1
ATOM 3005 N N . ALA A 1 395 ? -4.008 8.971 16.973 1.00 83.38 395 ALA A N 1
ATOM 3006 C CA . ALA A 1 395 ? -3.944 10.045 17.967 1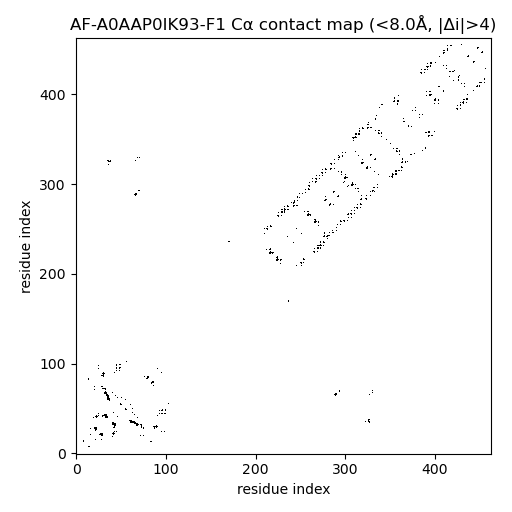.00 83.38 395 ALA A CA 1
ATOM 3007 C C . ALA A 1 395 ? -2.620 10.839 17.931 1.00 83.38 395 ALA A C 1
ATOM 3009 O O . ALA A 1 395 ? -2.565 11.972 18.415 1.00 83.38 395 ALA A O 1
ATOM 3010 N N . VAL A 1 396 ? -1.556 10.280 17.342 1.00 77.88 396 VAL A N 1
ATOM 3011 C CA . VAL A 1 396 ? -0.246 10.935 17.202 1.00 77.88 396 VAL A CA 1
ATOM 3012 C C . VAL A 1 396 ? -0.197 11.873 15.983 1.00 77.88 396 VAL A C 1
ATOM 3014 O O . VAL A 1 396 ? 0.473 12.909 16.046 1.00 77.88 396 VAL A O 1
ATOM 3017 N N . CYS A 1 397 ? -0.972 11.625 14.919 1.00 75.06 397 CYS A N 1
ATOM 3018 C CA . CYS A 1 397 ? -1.014 12.485 13.728 1.00 75.06 397 CYS A CA 1
ATOM 3019 C C . CYS A 1 397 ? -2.158 13.525 13.763 1.00 75.06 397 CYS A C 1
ATOM 3021 O O . CYS A 1 397 ? -3.174 13.357 14.435 1.00 75.06 397 CYS A O 1
ATOM 3023 N N . GLY A 1 398 ? -1.990 14.645 13.047 1.00 78.25 398 GLY A N 1
ATOM 30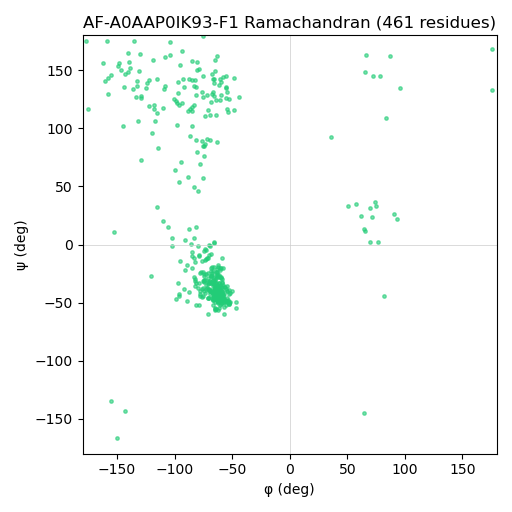24 C CA . GLY A 1 398 ? -2.950 15.761 13.074 1.00 78.25 398 GLY A CA 1
ATOM 3025 C C . GLY A 1 398 ? -4.317 15.418 12.470 1.00 78.25 398 GLY A C 1
ATOM 3026 O O . GLY A 1 398 ? -5.346 15.665 13.096 1.00 78.25 398 GLY A O 1
ATOM 3027 N N . GLU A 1 399 ? -4.321 14.798 11.286 1.00 76.56 399 GLU A N 1
ATOM 3028 C CA . GLU A 1 399 ? -5.543 14.363 10.591 1.00 76.56 399 GLU A CA 1
ATOM 3029 C C . GLU A 1 399 ? -6.280 13.265 11.381 1.00 76.56 399 GLU A C 1
ATOM 3031 O O . GLU A 1 399 ? -7.501 13.315 11.526 1.00 76.56 399 GLU A O 1
ATOM 3036 N N . GLY A 1 400 ? -5.535 12.332 11.987 1.00 79.12 400 GLY A N 1
ATOM 3037 C CA . GLY A 1 400 ? -6.084 11.297 12.864 1.00 79.12 400 GLY A CA 1
ATOM 3038 C C . GLY A 1 400 ? -6.747 11.875 14.115 1.00 79.12 400 GLY A C 1
ATOM 3039 O O . GLY A 1 400 ? -7.892 11.529 14.403 1.00 79.12 400 GLY A O 1
ATOM 3040 N N . ARG A 1 401 ? -6.106 12.831 14.809 1.00 83.25 401 ARG A N 1
ATOM 3041 C CA . ARG A 1 401 ? -6.747 13.562 15.921 1.00 83.25 401 ARG A CA 1
ATOM 3042 C C . ARG A 1 401 ? -8.030 14.271 15.497 1.00 83.25 401 ARG A C 1
ATOM 3044 O O . ARG A 1 401 ? -8.999 14.213 16.247 1.00 83.25 401 ARG A O 1
ATOM 3051 N N . ALA A 1 402 ? -8.053 14.927 14.336 1.00 83.00 402 ALA A N 1
ATOM 3052 C CA . ALA A 1 402 ? -9.260 15.587 13.838 1.00 83.00 402 ALA A CA 1
ATOM 3053 C C . ALA A 1 402 ? -10.395 14.571 13.621 1.00 83.00 402 ALA A C 1
ATOM 3055 O O . ALA A 1 402 ? -11.437 14.677 14.265 1.00 83.00 402 ALA A O 1
ATOM 3056 N N . ALA A 1 403 ? -10.141 13.512 12.845 1.00 83.00 403 ALA A N 1
ATOM 3057 C CA . ALA A 1 403 ? -11.117 12.458 12.570 1.00 83.00 403 ALA A CA 1
ATOM 3058 C C . ALA A 1 403 ? -11.623 11.748 13.843 1.00 83.00 403 ALA A C 1
ATOM 3060 O O . ALA A 1 403 ? -12.806 11.431 13.946 1.00 83.00 403 ALA A O 1
ATOM 3061 N N . MET A 1 404 ? -10.761 11.535 14.843 1.00 86.31 404 MET A N 1
ATOM 3062 C CA . MET A 1 404 ? -11.150 10.960 16.139 1.00 86.31 404 MET A CA 1
ATOM 3063 C C . MET A 1 404 ? -11.995 11.923 16.989 1.00 86.31 404 MET A C 1
ATOM 3065 O O . MET A 1 404 ? -12.892 11.478 17.703 1.00 86.31 404 MET A O 1
ATOM 3069 N N . MET A 1 405 ? -11.742 13.232 16.911 1.00 86.81 405 MET A N 1
ATOM 3070 C CA . MET A 1 405 ? -12.551 14.261 17.578 1.00 86.81 405 MET A CA 1
ATOM 3071 C C . MET A 1 405 ? -13.907 14.485 16.893 1.00 86.81 405 MET A C 1
ATOM 3073 O O . MET A 1 405 ? -14.868 14.843 17.570 1.00 86.81 405 MET A O 1
ATOM 3077 N N . ASP A 1 406 ? -13.995 14.287 15.576 1.00 83.75 406 ASP A N 1
ATOM 3078 C CA . ASP A 1 406 ? -15.251 14.333 14.813 1.00 83.75 406 ASP A CA 1
ATOM 3079 C C . ASP A 1 406 ? -16.065 13.035 14.972 1.00 83.75 406 ASP A C 1
ATOM 3081 O O . ASP A 1 406 ? -17.289 13.074 15.049 1.00 83.75 406 ASP A O 1
ATOM 3085 N N . GLY A 1 407 ? -15.393 11.888 15.111 1.00 83.06 407 GLY A N 1
ATOM 3086 C CA . GLY A 1 407 ? -15.995 10.584 15.416 1.00 83.06 407 GLY A CA 1
ATOM 3087 C C . GLY A 1 407 ? -16.312 10.336 16.898 1.00 83.06 407 GLY A C 1
ATOM 3088 O O . GLY A 1 407 ? -16.508 9.185 17.279 1.00 83.06 407 GLY A O 1
ATOM 3089 N N . ASN A 1 408 ? -16.316 11.382 17.734 1.00 86.56 408 ASN A N 1
ATOM 3090 C CA . ASN A 1 408 ? -16.593 11.348 19.178 1.00 86.56 408 ASN A CA 1
ATOM 3091 C C . ASN A 1 408 ? -15.789 10.305 19.997 1.00 86.56 408 ASN A C 1
ATOM 3093 O O . ASN A 1 408 ? -16.259 9.761 20.997 1.00 86.56 408 ASN A O 1
ATOM 3097 N N . ALA A 1 409 ? -14.544 10.018 19.601 1.00 88.88 409 ALA A N 1
ATOM 3098 C CA . ALA A 1 409 ? -13.743 8.961 20.225 1.00 88.88 409 ALA A CA 1
ATOM 3099 C C . ALA A 1 409 ? -13.420 9.222 21.712 1.00 88.88 409 ALA A C 1
ATOM 3101 O O . ALA A 1 409 ? -13.175 8.277 22.457 1.00 88.88 409 ALA A O 1
ATOM 3102 N N . VAL A 1 410 ? -13.443 10.487 22.157 1.00 90.50 410 VAL A N 1
ATOM 3103 C CA . VAL A 1 410 ? -13.198 10.859 23.563 1.00 90.50 410 VAL A CA 1
ATOM 3104 C C . VAL A 1 410 ? -14.251 10.246 24.485 1.00 90.50 410 VAL A C 1
ATOM 3106 O O . VAL A 1 410 ? -13.888 9.625 25.480 1.00 90.50 410 VAL A O 1
ATOM 3109 N N . GLU A 1 411 ? -15.537 10.378 24.148 1.00 88.75 411 GLU A N 1
ATOM 3110 C CA . GLU A 1 411 ? -16.628 9.814 24.948 1.00 88.75 411 GLU A CA 1
ATOM 3111 C C . GLU A 1 411 ? -16.591 8.281 24.927 1.00 88.75 411 GLU A C 1
ATOM 3113 O O . GLU A 1 411 ? -16.700 7.654 25.977 1.00 88.75 411 GLU A O 1
ATOM 3118 N N . VAL A 1 412 ? -16.317 7.674 23.765 1.00 89.06 412 VAL A N 1
ATOM 3119 C CA . VAL A 1 412 ? -16.185 6.212 23.623 1.00 89.06 412 VAL A CA 1
ATOM 3120 C C . VAL A 1 412 ? -15.066 5.651 24.508 1.00 89.06 412 VAL A C 1
ATOM 3122 O O . VAL A 1 412 ? -15.288 4.683 25.234 1.00 89.06 412 VAL A O 1
ATOM 3125 N N . PHE A 1 413 ? -13.872 6.256 24.504 1.00 90.31 413 PHE A N 1
ATOM 3126 C CA . PHE A 1 413 ? -12.764 5.789 25.349 1.00 90.31 413 PHE A CA 1
ATOM 3127 C C . PHE A 1 413 ? -13.028 6.020 26.839 1.00 90.31 413 PHE A C 1
ATOM 3129 O O . PHE A 1 413 ? -12.614 5.205 27.659 1.00 90.31 413 PHE A O 1
ATOM 3136 N N . VAL A 1 414 ? -13.733 7.095 27.203 1.00 89.69 414 VAL A N 1
ATOM 3137 C CA . VAL A 1 414 ? -14.176 7.314 28.586 1.00 89.69 414 VAL A CA 1
ATOM 3138 C C . VAL A 1 414 ? -15.209 6.270 29.007 1.00 89.69 414 VAL A C 1
ATOM 3140 O O . VAL A 1 414 ? -15.101 5.753 30.115 1.00 89.69 414 VAL A O 1
ATOM 3143 N N . GLY A 1 415 ? -16.165 5.923 28.141 1.00 88.06 415 GLY A N 1
ATOM 3144 C CA . GLY A 1 415 ? -17.136 4.852 28.377 1.00 88.06 415 GLY A CA 1
ATOM 3145 C C . GLY A 1 415 ? -16.445 3.518 28.650 1.00 88.06 415 GLY A C 1
ATOM 3146 O O . GLY A 1 415 ? -16.624 2.952 29.722 1.00 88.06 415 GLY A O 1
ATOM 3147 N N . MET A 1 416 ? -15.547 3.093 27.756 1.00 86.62 416 MET A N 1
ATOM 3148 C CA . MET A 1 416 ? -14.757 1.862 27.925 1.00 86.62 416 MET A CA 1
ATOM 3149 C C . MET A 1 416 ? -13.934 1.847 29.227 1.00 86.62 416 MET A C 1
ATOM 3151 O O . MET A 1 416 ? -13.811 0.807 29.869 1.00 86.62 416 MET A O 1
ATOM 3155 N N . LEU A 1 417 ? -13.383 2.989 29.652 1.00 87.69 417 LEU A N 1
ATOM 3156 C CA . LEU A 1 417 ? -12.662 3.083 30.926 1.00 87.69 417 LEU A CA 1
ATOM 3157 C C . LEU A 1 417 ? -13.606 3.082 32.147 1.00 87.69 417 LEU A C 1
ATOM 3159 O O . LEU A 1 417 ? -13.232 2.549 33.185 1.00 87.69 417 LEU A O 1
ATOM 3163 N N . ARG A 1 418 ? -14.837 3.610 32.041 1.00 88.75 418 ARG A N 1
ATOM 3164 C CA . ARG A 1 418 ? -15.879 3.488 33.088 1.00 88.75 418 ARG A CA 1
ATOM 3165 C C . ARG A 1 418 ? -16.476 2.078 33.179 1.00 88.75 418 ARG A C 1
ATOM 3167 O O . ARG A 1 418 ? -16.973 1.712 34.237 1.00 88.75 418 ARG A O 1
ATOM 3174 N N . GLU A 1 419 ? -16.436 1.310 32.094 1.00 84.88 419 GLU A N 1
ATOM 3175 C CA . GLU A 1 419 ? -16.896 -0.086 32.017 1.00 84.88 419 GLU A CA 1
ATOM 3176 C C . GLU A 1 419 ? -15.886 -1.102 32.590 1.00 84.88 419 GLU A C 1
ATOM 3178 O O . GLU A 1 419 ? -16.181 -2.295 32.618 1.00 84.88 419 GLU A O 1
ATOM 3183 N N . GLY A 1 420 ? -14.710 -0.659 33.058 1.00 76.94 420 GLY A N 1
ATOM 3184 C CA . GLY A 1 420 ? -13.699 -1.545 33.647 1.00 76.94 420 GLY A CA 1
ATOM 3185 C C . GLY A 1 420 ? -12.960 -2.404 32.615 1.00 76.94 420 GLY A C 1
ATOM 3186 O O . GLY A 1 420 ? -12.662 -3.569 32.868 1.00 76.94 420 GLY A O 1
ATOM 3187 N N . VAL A 1 421 ? -12.680 -1.865 31.421 1.00 75.25 421 VAL A N 1
ATOM 3188 C CA . VAL A 1 421 ? -11.961 -2.598 30.363 1.00 75.25 421 VAL A CA 1
ATOM 3189 C C . VAL A 1 421 ? -10.466 -2.727 30.704 1.00 75.25 421 VAL A C 1
ATOM 3191 O O . VAL A 1 421 ? -9.632 -1.913 30.304 1.00 75.25 421 VAL A O 1
ATOM 3194 N N . GLU A 1 422 ? -10.138 -3.775 31.459 1.00 68.31 422 GLU A N 1
ATOM 3195 C CA . GLU A 1 422 ? -8.800 -4.064 31.990 1.00 68.31 422 GLU A CA 1
ATOM 3196 C C . GLU A 1 422 ? -7.705 -4.326 30.929 1.00 68.31 422 GLU A C 1
ATOM 3198 O O . GLU A 1 422 ? -7.943 -4.658 29.760 1.00 68.31 422 GLU A O 1
ATOM 3203 N N . GLY A 1 423 ? -6.451 -4.217 31.382 1.00 76.94 423 GLY A N 1
ATOM 3204 C CA . GLY A 1 423 ? -5.254 -4.622 30.647 1.00 76.94 423 GLY A CA 1
ATOM 3205 C C . GLY A 1 423 ? -4.999 -3.829 29.362 1.00 76.94 423 GLY A C 1
ATOM 3206 O O . GLY A 1 423 ? -5.276 -2.633 29.261 1.00 76.94 423 GLY A O 1
ATOM 3207 N N . ALA A 1 424 ? -4.470 -4.517 28.347 1.00 73.50 424 ALA A N 1
ATOM 3208 C CA . ALA A 1 424 ? -3.949 -3.913 27.118 1.00 73.50 424 ALA A CA 1
ATOM 3209 C C . ALA A 1 424 ? -4.996 -3.209 26.225 1.00 73.50 424 ALA A C 1
ATOM 3211 O O . ALA A 1 424 ? -4.655 -2.751 25.133 1.00 73.50 424 ALA A O 1
ATOM 3212 N N . VAL A 1 425 ? -6.273 -3.135 26.611 1.00 77.25 425 VAL A N 1
ATOM 3213 C CA . VAL A 1 425 ? -7.258 -2.261 25.949 1.00 77.25 425 VAL A CA 1
ATOM 3214 C C . VAL A 1 425 ? -7.430 -0.961 26.739 1.00 77.25 425 VAL A C 1
ATOM 3216 O O . VAL A 1 425 ? -7.298 0.101 26.131 1.00 77.25 425 VAL A O 1
ATOM 3219 N N . GLY A 1 426 ? -7.585 -1.013 28.066 1.00 82.75 426 GLY A N 1
ATOM 3220 C CA . GLY A 1 426 ? -7.602 0.176 28.928 1.00 82.75 426 GLY A CA 1
ATOM 3221 C C . GLY A 1 426 ? -6.329 1.023 28.807 1.00 82.75 426 GLY A C 1
ATOM 3222 O O . GLY A 1 426 ? -6.412 2.226 28.552 1.00 82.75 426 GLY A O 1
ATOM 3223 N N . GLU A 1 427 ? -5.148 0.393 28.845 1.00 83.44 427 GLU A N 1
ATOM 3224 C CA . GLU A 1 427 ? -3.851 1.057 28.596 1.00 83.44 427 GLU A CA 1
ATOM 3225 C C . GLU A 1 427 ? -3.842 1.842 27.273 1.00 83.44 427 GLU A C 1
ATOM 3227 O O . GLU A 1 427 ? -3.353 2.972 27.187 1.00 83.44 427 GLU A O 1
ATOM 3232 N N . ARG A 1 428 ? -4.419 1.248 26.221 1.00 84.38 428 ARG A N 1
ATOM 3233 C CA . ARG A 1 428 ? -4.500 1.849 24.888 1.00 84.38 428 ARG A CA 1
ATOM 3234 C C . ARG A 1 428 ? -5.517 2.992 24.843 1.00 84.38 428 ARG A C 1
ATOM 3236 O O . ARG A 1 428 ? -5.230 4.010 24.213 1.00 84.38 428 ARG A O 1
ATOM 3243 N N . CYS A 1 429 ? -6.657 2.882 25.529 1.00 86.62 429 CYS A N 1
ATOM 3244 C CA . CYS A 1 429 ? -7.611 3.986 25.699 1.00 86.62 429 CYS A CA 1
ATOM 3245 C C . CYS A 1 429 ? -6.951 5.194 26.384 1.00 86.62 429 CYS A C 1
ATOM 3247 O O . CYS A 1 429 ? -7.069 6.316 25.884 1.00 86.62 429 CYS A O 1
ATOM 3249 N N . VAL A 1 430 ? -6.172 4.969 27.449 1.00 88.12 430 VAL A N 1
ATOM 3250 C CA . VAL A 1 430 ? -5.385 6.022 28.116 1.00 88.12 430 VAL A CA 1
ATOM 3251 C C . VAL A 1 430 ? -4.347 6.629 27.164 1.00 88.12 430 VAL A C 1
ATOM 3253 O O . VAL A 1 430 ? -4.286 7.853 27.026 1.00 88.12 430 VAL A O 1
ATOM 3256 N N . ALA A 1 431 ? -3.581 5.804 26.442 1.00 85.12 431 ALA A N 1
ATOM 3257 C CA . ALA A 1 431 ? -2.575 6.271 25.485 1.00 85.12 431 ALA A CA 1
ATOM 3258 C C . ALA A 1 431 ? -3.174 7.082 24.318 1.00 85.12 431 ALA A C 1
ATOM 3260 O O . ALA A 1 431 ? -2.593 8.084 23.897 1.00 85.12 431 ALA A O 1
ATOM 3261 N N . ALA A 1 432 ? -4.351 6.694 23.814 1.00 87.50 432 ALA A N 1
ATOM 3262 C CA . ALA A 1 432 ? -5.060 7.436 22.774 1.00 87.50 432 ALA A CA 1
ATOM 3263 C C . ALA A 1 432 ? -5.569 8.791 23.290 1.00 87.50 432 ALA A C 1
ATOM 3265 O O . ALA A 1 432 ? -5.332 9.810 22.642 1.00 87.50 432 ALA A O 1
ATOM 3266 N N . LEU A 1 433 ? -6.195 8.832 24.473 1.00 90.38 433 LEU A N 1
ATOM 3267 C CA . LEU A 1 433 ? -6.632 10.083 25.108 1.00 90.38 433 LEU A CA 1
ATOM 3268 C C . LEU A 1 433 ? -5.447 11.024 25.395 1.00 90.38 433 LEU A C 1
ATOM 3270 O O . LEU A 1 433 ? -5.548 12.228 25.157 1.00 90.38 433 LEU A O 1
ATOM 3274 N N . TRP A 1 434 ? -4.300 10.487 25.825 1.00 88.56 434 TRP A N 1
ATOM 3275 C CA . TRP A 1 434 ? -3.064 11.258 25.981 1.00 88.56 434 TRP A CA 1
ATOM 3276 C C . TRP A 1 434 ? -2.574 11.829 24.644 1.00 88.56 434 TRP A C 1
ATOM 3278 O O . TRP A 1 434 ? -2.364 13.039 24.547 1.00 88.56 434 TRP A O 1
ATOM 3288 N N . GLY A 1 435 ? -2.478 11.006 23.593 1.00 84.81 435 GLY A N 1
ATOM 3289 C CA . GLY A 1 435 ? -2.079 11.453 22.254 1.00 84.81 435 GLY A CA 1
ATOM 3290 C C . GLY A 1 435 ? -3.003 12.542 21.693 1.00 84.81 435 GLY A C 1
ATOM 3291 O O . GLY A 1 435 ? -2.528 13.566 21.204 1.00 84.81 435 GLY A O 1
ATOM 3292 N N . MET A 1 436 ? -4.322 12.386 21.860 1.00 88.25 436 MET A N 1
ATOM 3293 C CA . MET A 1 436 ? -5.329 13.381 21.464 1.00 88.25 436 MET A CA 1
ATOM 3294 C C . MET A 1 436 ? -5.197 14.720 22.207 1.00 88.25 436 MET A C 1
ATOM 3296 O O . MET A 1 436 ? -5.578 15.756 21.657 1.00 88.25 436 MET A O 1
ATOM 3300 N N . SER A 1 437 ? -4.646 14.720 23.425 1.00 88.31 437 SER A N 1
ATOM 3301 C CA . SER A 1 437 ? -4.453 15.929 24.236 1.00 88.31 437 SER A CA 1
ATOM 3302 C C . SER A 1 437 ? -3.295 16.820 23.767 1.00 88.31 437 SER A C 1
ATOM 3304 O O . SER A 1 437 ? -3.306 18.029 24.026 1.00 88.31 437 SER A O 1
ATOM 3306 N N . LEU A 1 438 ? -2.315 16.256 23.050 1.00 81.94 438 LEU A N 1
ATOM 3307 C CA . LEU A 1 438 ? -1.096 16.953 22.634 1.00 81.94 438 LEU A CA 1
ATOM 3308 C C . LEU A 1 438 ? -1.419 18.115 21.680 1.00 81.94 438 LEU A C 1
ATOM 3310 O O . LEU A 1 438 ? -1.860 17.926 20.546 1.00 81.94 438 LEU A O 1
ATOM 3314 N N . GLY A 1 439 ? -1.214 19.344 22.165 1.00 72.25 439 GLY A N 1
ATOM 3315 C CA . GLY A 1 439 ? -1.459 20.588 21.423 1.00 72.25 439 GLY A CA 1
ATOM 3316 C C . GLY A 1 439 ? -2.935 20.922 21.149 1.00 72.25 439 GLY A C 1
ATOM 3317 O O . GLY A 1 439 ? -3.215 21.933 20.510 1.00 72.25 439 GLY A O 1
ATOM 3318 N N . SER A 1 440 ? -3.893 20.116 21.618 1.00 81.19 440 SER A N 1
ATOM 3319 C CA . SER A 1 440 ? -5.298 20.227 21.207 1.00 81.19 440 SER A CA 1
ATOM 3320 C C . SER A 1 440 ? -6.158 21.007 22.208 1.00 81.19 440 SER A C 1
ATOM 3322 O O . SER A 1 440 ? -6.608 20.483 23.230 1.00 81.19 440 SER A O 1
ATOM 3324 N N . LEU A 1 441 ? -6.463 22.270 21.888 1.00 83.06 441 LEU A N 1
ATOM 3325 C CA . LEU A 1 441 ? -7.458 23.051 22.639 1.00 83.06 441 LEU A CA 1
ATOM 3326 C C . LEU A 1 441 ? -8.878 22.479 22.483 1.00 83.06 441 LEU A C 1
ATOM 3328 O O . LEU A 1 441 ? -9.632 22.468 23.454 1.00 83.06 441 LEU A O 1
ATOM 3332 N N . ARG A 1 442 ? -9.223 21.933 21.304 1.00 86.94 442 ARG A N 1
ATOM 3333 C CA . ARG A 1 442 ? -10.522 21.274 21.063 1.00 86.94 442 ARG A CA 1
ATOM 3334 C C . ARG A 1 442 ? -10.698 20.044 21.962 1.00 86.94 442 ARG A C 1
ATOM 3336 O O . ARG A 1 442 ? -11.780 19.850 22.507 1.00 86.94 442 ARG A O 1
ATOM 3343 N N . PHE A 1 443 ? -9.635 19.260 22.181 1.00 89.75 443 PHE A N 1
ATOM 3344 C CA . PHE A 1 443 ? -9.664 18.139 23.127 1.00 89.75 443 PHE A CA 1
ATOM 3345 C C . PHE A 1 443 ? -9.986 18.606 24.549 1.00 89.75 443 PHE A C 1
ATOM 3347 O O . PHE A 1 443 ? -10.838 18.010 25.193 1.00 89.75 443 PHE A O 1
ATOM 3354 N N . ARG A 1 444 ? -9.379 19.701 25.036 1.00 87.06 444 ARG A N 1
ATOM 3355 C CA . ARG A 1 444 ? -9.617 20.203 26.407 1.00 87.06 444 ARG A CA 1
ATOM 3356 C C . ARG A 1 444 ? -11.081 20.554 26.701 1.00 87.06 444 ARG A C 1
ATOM 3358 O O . ARG A 1 444 ? -11.484 20.452 27.856 1.00 87.06 444 ARG A O 1
ATOM 3365 N N . ALA A 1 445 ? -11.852 20.971 25.695 1.00 87.56 445 ALA A N 1
ATOM 3366 C CA . ALA A 1 445 ? -13.285 21.224 25.847 1.00 87.56 445 ALA A CA 1
ATOM 3367 C C . ALA A 1 445 ? -14.062 19.905 26.013 1.00 87.56 445 ALA A C 1
ATOM 3369 O O . ALA A 1 445 ? -14.638 19.664 27.072 1.00 87.56 445 ALA A O 1
ATOM 3370 N N . VAL A 1 446 ? -13.976 19.012 25.021 1.00 90.56 446 VAL A N 1
ATOM 3371 C CA . VAL A 1 446 ? -14.694 17.720 25.013 1.00 90.56 446 VAL A CA 1
ATOM 3372 C C . VAL A 1 446 ? -14.267 16.821 26.183 1.00 90.56 446 VAL A C 1
ATOM 3374 O O . VAL A 1 446 ? -15.093 16.170 26.810 1.00 90.56 446 VAL A O 1
ATOM 3377 N N . ALA A 1 447 ? -12.985 16.833 26.557 1.00 89.88 447 ALA A N 1
ATOM 3378 C CA . ALA A 1 447 ? -12.465 16.064 27.687 1.00 89.88 447 ALA A CA 1
ATOM 3379 C C . ALA A 1 447 ? -12.985 16.545 29.055 1.00 89.88 447 ALA A C 1
ATOM 3381 O O . ALA A 1 447 ? -13.016 15.760 30.006 1.00 89.88 447 ALA A O 1
ATOM 3382 N N . ARG A 1 448 ? -13.396 17.817 29.174 1.00 89.38 448 ARG A N 1
ATOM 3383 C CA . ARG A 1 448 ? -14.092 18.326 30.366 1.00 89.38 448 ARG A CA 1
ATOM 3384 C C . ARG A 1 448 ? -15.537 17.838 30.394 1.00 89.38 448 ARG A C 1
ATOM 3386 O O . ARG A 1 448 ? -15.988 17.403 31.445 1.00 89.38 448 ARG A O 1
ATOM 3393 N N . GLU A 1 449 ? -16.224 17.903 29.258 1.00 89.25 449 GLU A N 1
ATOM 3394 C CA . GLU A 1 449 ? -17.627 17.500 29.100 1.00 89.25 449 GLU A CA 1
ATOM 3395 C C . GLU A 1 449 ? -17.826 15.995 29.340 1.00 89.25 449 GLU A C 1
ATOM 3397 O O . GLU A 1 449 ? -18.640 15.611 30.172 1.00 89.25 449 GLU A O 1
ATOM 3402 N N . ALA A 1 450 ? -16.980 15.147 28.745 1.00 89.25 450 ALA A N 1
ATOM 3403 C CA . ALA A 1 450 ? -16.961 13.702 29.001 1.00 89.25 450 ALA A CA 1
ATOM 3404 C C . ALA A 1 450 ? -16.434 13.319 30.407 1.00 89.25 450 ALA A C 1
ATOM 3406 O O . ALA A 1 450 ? -16.499 12.158 30.811 1.00 89.25 450 ALA A O 1
ATOM 3407 N N . GLY A 1 451 ? -15.877 14.263 31.175 1.00 91.38 451 GLY A N 1
ATOM 3408 C CA . GLY A 1 451 ? -15.348 13.995 32.517 1.00 91.38 451 GLY A CA 1
ATOM 3409 C C . GLY A 1 451 ? -14.067 13.147 32.546 1.00 91.38 451 GLY A C 1
ATOM 3410 O O . GLY A 1 451 ? -13.841 12.422 33.514 1.00 91.38 451 GLY A O 1
ATOM 3411 N N . VAL A 1 452 ? -13.199 13.242 31.526 1.00 91.81 452 VAL A N 1
ATOM 3412 C CA . VAL A 1 452 ? -11.944 12.458 31.406 1.00 91.81 452 VAL A CA 1
ATOM 3413 C C . VAL A 1 452 ? -11.099 12.516 32.688 1.00 91.81 452 VAL A C 1
ATOM 3415 O O . VAL A 1 452 ? -10.549 11.505 33.115 1.00 91.81 452 VAL A O 1
ATOM 3418 N N . ALA A 1 453 ? -11.019 13.686 33.330 1.00 88.50 453 ALA A N 1
ATOM 3419 C CA . ALA A 1 453 ? -10.216 13.912 34.537 1.00 88.50 453 ALA A CA 1
ATOM 3420 C C . ALA A 1 453 ? -10.763 13.246 35.820 1.00 88.50 453 ALA A C 1
ATOM 3422 O O . ALA A 1 453 ? -10.069 13.219 36.836 1.00 88.50 453 ALA A O 1
ATOM 3423 N N . GLU A 1 454 ? -11.998 12.738 35.802 1.00 88.81 454 GLU A N 1
ATOM 3424 C CA . GLU A 1 454 ? -12.528 11.873 36.861 1.00 88.81 454 GLU A CA 1
ATOM 3425 C C . GLU A 1 454 ? -12.050 10.431 36.648 1.00 88.81 454 GLU A C 1
ATOM 3427 O O . GLU A 1 454 ? -11.472 9.823 37.544 1.00 88.81 454 GLU A O 1
ATOM 3432 N N . VAL A 1 455 ? -12.252 9.907 35.438 1.00 89.19 455 VAL A N 1
ATOM 3433 C CA . VAL A 1 455 ? -11.995 8.500 35.095 1.00 89.19 455 VAL A CA 1
ATOM 3434 C C . VAL A 1 455 ? -10.502 8.189 35.079 1.00 89.19 455 VAL A C 1
ATOM 3436 O O . VAL A 1 455 ? -10.083 7.175 35.623 1.00 89.19 455 VAL A O 1
ATOM 3439 N N . MET A 1 456 ? -9.680 9.112 34.572 1.00 87.81 456 MET A N 1
ATOM 3440 C CA . MET A 1 456 ? -8.217 9.023 34.659 1.00 87.81 456 MET A CA 1
ATOM 3441 C C . MET A 1 456 ? -7.689 8.983 36.099 1.00 87.81 456 MET A C 1
ATOM 3443 O O . MET A 1 456 ? -6.550 8.573 36.297 1.00 87.81 456 MET A O 1
ATOM 3447 N N . ARG A 1 457 ? -8.473 9.426 37.095 1.00 86.31 457 ARG A N 1
ATOM 3448 C CA . ARG A 1 457 ? -8.069 9.343 38.502 1.00 86.31 457 ARG A CA 1
ATOM 3449 C C . ARG A 1 457 ? -8.276 7.933 39.045 1.00 86.31 457 ARG A C 1
ATOM 3451 O O . ARG A 1 457 ? -7.299 7.336 39.467 1.00 86.31 457 ARG A O 1
ATOM 3458 N N . ARG A 1 458 ? -9.478 7.368 38.875 1.00 83.25 458 ARG A N 1
ATOM 3459 C CA . ARG A 1 458 ? -9.810 5.983 39.268 1.00 83.25 458 ARG A CA 1
ATOM 3460 C C . ARG A 1 458 ? -8.832 4.968 38.664 1.00 83.25 458 ARG A C 1
ATOM 3462 O O . ARG A 1 458 ? -8.186 4.215 39.384 1.00 83.25 458 ARG A O 1
ATOM 3469 N N . VAL A 1 459 ? -8.579 5.092 37.357 1.00 82.69 459 VAL A N 1
ATOM 3470 C CA . VAL A 1 459 ? -7.608 4.270 36.607 1.00 82.69 459 VAL A CA 1
ATOM 3471 C C . VAL A 1 459 ? -6.162 4.417 37.123 1.00 82.69 459 VAL A C 1
ATOM 3473 O O . VAL A 1 459 ? -5.362 3.498 36.964 1.00 82.69 459 VAL A O 1
ATOM 3476 N N . ALA A 1 460 ? -5.805 5.546 37.745 1.00 80.25 460 ALA A N 1
ATOM 3477 C CA . ALA A 1 460 ? -4.502 5.755 38.389 1.00 80.25 460 ALA A CA 1
ATOM 3478 C C . ALA A 1 460 ? -4.480 5.357 39.881 1.00 80.25 460 ALA A C 1
ATOM 3480 O O . ALA A 1 460 ? -3.407 5.104 40.426 1.00 80.25 460 ALA A O 1
ATOM 3481 N N . GLU A 1 461 ? -5.643 5.309 40.531 1.00 81.56 461 GLU A N 1
ATOM 3482 C CA . GLU A 1 461 ? -5.854 4.880 41.920 1.00 81.56 461 GLU A CA 1
ATOM 3483 C C . GLU A 1 461 ? -6.005 3.346 42.029 1.00 81.56 461 GLU A C 1
ATOM 3485 O O . GLU A 1 461 ? -5.722 2.780 43.084 1.00 81.56 461 GLU A O 1
ATOM 3490 N N . GLY A 1 462 ? -6.335 2.668 40.922 1.00 66.00 462 GLY A N 1
ATOM 3491 C CA . GLY A 1 462 ? -6.493 1.211 40.832 1.00 66.00 462 GLY A CA 1
ATOM 3492 C C . GLY A 1 462 ? -7.930 0.720 41.041 1.00 66.00 462 GLY A C 1
ATOM 3493 O O . GLY A 1 462 ? -8.109 -0.439 41.413 1.00 66.00 462 GLY A O 1
ATOM 3494 N N . GLU A 1 463 ? -8.915 1.602 40.826 1.00 52.88 463 GLU A N 1
ATOM 3495 C CA . GLU A 1 463 ? -10.368 1.352 40.906 1.00 52.88 463 GLU A CA 1
ATOM 3496 C C . GLU A 1 463 ? -11.025 1.188 39.524 1.00 52.88 463 GLU A C 1
ATOM 3498 O O . GLU A 1 463 ? -11.900 0.301 39.417 1.00 52.88 463 GLU A O 1
#

Organism: NCBI:txid461633

Foldseek 3Di:
DDPPDPPPPPDDDFDDDDPLQAAPLNRHGAQFWWAFLVLRIHHPLLLVLCVVVVHDLDPPTDSPATFTLVVSNVVQVVVCVVRVHDRDDRDDNVNSNVSVVVSVVVVVVVVVVVVVVVVVVVVVVVVVVVVVVVDDDDDDDDYDDYDDDDDDDDDDDDDDDDDDDDDDDQDDLDDDDDDDDDDDDDDDDDDDDDDDDDDDDDDDDDDPPLPQLLDLLQDPDPVSLLVSLQVLLVQLRPDVVSLVVNLDLSNLLSLLVQCQDPDQSSNLSSLSSLLSSLSNPVSLSSNRRSNNLLSLQVCCVDNDLSSVLSSLSNLLSSLVDPSRLSNSLSSPVLPSLLVLLVDPDPDPSSLSSVLSSLSSLVSSVVDVVSVVVLCVVVVPPPPLLSVLSSLLSLLQDDVSLVVCVVVVVLLVLLVCLVVVVDDSNVVSSVSNLVSSPVVDPSSVVSCVVSVVVVSVVCVVVVD

pLDDT: mean 74.62, std 23.07, range [24.86, 97.62]

InterPro domains:
  IPR000225 Armadillo [PS50176] (332-379)
  IPR000225 Armadillo [SM00185] (238-279)
  IPR000225 Armadillo [SM00185] (280-320)
  IPR000225 Armadillo [SM00185] (321-366)
  IPR003613 U-box domain [PF04564] (18-83)
  IPR003613 U-box domain [PS51698] (16-86)
  IPR003613 U-box domain [SM00504] (20-79)
  IPR011989 Armadillo-like helical [G3DSA:1.25.10.10] (211-347)
  IPR011989 Armadillo-like helical [G3DSA:1.25.10.10] (348-462)
  IPR013083 Zinc finger, RING/FYVE/PHD-type [G3DSA:3.30.40.10] (17-86)
  IPR016024 Armadillo-type fold [SSF48371] (213-443)

Solvent-accessible surface area (backbone atoms only — not comparable to full-atom values): 27097 Å² total; per-residue (Å²): 132,84,85,70,80,82,64,80,76,81,65,73,98,65,83,82,77,63,71,90,46,36,12,88,79,77,76,37,65,40,50,50,32,22,29,32,70,76,47,52,64,33,32,48,37,45,54,52,29,23,64,76,69,74,48,67,97,49,92,87,60,50,81,88,48,68,28,52,33,63,66,61,41,49,53,47,47,53,50,20,64,77,64,76,43,84,71,57,67,73,69,53,55,75,58,25,36,52,48,46,53,49,56,53,49,54,52,62,48,51,67,45,51,57,57,48,53,52,54,50,52,51,51,53,52,49,58,56,48,59,66,56,65,75,66,80,87,90,87,89,87,88,90,90,91,91,85,94,90,90,89,84,91,87,88,88,86,86,88,86,87,87,87,88,85,90,80,93,74,73,87,73,95,70,92,79,89,81,90,78,92,80,84,86,83,92,80,90,85,79,88,85,92,85,90,79,87,84,74,90,79,76,91,68,81,83,73,79,61,64,62,62,46,46,49,29,43,64,43,91,46,67,66,46,27,34,53,36,28,48,51,46,27,56,54,24,63,79,39,63,68,47,21,61,67,61,65,37,76,67,46,50,64,45,47,50,66,35,36,70,37,96,42,66,68,39,15,30,30,35,34,42,26,48,34,36,28,31,69,49,68,83,35,28,61,50,47,47,44,70,42,42,57,58,44,37,45,51,21,48,69,71,45,52,73,68,26,23,35,30,22,23,45,33,51,21,51,33,21,75,38,76,85,35,17,49,48,45,52,58,70,54,44,57,65,52,34,55,50,49,65,69,59,91,54,102,42,78,68,49,47,52,28,26,38,25,21,23,55,18,49,50,46,27,45,71,37,67,77,33,39,59,47,54,52,60,76,28,66,80,81,50,45,64,50,50,54,41,52,36,48,34,43,25,15,70,39,73,69,37,31,50,54,38,62,74,66,48,43,65,51,54,41,45,49,46,56,74,70,64,44,68,62,81,48,33,57,40,40,54,49,21,55,52,33,39,46,65,92,32,70,72,39,59,53,55,38,57,75,62,38,42,78,58,56,59,44,38,70,71,75,75,108